Protein AF-A0A850B427-F1 (afdb_monomer_lite)

Structure (mmCIF, N/CA/C/O backbone):
data_AF-A0A850B427-F1
#
_entry.id   AF-A0A850B427-F1
#
loop_
_atom_site.group_PDB
_atom_site.id
_atom_site.type_symbol
_atom_site.label_atom_id
_atom_site.label_alt_id
_atom_site.label_comp_id
_atom_site.label_asym_id
_atom_site.label_entity_id
_atom_site.label_seq_id
_atom_site.pdbx_PDB_ins_code
_atom_site.Cartn_x
_atom_site.Cartn_y
_atom_site.Cartn_z
_atom_site.occupancy
_atom_site.B_iso_or_equiv
_atom_site.auth_seq_id
_atom_site.auth_comp_id
_atom_site.auth_asym_id
_atom_site.auth_atom_id
_atom_site.pdbx_PDB_model_num
ATOM 1 N N . MET A 1 1 ? -33.322 -16.219 36.773 1.00 48.78 1 MET A N 1
ATOM 2 C CA . MET A 1 1 ? -34.512 -15.343 36.868 1.00 48.78 1 MET A CA 1
ATOM 3 C C . MET A 1 1 ? -34.340 -14.262 37.930 1.00 48.78 1 MET A C 1
ATOM 5 O O . MET A 1 1 ? -34.355 -13.103 37.550 1.00 48.78 1 MET A O 1
ATOM 9 N N . GLN A 1 2 ? -34.035 -14.601 39.191 1.00 61.53 2 GLN A N 1
ATOM 10 C CA . GLN A 1 2 ? -33.921 -13.633 40.305 1.00 61.53 2 GLN A CA 1
ATOM 11 C C . GLN A 1 2 ? -33.023 -12.399 40.055 1.00 61.53 2 GLN A C 1
ATOM 13 O O . GLN A 1 2 ? -33.398 -11.287 40.410 1.00 61.53 2 GLN A O 1
ATOM 18 N N . HIS A 1 3 ? -31.849 -12.556 39.429 1.00 71.81 3 HIS A N 1
ATOM 19 C CA . HIS A 1 3 ? -30.938 -11.424 39.188 1.00 71.81 3 HIS A CA 1
ATOM 20 C C . HIS A 1 3 ? -31.443 -10.429 38.125 1.00 71.81 3 HIS A C 1
ATOM 22 O O . HIS A 1 3 ? -31.259 -9.224 38.279 1.00 71.81 3 HIS A O 1
ATOM 28 N N . ALA A 1 4 ? -32.137 -10.912 37.090 1.00 71.25 4 ALA A N 1
ATOM 29 C CA . ALA A 1 4 ? -32.676 -10.058 36.033 1.00 71.25 4 ALA A CA 1
ATOM 30 C C . ALA A 1 4 ? -33.862 -9.215 36.530 1.00 71.25 4 ALA A C 1
ATOM 32 O O . ALA A 1 4 ? -33.919 -8.022 36.252 1.00 71.25 4 ALA A O 1
ATOM 33 N N . GLU A 1 5 ? -34.763 -9.803 37.320 1.00 75.38 5 GLU A N 1
ATOM 34 C CA . GLU A 1 5 ? -35.873 -9.075 37.958 1.00 75.38 5 GLU A CA 1
ATOM 35 C C . GLU A 1 5 ? -35.360 -8.020 38.948 1.00 75.38 5 GLU A C 1
ATOM 37 O O . GLU A 1 5 ? -35.844 -6.885 38.979 1.00 75.38 5 GLU A O 1
ATOM 42 N N . HIS A 1 6 ? -34.318 -8.359 39.714 1.00 80.12 6 HIS A N 1
ATOM 43 C CA . HIS A 1 6 ? -33.688 -7.411 40.626 1.00 80.12 6 HIS A CA 1
ATOM 44 C C . HIS A 1 6 ? -33.024 -6.241 39.882 1.00 80.12 6 HIS A C 1
ATOM 46 O O . HIS A 1 6 ? -33.135 -5.103 40.317 1.00 80.12 6 HIS A O 1
ATOM 52 N N . PHE A 1 7 ? -32.373 -6.477 38.743 1.00 86.75 7 PHE A N 1
ATOM 53 C CA . PHE A 1 7 ? -31.840 -5.395 37.914 1.00 86.75 7 PHE A CA 1
ATOM 54 C C . PHE A 1 7 ? -32.947 -4.490 37.346 1.00 86.75 7 PHE A C 1
ATOM 56 O O . PHE A 1 7 ? -32.884 -3.275 37.524 1.00 86.75 7 PHE A O 1
ATOM 63 N N . LEU A 1 8 ? -33.974 -5.070 36.715 1.00 85.25 8 LEU A N 1
ATOM 64 C CA . LEU A 1 8 ? -35.048 -4.306 36.067 1.00 85.25 8 LEU A CA 1
ATOM 65 C C . LEU A 1 8 ? -35.828 -3.430 37.059 1.00 85.25 8 LEU A C 1
ATOM 67 O O . LEU A 1 8 ? -36.189 -2.303 36.735 1.00 85.25 8 LEU A O 1
ATOM 71 N N . SER A 1 9 ? -36.029 -3.911 38.287 1.00 84.88 9 SER A N 1
ATOM 72 C CA . SER A 1 9 ? -36.696 -3.148 39.354 1.00 84.88 9 SER A CA 1
ATOM 73 C C . SER A 1 9 ? -35.866 -1.997 39.936 1.00 84.88 9 SER A C 1
ATOM 75 O O . SER A 1 9 ? -36.392 -1.226 40.732 1.00 84.88 9 SER A O 1
ATOM 77 N N . ARG A 1 10 ? -34.582 -1.875 39.573 1.00 86.94 10 ARG A N 1
ATOM 78 C CA . ARG A 1 10 ? -33.661 -0.839 40.076 1.00 86.94 10 ARG A CA 1
ATOM 79 C C . ARG A 1 10 ? -33.304 0.227 39.035 1.00 86.94 10 ARG A C 1
ATOM 81 O O . ARG A 1 10 ? -32.483 1.103 39.314 1.00 86.94 10 ARG A O 1
ATOM 88 N N . LEU A 1 11 ? -33.891 0.153 37.838 1.00 87.56 11 LEU A N 1
ATOM 89 C CA . LEU A 1 11 ? -33.651 1.109 36.750 1.00 87.56 11 LEU A CA 1
ATOM 90 C C . LEU A 1 11 ? -34.060 2.547 37.108 1.00 87.56 11 LEU A C 1
ATOM 92 O O . LEU A 1 11 ? -33.525 3.483 36.529 1.00 87.56 11 LEU A O 1
ATOM 96 N N . ASP A 1 12 ? -34.923 2.727 38.109 1.00 87.88 12 ASP A N 1
ATOM 97 C CA . ASP A 1 12 ? -35.305 4.019 38.697 1.00 87.88 12 ASP A CA 1
ATOM 98 C C . ASP A 1 12 ? -34.117 4.832 39.248 1.00 87.88 12 ASP A C 1
ATOM 100 O O . ASP A 1 12 ? -34.220 6.041 39.442 1.00 87.88 12 ASP A O 1
ATOM 104 N N . ARG A 1 13 ? -32.969 4.184 39.479 1.00 89.00 13 ARG A N 1
ATOM 105 C CA . ARG A 1 13 ? -31.717 4.816 39.930 1.00 89.00 13 ARG A CA 1
ATOM 106 C C . ARG A 1 13 ? -30.931 5.523 38.826 1.00 89.00 13 ARG A C 1
ATOM 108 O O . ARG A 1 13 ? -29.894 6.118 39.124 1.00 89.00 13 ARG A O 1
ATOM 115 N N . LEU A 1 14 ? -31.357 5.379 37.577 1.00 89.94 14 LEU A N 1
ATOM 116 C CA . LEU A 1 14 ? -30.676 5.885 36.391 1.00 89.94 14 LEU A CA 1
ATOM 117 C C . LEU A 1 14 ? -31.499 7.008 35.752 1.00 89.94 14 LEU A C 1
ATOM 119 O O . LEU A 1 14 ? -32.728 7.023 35.826 1.00 89.94 14 LEU A O 1
ATOM 123 N N . LEU A 1 15 ? -30.821 7.945 35.096 1.00 89.06 15 LEU A N 1
ATOM 124 C CA . LEU A 1 15 ? -31.469 8.941 34.246 1.00 89.06 15 LEU A CA 1
ATOM 125 C C . LEU A 1 15 ? -32.042 8.278 32.982 1.00 89.06 15 LEU A C 1
ATOM 127 O O . LEU A 1 15 ? -31.529 7.244 32.558 1.00 89.06 15 LEU A O 1
ATOM 131 N N . PRO A 1 16 ? -33.043 8.878 32.310 1.00 84.69 16 PRO A N 1
ATOM 132 C CA . PRO A 1 16 ? -33.670 8.276 31.129 1.00 84.69 16 PRO A CA 1
ATOM 133 C C . PRO A 1 16 ? -32.680 7.839 30.034 1.00 84.69 16 PRO A C 1
ATOM 135 O O . PRO A 1 16 ? -32.745 6.708 29.565 1.00 84.69 16 PRO A O 1
ATOM 138 N N . SER A 1 17 ? -31.693 8.676 29.701 1.00 80.81 17 SER A N 1
ATOM 139 C CA . SER A 1 17 ? -30.653 8.341 28.714 1.00 80.81 17 SER A CA 1
ATOM 140 C C . SER A 1 17 ? -29.702 7.223 29.167 1.00 80.81 17 SER A C 1
ATOM 142 O O . SER A 1 17 ? -29.118 6.528 28.339 1.00 80.81 17 SER A O 1
ATOM 144 N N . GLU A 1 18 ? -29.527 7.042 30.477 1.00 89.50 18 GLU A N 1
ATOM 145 C CA . GLU A 1 18 ? -28.715 5.972 31.068 1.00 89.50 18 GLU A CA 1
ATOM 146 C C . GLU A 1 18 ? -29.506 4.650 31.113 1.00 89.50 18 GLU A C 1
ATOM 148 O O . GLU A 1 18 ? -28.927 3.577 30.932 1.00 89.50 18 GLU A O 1
ATOM 153 N N . VAL A 1 19 ? -30.832 4.727 31.302 1.00 89.25 19 VAL A N 1
ATOM 154 C CA . VAL A 1 19 ? -31.757 3.585 31.217 1.00 89.25 19 VAL A CA 1
ATOM 155 C C . VAL A 1 19 ? -31.771 3.004 29.808 1.00 89.25 19 VAL A C 1
ATOM 157 O O . VAL A 1 19 ? -31.693 1.784 29.671 1.00 89.25 19 VAL A O 1
ATOM 160 N N . ASP A 1 20 ? -31.824 3.846 28.774 1.00 86.25 20 ASP A N 1
ATOM 161 C CA . ASP A 1 20 ? -31.838 3.385 27.382 1.00 86.25 20 ASP A CA 1
ATOM 162 C C . ASP A 1 20 ? -30.607 2.525 27.067 1.00 86.25 20 ASP A C 1
ATOM 164 O O . ASP A 1 20 ? -30.750 1.386 26.620 1.00 86.25 20 ASP A O 1
ATOM 168 N N . LEU A 1 21 ? -29.405 2.998 27.419 1.00 86.12 21 LEU A N 1
ATOM 169 C CA . LEU A 1 21 ? -28.172 2.228 27.231 1.00 86.12 21 LEU A CA 1
ATOM 170 C C . LEU A 1 21 ? -28.163 0.929 28.055 1.00 86.12 21 LEU A C 1
ATOM 172 O O . LEU A 1 21 ? -27.724 -0.120 27.580 1.00 86.12 21 LEU A O 1
ATOM 176 N N . ALA A 1 22 ? -28.646 0.978 29.300 1.00 88.69 22 ALA A N 1
ATOM 177 C CA . ALA A 1 22 ? -28.732 -0.206 30.150 1.00 88.69 22 ALA A CA 1
ATOM 178 C C . ALA A 1 22 ? -29.670 -1.268 29.552 1.00 88.69 22 ALA A C 1
ATOM 180 O O . ALA A 1 22 ? -29.372 -2.464 29.607 1.00 88.69 22 ALA A O 1
ATOM 181 N N . LEU A 1 23 ? -30.783 -0.836 28.956 1.00 89.94 23 LEU A N 1
ATOM 182 C CA . LEU A 1 23 ? -31.739 -1.705 28.279 1.00 89.94 23 LEU A CA 1
ATOM 183 C C . LEU A 1 23 ? -31.219 -2.218 26.934 1.00 89.94 23 LEU A C 1
ATOM 185 O O . LEU A 1 23 ? -31.498 -3.367 26.600 1.00 89.94 23 LEU A O 1
ATOM 189 N N . GLU A 1 24 ? -30.458 -1.426 26.179 1.00 87.69 24 GLU A N 1
ATOM 190 C CA . GLU A 1 24 ? -29.773 -1.889 24.965 1.00 87.69 24 GLU A CA 1
ATOM 191 C C . GLU A 1 24 ? -28.823 -3.048 25.280 1.00 87.69 24 GLU A C 1
ATOM 193 O O . GLU A 1 24 ? -28.943 -4.121 24.688 1.00 87.69 24 GLU A O 1
ATOM 198 N N . LEU A 1 25 ? -27.953 -2.886 26.283 1.00 87.44 25 LEU A N 1
ATOM 199 C CA . LEU A 1 25 ? -27.040 -3.948 26.720 1.00 87.44 25 LEU A CA 1
ATOM 200 C C . LEU A 1 25 ? -27.782 -5.165 27.284 1.00 87.44 25 LEU A C 1
ATOM 202 O O . LEU A 1 25 ? -27.345 -6.298 27.098 1.00 87.44 25 LEU A O 1
ATOM 206 N N . TYR A 1 26 ? -28.908 -4.949 27.967 1.00 89.44 26 TYR A N 1
ATOM 207 C CA . TYR A 1 26 ? -29.753 -6.034 28.465 1.00 89.44 26 TYR A CA 1
ATOM 208 C C . TYR A 1 26 ? -30.400 -6.843 27.334 1.00 89.44 26 TYR A C 1
ATOM 210 O O . TYR A 1 26 ? -30.511 -8.066 27.433 1.00 89.44 26 TYR A O 1
ATOM 218 N N . ARG A 1 27 ? -30.814 -6.174 26.253 1.00 89.31 27 ARG A N 1
ATOM 219 C CA . ARG A 1 27 ? -31.426 -6.805 25.074 1.00 89.31 27 ARG A CA 1
ATOM 220 C C . ARG A 1 27 ? -30.405 -7.483 24.162 1.00 89.31 27 ARG A C 1
ATOM 222 O O . ARG A 1 27 ? -30.800 -8.326 23.361 1.00 89.31 27 ARG A O 1
ATOM 229 N N . ASP A 1 28 ? -29.123 -7.155 24.302 1.00 88.31 28 ASP A N 1
ATOM 230 C CA . ASP A 1 28 ? -28.033 -7.682 23.483 1.00 88.31 28 ASP A CA 1
ATOM 231 C C . ASP A 1 28 ? -26.987 -8.455 24.316 1.00 88.31 28 ASP A C 1
ATOM 233 O O . ASP A 1 28 ? -25.874 -7.977 24.571 1.00 88.31 28 ASP A O 1
ATOM 237 N N . PRO A 1 29 ? -27.318 -9.684 24.754 1.00 87.62 29 PRO A N 1
ATOM 238 C CA . PRO A 1 29 ? -26.434 -10.482 25.600 1.00 87.62 29 PRO A CA 1
ATOM 239 C C . PRO A 1 29 ? -25.135 -10.903 24.897 1.00 87.62 29 PRO A C 1
ATOM 241 O O . PRO A 1 29 ? -24.137 -11.175 25.566 1.00 87.62 29 PRO A O 1
ATOM 244 N N . GLU A 1 30 ? -25.121 -10.963 23.562 1.00 85.38 30 GLU A N 1
ATOM 245 C CA . GLU A 1 30 ? -23.909 -11.253 22.790 1.00 85.38 30 GLU A CA 1
ATOM 246 C C . GLU A 1 30 ? -22.928 -10.083 22.827 1.00 85.38 30 GLU A C 1
ATOM 248 O O . GLU A 1 30 ? -21.739 -10.300 23.065 1.00 85.38 30 GLU A O 1
ATOM 253 N N . LEU A 1 31 ? -23.417 -8.850 22.645 1.00 86.00 31 LEU A N 1
ATOM 254 C CA . LEU A 1 31 ? -22.593 -7.652 22.776 1.00 86.00 31 LEU A CA 1
ATOM 255 C C . LEU A 1 31 ? -22.004 -7.553 24.185 1.00 86.00 31 LEU A C 1
ATOM 257 O O . LEU A 1 31 ? -20.805 -7.326 24.331 1.00 86.00 31 LEU A O 1
ATOM 261 N N . LEU A 1 32 ? -22.819 -7.784 25.218 1.00 89.50 32 LEU A N 1
ATOM 262 C CA . LEU A 1 32 ? -22.346 -7.757 26.600 1.00 89.50 32 LEU A CA 1
ATOM 263 C C . LEU A 1 32 ? -21.241 -8.794 26.853 1.00 89.50 32 LEU A C 1
ATOM 265 O O . LEU A 1 32 ? -20.232 -8.469 27.476 1.00 89.50 32 LEU A O 1
ATOM 269 N N . ARG A 1 33 ? -21.390 -10.025 26.349 1.00 88.62 33 ARG A N 1
ATOM 270 C CA . ARG A 1 33 ? -20.333 -11.045 26.448 1.00 88.62 33 ARG A CA 1
ATOM 271 C C . ARG A 1 33 ? -19.067 -10.626 25.712 1.00 88.62 33 ARG A C 1
ATOM 273 O O . ARG A 1 33 ? -17.996 -10.688 26.300 1.00 88.62 33 ARG A O 1
ATOM 280 N N . ALA A 1 34 ? -19.191 -10.121 24.486 1.00 84.50 34 ALA A N 1
ATOM 281 C CA . ALA A 1 34 ? -18.048 -9.635 23.716 1.00 84.50 34 ALA A CA 1
ATOM 282 C C . ALA A 1 34 ? -17.297 -8.499 24.436 1.00 84.50 34 ALA A C 1
ATOM 284 O O . ALA A 1 34 ? -16.069 -8.469 24.419 1.00 84.50 34 ALA A O 1
ATOM 285 N N . VAL A 1 35 ? -18.019 -7.594 25.109 1.00 88.06 35 VAL A N 1
ATOM 286 C CA . VAL A 1 35 ? -17.429 -6.540 25.950 1.00 88.06 35 VAL A CA 1
ATOM 287 C C . VAL A 1 35 ? -16.652 -7.134 27.121 1.00 88.06 35 VAL A C 1
ATOM 289 O O . VAL A 1 35 ? -15.509 -6.749 27.349 1.00 88.06 35 VAL A O 1
ATOM 292 N N . LEU A 1 36 ? -17.242 -8.083 27.849 1.00 89.94 36 LEU A N 1
ATOM 293 C CA . LEU A 1 36 ? -16.591 -8.711 29.000 1.00 89.94 36 LEU A CA 1
ATOM 294 C C . LEU A 1 36 ? -15.377 -9.558 28.590 1.00 89.94 36 LEU A C 1
ATOM 296 O O . LEU A 1 36 ? -14.386 -9.597 29.313 1.00 89.94 36 LEU A O 1
ATOM 300 N N . ASP A 1 37 ? -15.425 -10.226 27.441 1.00 87.12 37 ASP A N 1
ATOM 301 C CA . ASP A 1 37 ? -14.329 -11.063 26.945 1.00 87.12 37 ASP A CA 1
ATOM 302 C C . ASP A 1 37 ? -13.157 -10.241 26.403 1.00 87.12 37 ASP A C 1
ATOM 304 O O . ASP A 1 37 ? -12.007 -10.638 26.574 1.00 87.12 37 ASP A O 1
ATOM 308 N N . ALA A 1 38 ? -13.431 -9.082 25.800 1.00 82.94 38 ALA A N 1
ATOM 309 C CA . ALA A 1 38 ? -12.398 -8.188 25.282 1.00 82.94 38 ALA A CA 1
ATOM 310 C C . ALA A 1 38 ? -11.810 -7.237 26.341 1.00 82.94 38 ALA A C 1
ATOM 312 O O . ALA A 1 38 ? -10.727 -6.690 26.129 1.00 82.94 38 ALA A O 1
ATOM 313 N N . ALA A 1 39 ? -12.507 -7.003 27.455 1.00 85.06 39 ALA A N 1
ATOM 314 C CA . ALA A 1 39 ? -12.009 -6.158 28.535 1.00 85.06 39 ALA A CA 1
ATOM 315 C C . ALA A 1 39 ? -10.880 -6.846 29.323 1.00 85.06 39 ALA A C 1
ATOM 317 O O . ALA A 1 39 ? -10.952 -8.034 29.645 1.00 85.06 39 ALA A O 1
ATOM 318 N N . THR A 1 40 ? -9.858 -6.075 29.706 1.00 82.81 40 THR A N 1
ATOM 319 C CA . THR A 1 40 ? -8.748 -6.554 30.543 1.00 82.81 40 THR A CA 1
ATOM 320 C C . THR A 1 40 ? -9.224 -6.751 31.984 1.00 82.81 40 THR A C 1
ATOM 322 O O . THR A 1 40 ? -9.112 -5.861 32.827 1.00 82.81 40 THR A O 1
ATOM 325 N N . LEU A 1 41 ? -9.789 -7.923 32.266 1.00 86.19 41 LEU A N 1
ATOM 326 C CA . LEU A 1 41 ? -10.340 -8.285 33.571 1.00 86.19 41 LEU A CA 1
ATOM 327 C C . LEU A 1 41 ? -9.466 -9.345 34.264 1.00 86.19 41 LEU A C 1
ATOM 329 O O . LEU A 1 41 ? -8.930 -10.222 33.586 1.00 86.19 41 LEU A O 1
ATOM 333 N N . PRO A 1 42 ? -9.339 -9.329 35.606 1.00 85.81 42 PRO A N 1
ATOM 334 C CA . PRO A 1 42 ? -8.611 -10.376 36.324 1.00 85.81 42 PRO A CA 1
ATOM 335 C C . PRO A 1 42 ? -9.273 -11.756 36.152 1.00 85.81 42 PRO A C 1
ATOM 337 O O . PRO A 1 42 ? -10.497 -11.859 36.112 1.00 85.81 42 PRO A O 1
ATOM 340 N N . GLU A 1 43 ? -8.486 -12.836 36.113 1.00 74.81 43 GLU A N 1
ATOM 341 C CA . GLU A 1 43 ? -8.969 -14.189 35.760 1.00 74.81 43 GLU A CA 1
ATOM 342 C C . GLU A 1 43 ? -10.040 -14.774 36.703 1.00 74.81 43 GLU A C 1
ATOM 344 O O . GLU A 1 43 ? -10.800 -15.651 36.301 1.00 74.81 43 GLU A O 1
ATOM 349 N N . ARG A 1 44 ? -10.116 -14.317 37.962 1.00 81.31 44 ARG A N 1
ATOM 350 C CA . ARG A 1 44 ? -10.957 -14.923 39.018 1.00 81.31 44 ARG A CA 1
ATOM 351 C C . ARG A 1 44 ? -12.068 -14.011 39.548 1.00 81.31 44 ARG A C 1
ATOM 353 O O . ARG A 1 44 ? -12.426 -14.102 40.719 1.00 81.31 44 ARG A O 1
ATOM 360 N N . VAL A 1 45 ? -12.604 -13.113 38.723 1.00 86.81 45 VAL A N 1
ATOM 361 C CA . VAL A 1 45 ? -13.692 -12.207 39.141 1.00 86.81 45 VAL A CA 1
ATOM 362 C C . VAL A 1 45 ? -15.060 -12.745 38.736 1.00 86.81 45 VAL A C 1
ATOM 364 O O . VAL A 1 45 ? -15.311 -13.031 37.569 1.00 86.81 45 VAL A O 1
ATOM 367 N N . GLU A 1 46 ? -15.971 -12.861 39.703 1.00 89.69 46 GLU A N 1
ATOM 368 C CA . GLU A 1 46 ? -17.348 -13.308 39.443 1.00 89.69 46 GLU A CA 1
ATOM 369 C C . GLU A 1 46 ? -18.244 -12.188 38.908 1.00 89.69 46 GLU A C 1
ATOM 371 O O . GLU A 1 46 ? -19.179 -12.447 38.146 1.00 89.69 46 GLU A O 1
ATOM 376 N N . ARG A 1 47 ? -17.982 -10.942 39.323 1.00 93.62 47 ARG A N 1
ATOM 377 C CA . ARG A 1 47 ? -18.781 -9.759 38.994 1.00 93.62 47 ARG A CA 1
ATOM 378 C C . ARG A 1 47 ? -17.902 -8.619 38.513 1.00 93.62 47 ARG A C 1
ATOM 380 O O . ARG A 1 47 ? -16.761 -8.472 38.941 1.00 93.62 47 ARG A O 1
ATOM 387 N N . VAL A 1 48 ? -18.477 -7.812 37.638 1.00 94.56 48 VAL A N 1
ATOM 388 C CA . VAL A 1 48 ? -17.830 -6.694 36.962 1.00 94.56 48 VAL A CA 1
ATOM 389 C C . VAL A 1 48 ? -18.796 -5.516 36.984 1.00 94.56 48 VAL A C 1
ATOM 391 O O . VAL A 1 48 ? -20.007 -5.700 36.834 1.00 94.56 48 VAL A O 1
ATOM 394 N N . ALA A 1 49 ? -18.269 -4.314 37.192 1.00 95.56 49 ALA A N 1
ATOM 395 C CA . ALA A 1 49 ? -19.025 -3.079 37.056 1.00 95.56 49 ALA A CA 1
ATOM 396 C C . ALA A 1 49 ? -18.751 -2.463 35.678 1.00 95.56 49 ALA A C 1
ATOM 398 O O . ALA A 1 49 ? -17.603 -2.309 35.278 1.00 95.56 49 ALA A O 1
ATOM 399 N N . ILE A 1 50 ? -19.796 -2.093 34.948 1.00 94.94 50 ILE A N 1
ATOM 400 C CA . ILE A 1 50 ? -19.695 -1.378 33.674 1.00 94.94 50 ILE A CA 1
ATOM 401 C C . ILE A 1 50 ? -20.119 0.062 33.927 1.00 94.94 50 ILE A C 1
ATOM 403 O O . ILE A 1 50 ? -21.253 0.304 34.339 1.00 94.94 50 ILE A O 1
ATOM 407 N N . SER A 1 51 ? -19.211 1.009 33.704 1.00 94.50 51 SER A N 1
ATOM 408 C CA . SER A 1 51 ? -19.521 2.434 33.801 1.00 94.50 51 SER A CA 1
ATOM 409 C C . SER A 1 51 ? -20.355 2.882 32.605 1.00 94.50 51 SER A C 1
ATOM 411 O O . SER A 1 51 ? -19.946 2.700 31.456 1.00 94.50 51 SER A O 1
ATOM 413 N N . ILE A 1 52 ? -21.500 3.507 32.877 1.00 91.62 52 ILE A N 1
ATOM 414 C CA . ILE A 1 52 ? -22.350 4.125 31.851 1.00 91.62 52 ILE A CA 1
ATOM 415 C C . ILE A 1 52 ? -21.874 5.547 31.525 1.00 91.62 52 ILE A C 1
ATOM 417 O O . ILE A 1 52 ? -22.077 6.014 30.408 1.00 91.62 52 ILE A O 1
ATOM 421 N N . ASP A 1 53 ? -21.214 6.227 32.460 1.00 90.12 53 ASP A N 1
ATOM 422 C CA . ASP A 1 53 ? -20.740 7.600 32.272 1.00 90.12 53 ASP A CA 1
ATOM 423 C C . ASP A 1 53 ? -19.371 7.805 32.942 1.00 90.12 53 ASP A C 1
ATOM 425 O O . ASP A 1 53 ? -18.339 7.438 32.371 1.00 90.12 53 ASP A O 1
ATOM 429 N N . ASP A 1 54 ? -19.336 8.317 34.175 1.00 89.12 54 ASP A N 1
ATOM 430 C CA . ASP A 1 54 ? -18.087 8.628 34.867 1.00 89.12 54 ASP A CA 1
ATOM 431 C C . ASP A 1 54 ? -17.447 7.357 35.463 1.00 89.12 54 ASP A C 1
ATOM 433 O O . ASP A 1 54 ? -18.087 6.651 36.246 1.00 89.12 54 ASP A O 1
ATOM 437 N N . PRO A 1 55 ? -16.170 7.051 35.167 1.00 86.50 55 PRO A N 1
ATOM 438 C CA . PRO A 1 55 ? -15.525 5.812 35.610 1.00 86.50 55 PRO A CA 1
ATOM 439 C C . PRO A 1 55 ? -15.314 5.712 37.131 1.00 86.50 55 PRO A C 1
ATOM 441 O O . PRO A 1 55 ? -14.969 4.638 37.617 1.00 86.50 55 PRO A O 1
ATOM 444 N N . LYS A 1 56 ? -15.489 6.803 37.888 1.00 86.75 56 LYS A N 1
ATOM 445 C CA . LYS A 1 56 ? -15.364 6.839 39.353 1.00 86.75 56 LYS A CA 1
ATOM 446 C C . LYS A 1 56 ? -16.706 7.045 40.047 1.00 86.75 56 LYS A C 1
ATOM 448 O O . LYS A 1 56 ? -16.955 6.430 41.078 1.00 86.75 56 LYS A O 1
ATOM 453 N N . GLN A 1 57 ? -17.548 7.927 39.515 1.00 90.62 57 GLN A N 1
ATOM 454 C CA . GLN A 1 57 ? -18.829 8.297 40.123 1.00 90.62 57 GLN A CA 1
ATOM 455 C C . GLN A 1 57 ? -20.007 7.478 39.587 1.00 90.62 57 GLN A C 1
ATOM 457 O O . GLN A 1 57 ? -21.070 7.481 40.206 1.00 90.62 57 GLN A O 1
ATOM 462 N N . GLY A 1 58 ? -19.833 6.773 38.471 1.00 88.06 58 GLY A N 1
ATOM 463 C CA . GLY A 1 58 ? -20.889 6.017 37.816 1.00 88.06 58 GLY A CA 1
ATOM 464 C C . GLY A 1 58 ? -21.877 6.913 37.063 1.00 88.06 58 GLY A C 1
ATOM 465 O O . GLY A 1 58 ? -21.560 8.062 36.741 1.00 88.06 58 GLY A O 1
ATOM 466 N N . PRO A 1 59 ? -23.092 6.412 36.792 1.00 93.69 59 PRO A N 1
ATOM 467 C CA . PRO A 1 59 ? -23.659 5.164 37.313 1.00 93.69 59 PRO A CA 1
ATOM 468 C C . PRO A 1 59 ? -23.033 3.891 36.728 1.00 93.69 59 PRO A C 1
ATOM 470 O O . PRO A 1 59 ? -22.388 3.914 35.678 1.00 93.69 59 PRO A O 1
ATOM 473 N N . PHE A 1 60 ? -23.242 2.769 37.424 1.00 95.19 60 PHE A N 1
ATOM 474 C CA . PHE A 1 60 ? -22.661 1.473 37.069 1.00 95.19 60 PHE A CA 1
ATOM 475 C C . PHE A 1 60 ? -23.715 0.380 36.903 1.00 95.19 60 PHE A C 1
ATOM 477 O O . PHE A 1 60 ? -24.628 0.242 37.721 1.00 95.19 60 PHE A O 1
ATOM 484 N N . LEU A 1 61 ? -23.529 -0.467 35.895 1.00 94.69 61 LEU A N 1
ATOM 485 C CA . LEU A 1 61 ? -24.238 -1.735 35.741 1.00 94.69 61 LEU A CA 1
ATOM 486 C C . LEU A 1 61 ? -23.370 -2.844 36.322 1.00 94.69 61 LEU A C 1
ATOM 488 O O . LEU A 1 61 ? -22.244 -3.047 35.881 1.00 94.69 61 LEU A O 1
ATOM 492 N N . VAL A 1 62 ? -23.879 -3.570 37.310 1.00 94.50 62 VAL A N 1
ATOM 493 C CA . VAL A 1 62 ? -23.182 -4.723 37.878 1.00 94.50 62 VAL A CA 1
ATOM 494 C C . VAL A 1 62 ? -23.683 -5.972 37.180 1.00 94.50 62 VAL A C 1
ATOM 496 O O . VAL A 1 62 ? -24.864 -6.323 37.268 1.00 94.50 62 VAL A O 1
ATOM 499 N N . VAL A 1 63 ? -22.764 -6.657 36.514 1.00 94.38 63 VAL A N 1
ATOM 500 C CA . VAL A 1 63 ? -23.015 -7.894 35.779 1.00 94.38 63 VAL A CA 1
ATOM 501 C C . VAL A 1 63 ? -22.094 -8.996 36.289 1.00 94.38 63 VAL A C 1
ATOM 503 O O . VAL A 1 63 ? -21.055 -8.741 36.895 1.00 94.38 63 VAL A O 1
ATOM 506 N N . THR A 1 64 ? -22.478 -10.245 36.073 1.00 92.56 64 THR A N 1
ATOM 507 C CA . THR A 1 64 ? -21.593 -11.400 36.272 1.00 92.56 64 THR A CA 1
ATOM 508 C C . THR A 1 64 ? -20.624 -11.541 35.099 1.00 92.56 64 THR A C 1
ATOM 510 O O . THR A 1 64 ? -20.905 -11.051 34.004 1.00 92.56 64 THR A O 1
ATOM 513 N N . ARG A 1 65 ? -19.515 -12.267 35.287 1.00 87.81 65 ARG A N 1
ATOM 514 C CA . ARG A 1 65 ? -18.530 -12.531 34.219 1.00 87.81 65 ARG A CA 1
ATOM 515 C C . ARG A 1 65 ? -19.130 -13.226 32.990 1.00 87.81 65 ARG A C 1
ATOM 517 O O . ARG A 1 65 ? -18.621 -13.038 31.892 1.00 87.81 65 ARG A O 1
ATOM 524 N N . SER A 1 66 ? -20.214 -13.984 33.164 1.00 86.00 66 SER A N 1
ATOM 525 C CA . SER A 1 66 ? -20.946 -14.671 32.090 1.00 86.00 66 SER A CA 1
ATOM 526 C C . SER A 1 66 ? -22.015 -13.810 31.393 1.00 86.00 66 SER A C 1
ATOM 528 O O . SER A 1 66 ? -22.675 -14.289 30.462 1.00 86.00 66 SER A O 1
ATOM 530 N N . GLY A 1 67 ? -22.184 -12.551 31.818 1.00 87.56 67 GLY A N 1
ATOM 531 C CA . GLY A 1 67 ? -23.081 -11.577 31.189 1.00 87.56 67 GLY A CA 1
ATOM 532 C C . GLY A 1 67 ? -24.485 -11.489 31.794 1.00 87.56 67 GLY A C 1
ATOM 533 O O . GLY A 1 67 ? -25.388 -10.947 31.166 1.00 87.56 67 GLY A O 1
ATOM 534 N N . HIS A 1 68 ? -24.722 -12.008 33.002 1.00 90.19 68 HIS A N 1
ATOM 535 C CA . HIS A 1 68 ? -26.012 -11.815 33.682 1.00 90.19 68 HIS A CA 1
ATOM 536 C C . HIS A 1 68 ? -26.039 -10.526 34.503 1.00 90.19 68 HIS A C 1
ATOM 538 O O . HIS A 1 68 ? -25.166 -10.322 35.346 1.00 90.19 68 HIS A O 1
ATOM 544 N N . PHE A 1 69 ? -27.072 -9.707 34.314 1.00 91.88 69 PHE A N 1
ATOM 545 C CA . PHE A 1 69 ? -27.312 -8.494 35.096 1.00 91.88 69 PHE A CA 1
ATOM 546 C C . PHE A 1 69 ? -27.678 -8.821 36.540 1.00 91.88 69 PHE A C 1
ATOM 548 O O . PHE A 1 69 ? -28.548 -9.654 36.774 1.00 91.88 69 PHE A O 1
ATOM 555 N N . VAL A 1 70 ? -27.017 -8.154 37.491 1.00 91.44 70 VAL A N 1
ATOM 556 C CA . VAL A 1 70 ? -27.212 -8.326 38.939 1.00 91.44 70 VAL A CA 1
ATOM 557 C C . VAL A 1 70 ? -27.948 -7.127 39.539 1.00 91.44 70 VAL A C 1
ATOM 559 O O . VAL A 1 70 ? -28.919 -7.297 40.276 1.00 91.44 70 VAL A O 1
ATOM 562 N N . THR A 1 71 ? -27.472 -5.908 39.269 1.00 92.75 71 THR A N 1
ATOM 563 C CA . THR A 1 71 ? -28.065 -4.653 39.764 1.00 92.75 71 THR A CA 1
ATOM 564 C C . THR A 1 71 ? -27.512 -3.455 38.993 1.00 92.75 71 THR A C 1
ATOM 566 O O . THR A 1 71 ? -26.487 -3.561 38.328 1.00 92.75 71 THR A O 1
ATOM 569 N N . CYS A 1 72 ? -28.137 -2.292 39.145 1.00 92.56 72 CYS A N 1
ATOM 570 C CA . CYS A 1 72 ? -27.559 -0.992 38.806 1.00 92.56 72 CYS A CA 1
ATOM 571 C C . CYS A 1 72 ? -27.292 -0.161 40.072 1.00 92.56 72 CYS A C 1
ATOM 573 O O . CYS A 1 72 ? -27.994 -0.266 41.090 1.00 92.56 72 CYS A O 1
ATOM 575 N N . LEU A 1 73 ? -26.235 0.640 39.999 1.00 93.00 73 LEU A N 1
ATOM 576 C CA . LEU A 1 73 ? -25.775 1.573 41.016 1.00 93.00 73 LEU A CA 1
ATOM 577 C C . LEU A 1 73 ? -25.926 2.983 40.448 1.00 93.00 73 LEU A C 1
ATOM 579 O O . LEU A 1 73 ? -25.367 3.278 39.393 1.00 93.00 73 LEU A O 1
ATOM 583 N N . GLY A 1 74 ? -26.692 3.830 41.135 1.00 91.50 74 GLY A N 1
ATOM 584 C CA . GLY A 1 74 ? -26.867 5.230 40.754 1.00 91.50 74 GLY A CA 1
ATOM 585 C C . GLY A 1 74 ? -25.581 6.037 40.937 1.00 91.50 74 GLY A C 1
ATOM 586 O O . GLY A 1 74 ? -24.612 5.576 41.550 1.00 91.50 74 GLY A O 1
ATOM 587 N N . ARG A 1 75 ? -25.570 7.266 40.421 1.00 92.75 75 ARG A N 1
ATOM 588 C CA . ARG A 1 75 ? -24.411 8.159 40.536 1.00 92.75 75 ARG A CA 1
ATOM 589 C C . ARG A 1 75 ? -24.032 8.398 42.004 1.00 92.75 75 ARG A C 1
ATOM 591 O O . ARG A 1 75 ? -24.890 8.621 42.853 1.00 92.75 75 ARG A O 1
ATOM 598 N N . GLY A 1 76 ? -22.736 8.333 42.300 1.00 90.12 76 GLY A N 1
ATOM 599 C CA . GLY A 1 76 ? -22.171 8.468 43.647 1.00 90.12 76 GLY A CA 1
ATOM 600 C C . GLY A 1 76 ? -22.197 7.185 44.489 1.00 90.12 76 GLY A C 1
ATOM 601 O O . GLY A 1 76 ? -21.602 7.155 45.568 1.00 90.12 76 GLY A O 1
ATOM 602 N N . MET A 1 77 ? -22.839 6.109 44.019 1.00 92.25 77 MET A N 1
ATOM 603 C CA . MET A 1 77 ? -22.802 4.808 44.692 1.00 92.25 77 MET A CA 1
ATOM 604 C C . MET A 1 77 ? -21.483 4.076 44.405 1.00 92.25 77 MET A C 1
ATOM 606 O O . MET A 1 77 ? -20.933 4.151 43.308 1.00 92.25 77 MET A O 1
ATOM 610 N N . ARG A 1 78 ? -20.970 3.344 45.400 1.00 89.56 78 ARG A N 1
ATOM 611 C CA . ARG A 1 78 ? -19.667 2.668 45.315 1.00 89.56 78 ARG A CA 1
ATOM 612 C C . ARG A 1 78 ? -19.791 1.273 44.704 1.00 89.56 78 ARG A C 1
ATOM 614 O O . ARG A 1 78 ? -20.656 0.500 45.106 1.00 89.56 78 ARG A O 1
ATOM 621 N N . THR A 1 79 ? -18.869 0.934 43.806 1.00 90.19 79 THR A N 1
ATOM 622 C CA . THR A 1 79 ? -18.710 -0.413 43.226 1.00 90.19 79 THR A CA 1
ATOM 623 C C . THR A 1 79 ? -17.961 -1.381 44.145 1.00 90.19 79 THR A C 1
ATOM 625 O O . THR A 1 79 ? -17.961 -2.581 43.886 1.00 90.19 79 THR A O 1
ATOM 628 N N . GLY A 1 80 ? -17.341 -0.884 45.222 1.00 88.69 80 GLY A N 1
ATOM 629 C CA . GLY A 1 80 ? -16.447 -1.678 46.069 1.00 88.69 80 GLY A CA 1
ATOM 630 C C . GLY A 1 80 ? -15.176 -2.058 45.309 1.00 88.69 80 GLY A C 1
ATOM 631 O O . GLY A 1 80 ? -14.655 -1.247 44.548 1.00 88.69 80 GLY A O 1
ATOM 632 N N . ASP A 1 81 ? -14.727 -3.300 45.476 1.00 88.62 81 ASP A N 1
ATOM 633 C CA . ASP A 1 81 ? -13.509 -3.828 44.842 1.00 88.62 81 ASP A CA 1
ATOM 634 C C . ASP A 1 81 ? -13.766 -4.441 43.452 1.00 88.62 81 ASP A C 1
ATOM 636 O O . ASP A 1 81 ? -12.924 -5.160 42.910 1.00 88.62 81 ASP A O 1
ATOM 640 N N . LEU A 1 82 ? -14.949 -4.208 42.870 1.00 92.31 82 LEU A N 1
ATOM 641 C CA . LEU A 1 82 ? -15.281 -4.747 41.555 1.00 92.31 82 LEU A CA 1
ATOM 642 C C . LEU A 1 82 ? -14.412 -4.098 40.467 1.00 92.31 82 LEU A C 1
ATOM 644 O O . LEU A 1 82 ? -14.302 -2.868 40.436 1.00 92.31 82 LEU A O 1
ATOM 648 N N . PRO A 1 83 ? -13.859 -4.887 39.527 1.00 93.56 83 PRO A N 1
ATOM 649 C CA . PRO A 1 83 ? -13.200 -4.333 38.354 1.00 93.56 83 PRO A CA 1
ATOM 650 C C . PRO A 1 83 ? -14.207 -3.539 37.516 1.00 93.56 83 PRO A C 1
ATOM 652 O O . PRO A 1 83 ? -15.364 -3.950 37.361 1.00 93.56 83 PRO A O 1
ATOM 655 N N . ILE A 1 84 ? -13.755 -2.401 36.985 1.00 94.12 84 ILE A N 1
ATOM 656 C CA . ILE A 1 84 ? -14.587 -1.467 36.225 1.00 94.12 84 ILE A CA 1
ATOM 657 C C . ILE A 1 84 ? -14.199 -1.526 34.750 1.00 94.12 84 ILE A C 1
ATOM 659 O O . ILE A 1 84 ? -13.061 -1.225 34.403 1.00 94.12 84 ILE A O 1
ATOM 663 N N . VAL A 1 85 ? -15.167 -1.848 33.892 1.00 93.19 85 VAL A N 1
ATOM 664 C CA . VAL A 1 85 ? -15.100 -1.565 32.454 1.00 93.19 85 VAL A CA 1
ATOM 665 C C . VAL A 1 85 ? -15.569 -0.131 32.255 1.00 93.19 85 VAL A C 1
ATOM 667 O O . VAL A 1 85 ? -16.693 0.226 32.619 1.00 93.19 85 VAL A O 1
ATOM 670 N N . THR A 1 86 ? -14.701 0.719 31.723 1.00 93.50 86 THR A N 1
ATOM 671 C CA . THR A 1 86 ? -14.996 2.143 31.538 1.00 93.50 86 THR A CA 1
ATOM 672 C C . THR A 1 86 ? -15.952 2.378 30.369 1.00 93.50 86 THR A C 1
ATOM 674 O O . THR A 1 86 ? -16.048 1.567 29.445 1.00 93.50 86 THR A O 1
ATOM 677 N N . ARG A 1 87 ? -16.618 3.542 30.353 1.00 90.81 87 ARG A N 1
ATOM 678 C CA . ARG A 1 87 ? -17.494 3.928 29.238 1.00 90.81 87 ARG A CA 1
ATOM 679 C C . ARG A 1 87 ? -16.740 3.997 27.904 1.00 90.81 87 ARG A C 1
ATOM 681 O O . ARG A 1 87 ? -17.264 3.602 26.869 1.00 90.81 87 ARG A O 1
ATOM 688 N N . VAL A 1 88 ? -15.480 4.435 27.939 1.00 86.56 88 VAL A N 1
ATOM 689 C CA . VAL A 1 88 ? -14.603 4.501 26.761 1.00 86.56 88 VAL A CA 1
ATOM 690 C C . VAL A 1 88 ? -14.319 3.108 26.192 1.00 86.56 88 VAL A C 1
ATOM 692 O O . VAL A 1 88 ? -14.392 2.926 24.976 1.00 86.56 88 VAL A O 1
ATOM 695 N N . GLU A 1 89 ? -14.019 2.128 27.048 1.00 87.00 89 GLU A N 1
ATOM 696 C CA . GLU A 1 89 ? -13.801 0.734 26.635 1.00 87.00 89 GLU A CA 1
ATOM 697 C C . GLU A 1 89 ? -15.085 0.111 26.085 1.00 87.00 89 GLU A C 1
ATOM 699 O O . GLU A 1 89 ? -15.054 -0.488 25.008 1.00 87.00 89 GLU A O 1
ATOM 704 N N . LEU A 1 90 ? -16.216 0.324 26.767 1.00 88.69 90 LEU A N 1
ATOM 705 C CA . LEU A 1 90 ? -17.535 -0.111 26.309 1.00 88.69 90 LEU A CA 1
ATOM 706 C C . LEU A 1 90 ? -17.832 0.424 24.902 1.00 88.69 90 LEU A C 1
ATOM 708 O O . LEU A 1 90 ? -18.090 -0.357 23.990 1.00 88.69 90 LEU A O 1
ATOM 712 N N . ASP A 1 91 ? -17.734 1.738 24.690 1.00 87.31 91 ASP A N 1
ATOM 713 C CA . ASP A 1 91 ? -18.019 2.352 23.389 1.00 87.31 91 ASP A CA 1
ATOM 714 C C . ASP A 1 91 ? -17.047 1.874 22.298 1.00 87.31 91 ASP A C 1
ATOM 716 O O . ASP A 1 91 ? -17.425 1.723 21.132 1.00 87.31 91 ASP A O 1
ATOM 720 N N . ALA A 1 92 ? -15.773 1.650 22.637 1.00 79.81 92 ALA A N 1
ATOM 721 C CA . ALA A 1 92 ? -14.783 1.132 21.698 1.00 79.81 92 ALA A CA 1
ATOM 722 C C . ALA A 1 92 ? -15.121 -0.293 21.237 1.00 79.81 92 ALA A C 1
ATOM 724 O O . ALA A 1 92 ? -15.101 -0.558 20.031 1.00 79.81 92 ALA A O 1
ATOM 725 N N . ILE A 1 93 ? -15.475 -1.181 22.169 1.00 83.19 93 ILE A N 1
ATOM 726 C CA . ILE A 1 93 ? -15.825 -2.569 21.856 1.00 83.19 93 ILE A CA 1
ATOM 727 C C . ILE A 1 93 ? -17.175 -2.635 21.135 1.00 83.19 93 ILE A C 1
ATOM 729 O O . ILE A 1 93 ? -17.263 -3.294 20.100 1.00 83.19 93 ILE A O 1
ATOM 733 N N . SER A 1 94 ? -18.188 -1.889 21.584 1.00 83.00 94 SER A N 1
ATOM 734 C CA . SER A 1 94 ? -19.497 -1.828 20.920 1.00 83.00 94 SER A CA 1
ATOM 735 C C . SER A 1 94 ? -19.383 -1.381 19.468 1.00 83.00 94 SER A C 1
ATOM 737 O O . SER A 1 94 ? -19.912 -2.043 18.578 1.00 83.00 94 SER A O 1
ATOM 739 N N . ARG A 1 95 ? -18.591 -0.337 19.178 1.00 80.69 95 ARG A N 1
ATOM 740 C CA . ARG A 1 95 ? -18.310 0.064 17.788 1.00 80.69 95 ARG A CA 1
ATOM 741 C C . ARG A 1 95 ? -17.633 -1.044 16.978 1.00 80.69 95 ARG A C 1
ATOM 743 O O . ARG A 1 95 ? -17.930 -1.184 15.794 1.00 80.69 95 ARG A O 1
ATOM 750 N N . LYS A 1 96 ? -16.727 -1.824 17.581 1.00 72.88 96 LYS A N 1
ATOM 751 C CA . LYS A 1 96 ? -16.068 -2.959 16.911 1.00 72.88 96 LYS A CA 1
ATOM 752 C C . LYS A 1 96 ? -17.073 -4.069 16.587 1.00 72.88 96 LYS A C 1
ATOM 754 O O . LYS A 1 96 ? -17.086 -4.549 15.459 1.00 72.88 96 LYS A O 1
ATOM 759 N N . VAL A 1 97 ? -17.938 -4.435 17.534 1.00 77.69 97 VAL A N 1
ATOM 760 C CA . VAL A 1 97 ? -18.971 -5.471 17.353 1.00 77.69 97 VAL A CA 1
ATOM 761 C C . VAL A 1 97 ? -20.008 -5.054 16.312 1.00 77.69 97 VAL A C 1
ATOM 763 O O . VAL A 1 97 ? -20.329 -5.853 15.434 1.00 77.69 97 VAL A O 1
ATOM 766 N N . THR A 1 98 ? -20.487 -3.807 16.340 1.00 79.12 98 THR A N 1
ATOM 767 C CA . THR A 1 98 ? -21.421 -3.296 15.325 1.00 79.12 98 THR A CA 1
ATOM 768 C C . THR A 1 98 ? -20.808 -3.356 13.930 1.00 79.12 98 THR A C 1
ATOM 770 O O . THR A 1 98 ? -21.423 -3.925 13.033 1.00 79.12 98 THR A O 1
ATOM 773 N N . ARG A 1 99 ? -19.555 -2.905 13.760 1.00 70.56 99 ARG A N 1
ATOM 774 C CA . ARG A 1 99 ? -18.838 -3.032 12.478 1.00 70.56 99 ARG A CA 1
ATOM 775 C C . ARG A 1 99 ? -18.715 -4.482 12.015 1.00 70.56 99 ARG A C 1
ATOM 777 O O . ARG A 1 99 ? -18.883 -4.753 10.833 1.00 70.56 99 ARG A O 1
ATOM 784 N N . LEU A 1 100 ? -18.436 -5.418 12.925 1.00 67.38 100 LEU A N 1
ATOM 785 C CA . LEU A 1 100 ? -18.363 -6.846 12.596 1.00 67.38 100 LEU A CA 1
ATOM 786 C C . LEU A 1 100 ? -19.725 -7.397 12.158 1.00 67.38 100 LEU A C 1
ATOM 788 O O . LEU A 1 100 ? -19.800 -8.142 11.185 1.00 67.38 100 LEU A O 1
ATOM 792 N N . ARG A 1 101 ? -20.812 -7.019 12.836 1.00 72.38 101 ARG A N 1
ATOM 793 C CA . ARG A 1 101 ? -22.173 -7.432 12.462 1.00 72.38 101 ARG A CA 1
ATOM 794 C C . ARG A 1 101 ? -22.592 -6.864 11.110 1.00 72.38 101 ARG A C 1
ATOM 796 O O . ARG A 1 101 ? -23.130 -7.610 10.296 1.00 72.38 101 ARG A O 1
ATOM 803 N N . GLU A 1 102 ? -22.303 -5.592 10.851 1.00 72.62 102 GLU A N 1
ATOM 804 C CA . GLU A 1 102 ? -22.528 -4.943 9.553 1.00 72.62 102 GLU A CA 1
ATOM 805 C C . GLU A 1 102 ? -21.718 -5.623 8.443 1.00 72.62 102 GLU A C 1
ATOM 807 O O . GLU A 1 102 ? -22.277 -5.972 7.405 1.00 72.62 102 GLU A O 1
ATOM 812 N N . ALA A 1 103 ? -20.436 -5.909 8.693 1.00 62.12 103 ALA A N 1
ATOM 813 C CA . ALA A 1 103 ? -19.569 -6.659 7.786 1.00 62.12 103 ALA A CA 1
ATOM 814 C C . ALA A 1 103 ? -20.135 -8.052 7.462 1.00 62.12 103 ALA A C 1
ATOM 816 O O . ALA A 1 103 ? -20.204 -8.439 6.297 1.00 62.12 103 ALA A O 1
ATOM 817 N N . ILE A 1 104 ? -20.605 -8.797 8.470 1.00 64.25 104 ILE A N 1
ATOM 818 C CA . ILE A 1 104 ? -21.239 -10.114 8.290 1.00 64.25 104 ILE A CA 1
ATOM 819 C C . ILE A 1 104 ? -22.563 -9.997 7.521 1.00 64.25 104 ILE A C 1
ATOM 821 O O . ILE A 1 104 ? -22.864 -10.843 6.677 1.00 64.25 104 ILE A O 1
ATOM 825 N N . ALA A 1 105 ? -23.378 -8.980 7.799 1.00 69.94 105 ALA A N 1
ATOM 826 C CA . ALA A 1 105 ? -24.643 -8.764 7.103 1.00 69.94 105 ALA A CA 1
ATOM 827 C C . ALA A 1 105 ? -24.413 -8.435 5.621 1.00 69.94 105 ALA A C 1
ATOM 829 O O . ALA A 1 105 ? -25.029 -9.053 4.750 1.00 69.94 105 ALA A O 1
ATOM 830 N N . LEU A 1 106 ? -23.466 -7.539 5.336 1.00 64.44 106 LEU A N 1
ATOM 831 C CA . LEU A 1 106 ? -23.053 -7.189 3.982 1.00 64.44 106 LEU A CA 1
ATOM 832 C C . LEU A 1 106 ? -22.458 -8.405 3.257 1.00 64.44 106 LEU A C 1
ATOM 834 O O . LEU A 1 106 ? -22.831 -8.693 2.120 1.00 64.44 106 LEU A O 1
ATOM 838 N N . ALA A 1 107 ? -21.628 -9.198 3.943 1.00 59.66 107 ALA A N 1
ATOM 839 C CA . ALA A 1 107 ? -21.112 -10.462 3.426 1.00 59.66 107 ALA A CA 1
ATOM 840 C C . ALA A 1 107 ? -22.232 -11.405 2.974 1.00 59.66 107 ALA A C 1
ATOM 842 O O . ALA A 1 107 ? -22.163 -11.963 1.879 1.00 59.66 107 ALA A O 1
ATOM 843 N N . LYS A 1 108 ? -23.278 -11.564 3.792 1.00 64.00 108 LYS A N 1
ATOM 844 C CA . LYS A 1 108 ? -24.438 -12.412 3.482 1.00 64.00 108 LYS A CA 1
ATOM 845 C C . LYS A 1 108 ? -25.265 -11.874 2.314 1.00 64.00 108 LYS A C 1
ATOM 847 O O . LYS A 1 108 ? -25.761 -12.664 1.521 1.00 64.00 108 LYS A O 1
ATOM 852 N N . GLN A 1 109 ? -25.397 -10.555 2.178 1.00 65.06 109 GLN A N 1
ATOM 853 C CA . GLN A 1 109 ? -26.124 -9.941 1.060 1.00 65.06 109 GLN A CA 1
ATOM 854 C C . GLN A 1 109 ? -25.388 -10.105 -0.276 1.00 65.06 109 GLN A C 1
ATOM 856 O O . GLN A 1 109 ? -26.011 -10.403 -1.293 1.00 65.06 109 GLN A O 1
ATOM 861 N N . ILE A 1 110 ? -24.060 -9.968 -0.264 1.00 57.56 110 ILE A N 1
ATOM 862 C CA . ILE A 1 110 ? -23.198 -10.164 -1.439 1.00 57.56 110 ILE A CA 1
ATOM 863 C C . ILE A 1 110 ? -23.090 -11.661 -1.799 1.00 57.56 110 ILE A C 1
ATOM 865 O O . ILE A 1 110 ? -22.921 -12.033 -2.963 1.00 57.56 110 ILE A O 1
ATOM 869 N N . GLY A 1 111 ? -23.226 -12.546 -0.809 1.00 46.88 111 GLY A N 1
ATOM 870 C CA . GLY A 1 111 ? -23.118 -13.993 -0.958 1.00 46.88 111 GLY A CA 1
ATOM 871 C C . GLY A 1 111 ? -24.436 -14.738 -1.048 1.00 46.88 111 GLY A C 1
ATOM 872 O O . GLY A 1 111 ? -24.893 -15.304 -0.062 1.00 46.88 111 GLY A O 1
ATOM 873 N N . ARG A 1 112 ? -24.951 -14.937 -2.262 1.00 55.12 112 ARG A N 1
ATOM 874 C CA . ARG A 1 112 ? -25.513 -16.270 -2.560 1.00 55.12 112 ARG A CA 1
ATOM 875 C C . ARG A 1 112 ? -24.328 -17.244 -2.571 1.00 55.12 112 ARG A C 1
ATOM 877 O O . ARG A 1 112 ? -23.300 -16.868 -3.115 1.00 55.12 112 ARG A O 1
ATOM 884 N N . GLU A 1 113 ? -24.431 -18.452 -2.011 1.00 50.75 113 GLU A N 1
ATOM 885 C CA . GLU A 1 113 ? -23.304 -19.377 -1.702 1.00 50.75 113 GLU A CA 1
ATOM 886 C C . GLU A 1 113 ? -22.204 -19.536 -2.783 1.00 50.75 113 GLU A C 1
ATOM 888 O O . GLU A 1 113 ? -21.048 -19.786 -2.461 1.00 50.75 113 GLU A O 1
ATOM 893 N N . ARG A 1 114 ? -22.513 -19.342 -4.073 1.00 54.88 114 ARG A N 1
ATOM 894 C CA . ARG A 1 114 ? -21.534 -19.390 -5.183 1.00 54.88 114 ARG A CA 1
ATOM 895 C C . ARG A 1 114 ? -20.757 -18.083 -5.426 1.00 54.88 114 ARG A C 1
ATOM 897 O O . ARG A 1 114 ? -19.774 -18.084 -6.164 1.00 54.88 114 ARG A O 1
ATOM 904 N N . GLY A 1 115 ? -21.199 -16.967 -4.852 1.00 62.44 115 GLY A N 1
ATOM 905 C CA . GLY A 1 115 ? -20.642 -15.625 -5.038 1.00 62.44 115 GLY A CA 1
ATOM 906 C C . GLY A 1 115 ? -19.323 -15.412 -4.298 1.00 62.44 115 GLY A C 1
ATOM 907 O O . GLY A 1 115 ? -18.387 -14.868 -4.877 1.00 62.44 115 GLY A O 1
ATOM 908 N N . HIS A 1 116 ? -19.198 -15.917 -3.066 1.00 68.00 116 HIS A N 1
ATOM 909 C CA . HIS A 1 116 ? -17.984 -15.747 -2.255 1.00 68.00 116 HIS A CA 1
ATOM 910 C C . HIS A 1 116 ? -16.772 -16.463 -2.846 1.00 68.00 116 HIS A C 1
ATOM 912 O O . HIS A 1 116 ? -15.723 -15.852 -3.040 1.00 68.00 116 HIS A O 1
ATOM 918 N N . THR A 1 117 ? -16.932 -17.736 -3.217 1.00 69.44 117 THR A N 1
ATOM 919 C CA . THR A 1 117 ? -15.875 -18.512 -3.882 1.00 69.44 117 THR A CA 1
ATOM 920 C C . THR A 1 117 ? -15.472 -17.878 -5.210 1.00 69.44 117 THR A C 1
ATOM 922 O O . THR A 1 117 ? -14.296 -17.881 -5.563 1.00 69.44 117 THR A O 1
ATOM 925 N N . ARG A 1 118 ? -16.429 -17.298 -5.948 1.00 75.12 118 ARG A N 1
ATOM 926 C CA . ARG A 1 118 ? -16.154 -16.607 -7.213 1.00 75.12 118 ARG A CA 1
ATOM 927 C C . ARG A 1 118 ? -15.343 -15.328 -7.002 1.00 75.12 118 ARG A C 1
ATOM 929 O O . ARG A 1 118 ? -14.402 -15.114 -7.759 1.00 75.12 118 ARG A O 1
ATOM 936 N N . LEU A 1 119 ? -15.677 -14.524 -5.991 1.00 79.81 119 LEU A N 1
ATOM 937 C CA . LEU A 1 119 ? -14.944 -13.301 -5.650 1.00 79.81 119 LEU A CA 1
ATOM 938 C C . LEU A 1 119 ? -13.513 -13.621 -5.206 1.00 79.81 119 LEU A C 1
ATOM 940 O O . LEU A 1 119 ? -12.569 -13.102 -5.792 1.00 79.81 119 LEU A O 1
ATOM 944 N N . LEU A 1 120 ? -13.329 -14.555 -4.267 1.00 77.69 120 LEU A N 1
ATOM 945 C CA . LEU A 1 120 ? -11.988 -14.970 -3.831 1.00 77.69 120 LEU A CA 1
ATOM 946 C C . LEU A 1 120 ? -11.165 -15.559 -4.982 1.00 77.69 120 LEU A C 1
ATOM 948 O O . LEU A 1 120 ? -9.998 -15.214 -5.148 1.00 77.69 120 LEU A O 1
ATOM 952 N N . ARG A 1 121 ? -11.779 -16.394 -5.833 1.00 80.50 121 ARG A N 1
ATOM 953 C CA . ARG A 1 121 ? -11.115 -16.907 -7.038 1.00 80.50 121 ARG A CA 1
ATOM 954 C C . ARG A 1 121 ? -10.722 -15.775 -7.983 1.00 80.50 121 ARG A C 1
ATOM 956 O O . ARG A 1 121 ? -9.653 -15.851 -8.573 1.00 80.50 121 ARG A O 1
ATOM 963 N N . ARG A 1 122 ? -11.540 -14.730 -8.128 1.00 84.81 122 ARG A N 1
ATOM 964 C CA . ARG A 1 122 ? -11.197 -13.571 -8.959 1.00 84.81 122 ARG A CA 1
ATOM 965 C C . ARG A 1 122 ? -9.982 -12.828 -8.406 1.00 84.81 122 ARG A C 1
ATOM 967 O O . ARG A 1 122 ? -9.055 -12.608 -9.168 1.00 84.81 122 ARG A O 1
ATOM 974 N N . LEU A 1 123 ? -9.918 -12.558 -7.100 1.00 86.62 123 LEU A N 1
ATOM 975 C CA . LEU A 1 123 ? -8.759 -11.886 -6.488 1.00 86.62 123 LEU A CA 1
ATOM 976 C C . LEU A 1 123 ? -7.445 -12.675 -6.586 1.00 86.62 123 LEU A C 1
ATOM 978 O O . LEU A 1 123 ? -6.384 -12.069 -6.464 1.00 86.62 123 LEU A O 1
ATOM 982 N N . LEU A 1 124 ? -7.502 -13.999 -6.762 1.00 83.12 124 LEU A N 1
ATOM 983 C CA . LEU A 1 124 ? -6.318 -14.866 -6.760 1.00 83.12 124 LEU A CA 1
ATOM 984 C C . LEU A 1 124 ? -5.940 -15.425 -8.141 1.00 83.12 124 LEU A C 1
ATOM 986 O O . LEU A 1 124 ? -4.772 -15.714 -8.373 1.00 83.12 124 LEU A O 1
ATOM 990 N N . VAL A 1 125 ? -6.909 -15.616 -9.042 1.00 81.12 125 VAL A N 1
ATOM 991 C CA . VAL A 1 125 ? -6.741 -16.367 -10.307 1.00 81.12 125 VAL A CA 1
ATOM 992 C C . VAL A 1 125 ? -7.096 -15.538 -11.546 1.00 81.12 125 VAL A C 1
ATOM 994 O O . VAL A 1 125 ? -6.672 -15.876 -12.643 1.00 81.12 125 VAL A O 1
ATOM 997 N N . ALA A 1 126 ? -7.888 -14.477 -11.392 1.00 82.75 126 ALA A N 1
ATOM 998 C CA . ALA A 1 126 ? -8.191 -13.506 -12.448 1.00 82.75 126 ALA A CA 1
ATOM 999 C C . ALA A 1 126 ? -7.959 -12.091 -11.900 1.00 82.75 126 ALA A C 1
ATOM 1001 O O . ALA A 1 126 ? -8.830 -11.218 -11.964 1.00 82.75 126 ALA A O 1
ATOM 1002 N N . SER A 1 127 ? -6.819 -11.921 -11.232 1.00 83.62 127 SER A N 1
ATOM 1003 C CA . SER A 1 127 ? -6.565 -10.822 -10.300 1.00 83.62 127 SER A CA 1
ATOM 1004 C C . SER A 1 127 ? -6.329 -9.486 -11.009 1.00 83.62 127 SER A C 1
ATOM 1006 O O . SER A 1 127 ? -6.550 -8.420 -10.448 1.00 83.62 127 SER A O 1
ATOM 1008 N N . ASP A 1 128 ? -6.007 -9.497 -12.295 1.00 87.38 128 ASP A N 1
ATOM 1009 C CA . ASP A 1 128 ? -5.975 -8.296 -13.129 1.00 87.38 128 ASP A CA 1
ATOM 1010 C C . ASP A 1 128 ? -7.361 -7.769 -13.541 1.00 87.38 128 ASP A C 1
ATOM 1012 O O . ASP A 1 128 ? -7.460 -6.644 -14.026 1.00 87.38 128 ASP A O 1
ATOM 1016 N N . THR A 1 129 ? -8.432 -8.537 -13.309 1.00 87.38 129 THR A N 1
ATOM 1017 C CA . THR A 1 129 ? -9.818 -8.173 -13.675 1.00 87.38 129 THR A CA 1
ATOM 1018 C C . THR A 1 129 ? -10.654 -7.611 -12.526 1.00 87.38 129 THR A C 1
ATOM 1020 O O . THR A 1 129 ? -11.848 -7.370 -12.694 1.00 87.38 129 THR A O 1
ATOM 1023 N N . VAL A 1 130 ? -10.055 -7.423 -11.348 1.00 92.69 130 VAL A N 1
ATOM 1024 C CA . VAL A 1 130 ? -10.763 -6.941 -10.153 1.00 92.69 130 VAL A CA 1
ATOM 1025 C C . VAL A 1 130 ? -11.251 -5.506 -10.372 1.00 92.69 130 VAL A C 1
ATOM 1027 O O . VAL A 1 130 ? -10.448 -4.594 -10.574 1.00 92.69 130 VAL A O 1
ATOM 1030 N N . SER A 1 131 ? -12.568 -5.305 -10.300 1.00 94.38 131 SER A N 1
ATOM 1031 C CA . SER A 1 131 ? -13.190 -3.978 -10.302 1.00 94.38 131 SER A CA 1
ATOM 1032 C C . SER A 1 131 ? -13.228 -3.350 -8.906 1.00 94.38 131 SER A C 1
ATOM 1034 O O . SER A 1 131 ? -12.937 -3.993 -7.893 1.00 94.38 131 SER A O 1
ATOM 1036 N N . ARG A 1 132 ? -13.636 -2.081 -8.839 1.00 95.00 132 ARG A N 1
ATOM 1037 C CA . ARG A 1 132 ? -13.881 -1.371 -7.583 1.00 95.00 132 ARG A CA 1
ATOM 1038 C C . ARG A 1 132 ? -14.911 -2.091 -6.719 1.00 95.00 132 ARG A C 1
ATOM 1040 O O . ARG A 1 132 ? -14.689 -2.270 -5.526 1.00 95.00 132 ARG A O 1
ATOM 1047 N N . GLU A 1 133 ? -16.019 -2.510 -7.313 1.00 91.75 133 GLU A N 1
ATOM 1048 C CA . GLU A 1 133 ? -17.102 -3.198 -6.616 1.00 91.75 133 GLU A CA 1
ATOM 1049 C C . GLU A 1 133 ? -16.661 -4.589 -6.149 1.00 91.75 133 GLU A C 1
ATOM 1051 O O . GLU A 1 133 ? -16.970 -4.962 -5.020 1.00 91.75 133 GLU A O 1
ATOM 1056 N N . ASP A 1 134 ? -15.879 -5.319 -6.956 1.00 90.75 134 ASP A N 1
ATOM 1057 C CA . ASP A 1 134 ? -15.284 -6.598 -6.546 1.00 90.75 134 ASP A CA 1
ATOM 1058 C C . ASP A 1 134 ? -14.353 -6.411 -5.334 1.00 90.75 134 ASP A C 1
ATOM 1060 O O . ASP A 1 134 ? -14.412 -7.181 -4.372 1.00 90.75 134 ASP A O 1
ATOM 1064 N N . PHE A 1 135 ? -13.510 -5.372 -5.353 1.00 92.88 135 PHE A N 1
ATOM 1065 C CA . PHE A 1 135 ? -12.619 -5.057 -4.238 1.00 92.88 135 PHE A CA 1
ATOM 1066 C C . PHE A 1 135 ? -13.399 -4.672 -2.977 1.00 92.88 135 PHE A C 1
ATOM 1068 O O . PHE A 1 135 ? -13.145 -5.234 -1.913 1.00 92.88 135 PHE A O 1
ATOM 1075 N N . LEU A 1 136 ? -14.370 -3.758 -3.086 1.00 89.44 136 LEU A N 1
ATOM 1076 C CA . LEU A 1 136 ? -15.202 -3.319 -1.961 1.00 89.44 136 LEU A CA 1
ATOM 1077 C C . LEU A 1 136 ? -16.016 -4.476 -1.365 1.00 89.44 136 LEU A C 1
ATOM 1079 O O . LEU A 1 136 ? -16.161 -4.566 -0.146 1.00 89.44 136 LEU A O 1
ATOM 1083 N N . ALA A 1 137 ? -16.488 -5.399 -2.205 1.00 84.44 137 ALA A N 1
ATOM 1084 C CA . ALA A 1 137 ? -17.206 -6.587 -1.766 1.00 84.44 137 ALA A CA 1
ATOM 1085 C C . ALA A 1 137 ? -16.357 -7.500 -0.867 1.00 84.44 137 ALA A C 1
ATOM 1087 O O . ALA A 1 137 ? -16.874 -8.051 0.103 1.00 84.44 137 ALA A O 1
ATOM 1088 N N . VAL A 1 138 ? -15.060 -7.643 -1.157 1.00 86.25 138 VAL A N 1
ATOM 1089 C CA . VAL A 1 138 ? -14.135 -8.415 -0.310 1.00 86.25 138 VAL A CA 1
ATOM 1090 C C . VAL A 1 138 ? -13.626 -7.592 0.870 1.00 86.25 138 VAL A C 1
ATOM 1092 O O . VAL A 1 138 ? -13.479 -8.130 1.968 1.00 86.25 138 VAL A O 1
ATOM 1095 N N . ALA A 1 139 ? -13.421 -6.286 0.687 1.00 86.56 139 ALA A N 1
ATOM 1096 C CA . ALA A 1 139 ? -13.067 -5.369 1.767 1.00 86.56 139 ALA A CA 1
ATOM 1097 C C . ALA A 1 139 ? -14.145 -5.327 2.863 1.00 86.56 139 ALA A C 1
ATOM 1099 O O . ALA A 1 139 ? -13.828 -5.079 4.018 1.00 86.56 139 ALA A O 1
ATOM 1100 N N . ALA A 1 140 ? -15.400 -5.665 2.558 1.00 81.38 140 ALA A N 1
ATOM 1101 C CA . ALA A 1 140 ? -16.428 -5.862 3.577 1.00 81.38 140 ALA A CA 1
ATOM 1102 C C . ALA A 1 140 ? -16.074 -6.950 4.613 1.00 81.38 140 ALA A C 1
ATOM 1104 O O . ALA A 1 140 ? -16.564 -6.894 5.736 1.00 81.38 140 ALA A O 1
ATOM 1105 N N . TRP A 1 141 ? -15.237 -7.939 4.274 1.00 78.06 141 TRP A N 1
ATOM 1106 C CA . TRP A 1 141 ? -14.815 -9.015 5.192 1.00 78.06 141 TRP A CA 1
ATOM 1107 C C . TRP A 1 141 ? -13.542 -8.698 5.956 1.00 78.06 141 TRP A C 1
ATOM 1109 O O . TRP A 1 141 ? -13.100 -9.482 6.793 1.00 78.06 141 TRP A O 1
ATOM 1119 N N . GLU A 1 142 ? -12.944 -7.556 5.671 1.00 81.06 142 GLU A N 1
ATOM 1120 C CA . GLU A 1 142 ? -11.684 -7.126 6.243 1.00 81.06 142 GLU A CA 1
ATOM 1121 C C . GLU A 1 142 ? -11.677 -7.083 7.786 1.00 81.06 142 GLU A C 1
ATOM 1123 O O . GLU A 1 142 ? -10.712 -7.590 8.358 1.00 81.06 142 GLU A O 1
ATOM 1128 N N . PRO A 1 143 ? -12.759 -6.692 8.494 1.00 75.38 143 PRO A N 1
ATOM 1129 C CA . PRO A 1 143 ? -12.802 -6.781 9.957 1.00 75.38 143 PRO A CA 1
ATOM 1130 C C . PRO A 1 143 ? -12.651 -8.202 10.525 1.00 75.38 143 PRO A C 1
ATOM 1132 O O . PRO A 1 143 ? -12.290 -8.361 11.690 1.00 75.38 143 PRO A O 1
ATOM 1135 N N . LEU A 1 144 ? -12.953 -9.231 9.726 1.00 74.12 144 LEU A N 1
ATOM 1136 C CA . LEU A 1 144 ? -12.852 -10.644 10.106 1.00 74.12 144 LEU A CA 1
ATOM 1137 C C . LEU A 1 144 ? -11.571 -11.294 9.580 1.00 74.12 144 LEU A C 1
ATOM 1139 O O . LEU A 1 144 ? -11.001 -12.161 10.236 1.00 74.12 144 LEU A O 1
ATOM 1143 N N . LEU A 1 145 ? -11.151 -10.909 8.374 1.00 79.69 145 LEU A N 1
ATOM 1144 C CA . LEU A 1 145 ? -10.117 -11.595 7.601 1.00 79.69 145 LEU A CA 1
ATOM 1145 C C . LEU A 1 145 ? -8.827 -10.780 7.447 1.00 79.69 145 LEU A C 1
ATOM 1147 O O . LEU A 1 145 ? -7.884 -11.272 6.834 1.00 79.69 145 LEU A O 1
ATOM 1151 N N . GLY A 1 146 ? -8.744 -9.573 8.015 1.00 83.38 146 GLY A N 1
ATOM 1152 C CA . GLY A 1 146 ? -7.583 -8.679 7.926 1.00 83.38 146 GLY A CA 1
ATOM 1153 C C . GLY A 1 146 ? -6.240 -9.368 8.209 1.00 83.38 146 GLY A C 1
ATOM 1154 O O . GLY A 1 146 ? -5.365 -9.332 7.341 1.00 83.38 146 GLY A O 1
ATOM 1155 N N . PRO A 1 147 ? -6.071 -10.074 9.348 1.00 84.00 147 PRO A N 1
ATOM 1156 C CA . PRO A 1 147 ? -4.842 -10.818 9.634 1.00 84.00 147 PRO A CA 1
ATOM 1157 C C . PRO A 1 147 ? -4.519 -11.897 8.591 1.00 84.00 147 PRO A C 1
ATOM 1159 O O . PRO A 1 147 ? -3.359 -12.073 8.233 1.00 84.00 147 PRO A O 1
ATOM 1162 N N . MET A 1 148 ? -5.534 -12.580 8.053 1.00 84.50 148 MET A N 1
ATOM 1163 C CA . MET A 1 148 ? -5.348 -13.591 7.008 1.00 84.50 148 MET A CA 1
ATOM 1164 C C . MET A 1 148 ? -4.924 -12.958 5.678 1.00 84.50 148 MET A C 1
ATOM 1166 O O . MET A 1 148 ? -4.041 -13.484 5.009 1.00 84.50 148 MET A O 1
ATOM 1170 N N . PHE A 1 149 ? -5.503 -11.815 5.295 1.00 90.62 149 PHE A N 1
ATOM 1171 C CA . PHE A 1 149 ? -5.065 -11.073 4.108 1.00 90.62 149 PHE A CA 1
ATOM 1172 C C . PHE A 1 149 ? -3.624 -10.582 4.249 1.00 90.62 149 PHE A C 1
ATOM 1174 O O . PHE A 1 149 ? -2.854 -10.653 3.293 1.00 90.62 149 PHE A O 1
ATOM 1181 N N . LEU A 1 150 ? -3.242 -10.125 5.444 1.00 89.88 150 LEU A N 1
ATOM 1182 C CA . LEU A 1 150 ? -1.874 -9.708 5.727 1.00 89.88 150 LEU A CA 1
ATOM 1183 C C . LEU A 1 150 ? -0.889 -10.885 5.658 1.00 89.88 150 LEU A C 1
ATOM 1185 O O . LEU A 1 150 ? 0.169 -10.742 5.052 1.00 89.88 150 LEU A O 1
ATOM 1189 N N . ASP A 1 151 ? -1.230 -12.047 6.216 1.00 88.00 151 ASP A N 1
ATOM 1190 C CA . ASP A 1 151 ? -0.388 -13.246 6.120 1.00 88.00 151 ASP A CA 1
ATOM 1191 C C . ASP A 1 151 ? -0.236 -13.728 4.668 1.00 88.00 151 ASP A C 1
ATOM 1193 O O . ASP A 1 151 ? 0.878 -13.966 4.198 1.00 88.00 151 ASP A O 1
ATOM 1197 N N . LEU A 1 152 ? -1.340 -13.761 3.910 1.00 89.88 152 LEU A N 1
ATOM 1198 C CA . LEU A 1 152 ? -1.318 -14.067 2.477 1.00 89.88 152 LEU A CA 1
ATOM 1199 C C . LEU A 1 152 ? -0.425 -13.093 1.706 1.00 89.88 152 LEU A C 1
ATOM 1201 O O . LEU A 1 152 ? 0.359 -13.531 0.868 1.00 89.88 152 LEU A O 1
ATOM 1205 N N . TYR A 1 153 ? -0.499 -11.791 2.000 1.00 93.69 153 TYR A N 1
ATOM 1206 C CA . TYR A 1 153 ? 0.396 -10.802 1.403 1.00 93.69 153 TYR A CA 1
ATOM 1207 C C . TYR A 1 153 ? 1.868 -11.117 1.688 1.00 93.69 153 TYR A C 1
ATOM 1209 O O . TYR A 1 153 ? 2.679 -11.126 0.763 1.00 93.69 153 TYR A O 1
ATOM 1217 N N . LEU A 1 154 ? 2.218 -11.398 2.946 1.00 89.94 154 LEU A N 1
ATOM 1218 C CA . LEU A 1 154 ? 3.598 -11.691 3.335 1.00 89.94 154 LEU A CA 1
ATOM 1219 C C . LEU A 1 154 ? 4.118 -12.962 2.649 1.00 89.94 154 LEU A C 1
ATOM 1221 O O . LEU A 1 154 ? 5.225 -12.950 2.107 1.00 89.94 154 LEU A O 1
ATOM 1225 N N . ALA A 1 155 ? 3.304 -14.019 2.591 1.00 89.69 155 ALA A N 1
ATOM 1226 C CA . ALA A 1 155 ? 3.634 -15.255 1.885 1.00 89.69 155 ALA A CA 1
ATOM 1227 C C . ALA A 1 155 ? 3.813 -15.027 0.371 1.00 89.69 155 ALA A C 1
ATOM 1229 O O . ALA A 1 155 ? 4.832 -15.415 -0.201 1.00 89.69 155 ALA A O 1
ATOM 1230 N N . MET A 1 156 ? 2.869 -14.333 -0.274 1.00 93.12 156 MET A N 1
ATOM 1231 C CA . MET A 1 156 ? 2.959 -13.983 -1.697 1.00 93.12 156 MET A CA 1
ATOM 1232 C C . MET A 1 156 ? 4.174 -13.103 -1.995 1.00 93.12 156 MET A C 1
ATOM 1234 O O . MET A 1 156 ? 4.815 -13.265 -3.029 1.00 93.12 156 MET A O 1
ATOM 1238 N N . GLY A 1 157 ? 4.519 -12.188 -1.088 1.00 91.12 157 GLY A N 1
ATOM 1239 C CA . GLY A 1 157 ? 5.682 -11.323 -1.222 1.00 91.12 157 GLY A CA 1
ATOM 1240 C C . GLY A 1 157 ? 6.997 -12.104 -1.273 1.00 91.12 157 GLY A C 1
ATOM 1241 O O . GLY A 1 157 ? 7.854 -11.800 -2.104 1.00 91.12 157 GLY A O 1
ATOM 1242 N N . GLN A 1 158 ? 7.145 -13.148 -0.451 1.00 86.75 158 GLN A N 1
ATOM 1243 C CA . GLN A 1 158 ? 8.310 -14.041 -0.521 1.00 86.75 158 GLN A CA 1
ATOM 1244 C C . GLN A 1 158 ? 8.385 -14.765 -1.869 1.00 86.75 158 GLN A C 1
ATOM 1246 O O . GLN A 1 158 ? 9.457 -14.843 -2.473 1.00 86.75 158 GLN A O 1
ATOM 1251 N N . GLU A 1 159 ? 7.245 -15.234 -2.378 1.00 90.50 159 GLU A N 1
ATOM 1252 C CA . GLU A 1 159 ? 7.191 -15.882 -3.688 1.00 90.50 159 GLU A CA 1
ATOM 1253 C C . GLU A 1 159 ? 7.518 -14.914 -4.830 1.00 90.50 159 GLU A C 1
ATOM 1255 O O . GLU A 1 159 ? 8.293 -15.262 -5.719 1.00 90.50 159 GLU A O 1
ATOM 1260 N N . LEU A 1 160 ? 7.047 -13.664 -4.780 1.00 91.12 160 LEU A N 1
ATOM 1261 C CA . LEU A 1 160 ? 7.399 -12.638 -5.769 1.00 91.12 160 LEU A CA 1
ATOM 1262 C C . LEU A 1 160 ? 8.907 -12.379 -5.828 1.00 91.12 160 LEU A C 1
ATOM 1264 O O . LEU A 1 160 ? 9.495 -12.344 -6.916 1.00 91.12 160 LEU A O 1
ATOM 1268 N N . LEU A 1 161 ? 9.540 -12.229 -4.661 1.00 87.31 161 LEU A N 1
ATOM 1269 C CA . LEU A 1 161 ? 10.982 -12.007 -4.551 1.00 87.31 161 LEU A CA 1
ATOM 1270 C C . LEU A 1 161 ? 11.796 -13.207 -5.055 1.00 87.31 161 LEU A C 1
ATOM 1272 O O . LEU A 1 161 ? 12.903 -13.023 -5.566 1.00 87.31 161 LEU A O 1
ATOM 1276 N N . ARG A 1 162 ? 11.245 -14.422 -4.963 1.00 87.56 162 ARG A N 1
ATOM 1277 C CA . ARG A 1 162 ? 11.857 -15.648 -5.486 1.00 87.56 162 ARG A CA 1
ATOM 1278 C C . ARG A 1 162 ? 11.660 -15.798 -6.997 1.00 87.56 162 ARG A C 1
ATOM 1280 O O . ARG A 1 162 ? 12.625 -16.044 -7.723 1.00 87.56 162 ARG A O 1
ATOM 1287 N N . GLU A 1 163 ? 10.430 -15.673 -7.485 1.00 88.62 163 GLU A N 1
ATOM 1288 C CA . GLU A 1 163 ? 10.063 -16.014 -8.863 1.00 88.62 163 GLU A CA 1
ATOM 1289 C C . GLU A 1 163 ? 10.469 -14.956 -9.885 1.00 88.62 163 GLU A C 1
ATOM 1291 O O . GLU A 1 163 ? 10.938 -15.306 -10.971 1.00 88.62 163 GLU A O 1
ATOM 1296 N N . GLY A 1 164 ? 10.365 -13.669 -9.542 1.00 88.31 164 GLY A N 1
ATOM 1297 C CA . GLY A 1 164 ? 10.686 -12.574 -10.459 1.00 88.31 164 GLY A CA 1
ATOM 1298 C C . GLY A 1 164 ? 12.101 -12.681 -11.053 1.00 88.31 164 GLY A C 1
ATOM 1299 O O . GLY A 1 164 ? 12.244 -12.711 -12.282 1.00 88.31 164 GLY A O 1
ATOM 1300 N N . PRO A 1 165 ? 13.164 -12.791 -10.229 1.00 86.56 165 PRO A N 1
ATOM 1301 C CA . PRO A 1 165 ? 14.530 -12.993 -10.715 1.00 86.56 165 PRO A CA 1
ATOM 1302 C C . PRO A 1 165 ? 14.703 -14.287 -11.523 1.00 86.56 165 PRO A C 1
ATOM 1304 O O . PRO A 1 165 ? 15.411 -14.303 -12.535 1.00 86.56 165 PRO A O 1
ATOM 1307 N N . MET A 1 166 ? 14.045 -15.379 -11.116 1.00 86.88 166 MET A N 1
ATOM 1308 C CA . MET A 1 166 ? 14.101 -16.645 -11.852 1.00 86.88 166 MET A CA 1
ATOM 1309 C C . MET A 1 166 ? 13.534 -16.485 -13.263 1.00 86.88 166 MET A C 1
ATOM 1311 O O . MET A 1 166 ? 14.192 -16.880 -14.223 1.00 86.88 166 MET A O 1
ATOM 1315 N N . LEU A 1 167 ? 12.371 -15.850 -13.415 1.00 88.06 167 LEU A N 1
ATOM 1316 C CA . LEU A 1 167 ? 11.751 -15.612 -14.720 1.00 88.06 167 LEU A CA 1
ATOM 1317 C C . LEU A 1 167 ? 12.598 -14.687 -15.602 1.00 88.06 167 LEU A C 1
ATOM 1319 O O . LEU A 1 167 ? 12.803 -14.987 -16.777 1.00 88.06 167 LEU A O 1
ATOM 1323 N N . ARG A 1 168 ? 13.188 -13.624 -15.036 1.00 87.69 168 ARG A N 1
ATOM 1324 C CA . ARG A 1 168 ? 14.091 -12.710 -15.766 1.00 87.69 168 ARG A CA 1
ATOM 1325 C C . ARG A 1 168 ? 15.355 -13.390 -16.296 1.00 87.69 168 ARG A C 1
ATOM 1327 O O . ARG A 1 168 ? 15.915 -12.956 -17.301 1.00 87.69 168 ARG A O 1
ATOM 1334 N N . THR A 1 169 ? 15.820 -14.455 -15.646 1.00 80.62 169 THR A N 1
ATOM 1335 C CA . THR A 1 169 ? 17.021 -15.193 -16.077 1.00 80.62 169 THR A CA 1
ATOM 1336 C C . THR A 1 169 ? 16.743 -16.308 -17.086 1.00 80.62 169 THR A C 1
ATOM 1338 O O . THR A 1 169 ? 17.696 -16.843 -17.668 1.00 80.62 169 THR A O 1
ATOM 1341 N N . ARG A 1 170 ? 15.472 -16.638 -17.360 1.00 76.88 170 ARG A N 1
ATOM 1342 C CA . ARG A 1 170 ? 15.116 -17.636 -18.376 1.00 76.88 170 ARG A CA 1
ATOM 1343 C C . ARG A 1 170 ? 15.441 -17.116 -19.777 1.00 76.88 170 ARG A C 1
ATOM 1345 O O . ARG A 1 170 ? 15.036 -16.031 -20.179 1.00 76.88 170 ARG A O 1
ATOM 1352 N N . ARG A 1 171 ? 16.198 -17.915 -20.536 1.00 57.97 171 ARG A N 1
ATOM 1353 C CA . ARG A 1 171 ? 16.633 -17.592 -21.911 1.00 57.97 171 ARG A CA 1
ATOM 1354 C C . ARG A 1 171 ? 15.614 -17.979 -22.987 1.00 57.97 171 ARG A C 1
ATOM 1356 O O . ARG A 1 171 ? 15.764 -17.566 -24.131 1.00 57.97 171 ARG A O 1
ATOM 1363 N N . SER A 1 172 ? 14.632 -18.806 -22.640 1.00 56.59 172 SER A N 1
ATOM 1364 C CA . SER A 1 172 ? 13.659 -19.387 -23.563 1.00 56.59 172 SER A CA 1
ATOM 1365 C C . SER A 1 172 ? 12.272 -18.796 -23.307 1.00 56.59 172 SER A C 1
ATOM 1367 O O . SER A 1 172 ? 11.951 -18.493 -22.166 1.00 56.59 172 SER A O 1
ATOM 1369 N N . ARG A 1 173 ? 11.488 -18.615 -24.377 1.00 65.50 173 ARG A N 1
ATOM 1370 C CA . ARG A 1 173 ? 10.082 -18.172 -24.372 1.00 65.50 173 ARG A CA 1
ATOM 1371 C C . ARG A 1 173 ? 9.191 -19.302 -24.913 1.00 65.50 173 ARG A C 1
ATOM 1373 O O . ARG A 1 173 ? 8.572 -19.153 -25.960 1.00 65.50 173 ARG A O 1
ATOM 1380 N N . ARG A 1 174 ? 9.267 -20.494 -24.315 1.00 63.62 174 ARG A N 1
ATOM 1381 C CA . ARG A 1 174 ? 8.507 -21.686 -24.752 1.00 63.62 174 ARG A CA 1
ATOM 1382 C C . ARG A 1 174 ? 7.103 -21.673 -24.140 1.00 63.62 174 ARG A C 1
ATOM 1384 O O . ARG A 1 174 ? 6.881 -20.991 -23.153 1.00 63.62 174 ARG A O 1
ATOM 1391 N N . ALA A 1 175 ? 6.199 -22.517 -24.641 1.00 59.28 175 ALA A N 1
ATOM 1392 C CA . ALA A 1 175 ? 4.848 -22.687 -24.084 1.00 59.28 175 ALA A CA 1
ATOM 1393 C C . ALA A 1 175 ? 4.831 -23.024 -22.572 1.00 59.28 175 ALA A C 1
ATOM 1395 O O . ALA A 1 175 ? 3.965 -22.563 -21.843 1.00 59.28 175 ALA A O 1
ATOM 1396 N N . GLN A 1 176 ? 5.829 -23.761 -22.060 1.00 61.81 176 GLN A N 1
ATOM 1397 C CA . GLN A 1 176 ? 5.993 -24.019 -20.614 1.00 61.81 176 GLN A CA 1
ATOM 1398 C C . GLN A 1 176 ? 6.349 -22.763 -19.795 1.00 61.81 176 GLN A C 1
ATOM 1400 O O . GLN A 1 176 ? 6.205 -22.758 -18.575 1.00 61.81 176 GLN A O 1
ATOM 1405 N N . ASP A 1 177 ? 6.834 -21.702 -20.442 1.00 74.06 177 ASP A N 1
ATOM 1406 C CA . ASP A 1 177 ? 7.038 -20.407 -19.801 1.00 74.06 177 ASP A CA 1
ATOM 1407 C C . ASP A 1 177 ? 5.717 -19.628 -19.703 1.00 74.06 177 ASP A C 1
ATOM 1409 O O . ASP A 1 177 ? 5.599 -18.789 -18.821 1.00 74.06 177 ASP A O 1
ATOM 1413 N N . GLU A 1 178 ? 4.696 -19.922 -20.518 1.00 86.50 178 GLU A N 1
ATOM 1414 C CA . GLU A 1 178 ? 3.415 -19.198 -20.484 1.00 86.50 178 GLU A CA 1
ATOM 1415 C C . GLU A 1 178 ? 2.645 -19.434 -19.183 1.00 86.50 178 GLU A C 1
ATOM 1417 O O . GLU A 1 178 ? 2.201 -18.471 -18.563 1.00 86.50 178 GLU A O 1
ATOM 1422 N N . GLU A 1 179 ? 2.545 -20.682 -18.715 1.00 88.50 179 GLU A N 1
ATOM 1423 C CA . GLU A 1 179 ? 1.874 -20.993 -17.445 1.00 88.50 179 GLU A CA 1
ATOM 1424 C C . GLU A 1 179 ? 2.581 -20.316 -16.263 1.00 88.50 179 GLU A C 1
ATOM 1426 O O . GLU A 1 179 ? 1.934 -19.691 -15.425 1.00 88.50 179 GLU A O 1
ATOM 1431 N N . ALA A 1 180 ? 3.917 -20.355 -16.236 1.00 89.62 180 ALA A N 1
ATOM 1432 C CA . ALA A 1 180 ? 4.705 -19.688 -15.203 1.00 89.62 180 ALA A CA 1
ATOM 1433 C C . ALA A 1 180 ? 4.575 -18.153 -15.270 1.00 89.62 180 ALA A C 1
ATOM 1435 O O . ALA A 1 180 ? 4.484 -17.492 -14.238 1.00 89.62 180 ALA A O 1
ATOM 1436 N N . LEU A 1 181 ? 4.532 -17.574 -16.475 1.00 91.44 181 LEU A N 1
ATOM 1437 C CA . LEU A 1 181 ? 4.322 -16.138 -16.671 1.00 91.44 181 LEU A CA 1
ATOM 1438 C C . LEU A 1 181 ? 2.916 -15.708 -16.240 1.00 91.44 181 LEU A C 1
ATOM 1440 O O . LEU A 1 181 ? 2.770 -14.617 -15.686 1.00 91.44 181 LEU A O 1
ATOM 1444 N N . HIS A 1 182 ? 1.897 -16.536 -16.473 1.00 92.19 182 HIS A N 1
ATOM 1445 C CA . HIS A 1 182 ? 0.532 -16.255 -16.039 1.00 92.19 182 HIS A CA 1
ATOM 1446 C C . HIS A 1 182 ? 0.371 -16.431 -14.525 1.00 92.19 182 HIS A C 1
ATOM 1448 O O . HIS A 1 182 ? -0.268 -15.610 -13.872 1.00 92.19 182 HIS A O 1
ATOM 1454 N N . ALA A 1 183 ? 0.989 -17.459 -13.938 1.00 92.06 183 ALA A N 1
ATOM 1455 C CA . ALA A 1 183 ? 1.007 -17.653 -12.490 1.00 92.06 183 ALA A CA 1
ATOM 1456 C C . ALA A 1 183 ? 1.661 -16.458 -11.782 1.00 92.06 183 ALA A C 1
ATOM 1458 O O . ALA A 1 183 ? 1.080 -15.901 -10.853 1.00 92.06 183 ALA A O 1
ATOM 1459 N N . TYR A 1 184 ? 2.809 -15.993 -12.284 1.00 93.75 184 TYR A N 1
ATOM 1460 C CA . TYR A 1 184 ? 3.483 -14.810 -11.754 1.00 93.75 184 TYR A CA 1
ATOM 1461 C C . TYR A 1 184 ? 2.669 -13.522 -11.951 1.00 93.75 184 TYR A C 1
ATOM 1463 O O . TYR A 1 184 ? 2.622 -12.679 -11.057 1.00 93.75 184 TYR A O 1
ATOM 1471 N N . TRP A 1 185 ? 1.983 -13.374 -13.091 1.00 94.69 185 TRP A N 1
ATOM 1472 C CA . TRP A 1 185 ? 1.039 -12.274 -13.318 1.00 94.69 185 TRP A CA 1
ATOM 1473 C C . TRP A 1 185 ? -0.064 -12.256 -12.259 1.00 94.69 185 TRP A C 1
ATOM 1475 O O . TRP A 1 185 ? -0.277 -11.239 -11.599 1.00 94.69 185 TRP A O 1
ATOM 1485 N N . ASN A 1 186 ? -0.703 -13.403 -12.028 1.00 95.06 186 ASN A N 1
ATOM 1486 C CA . ASN A 1 186 ? -1.757 -13.514 -11.030 1.00 95.06 186 ASN A CA 1
ATOM 1487 C C . ASN A 1 186 ? -1.238 -13.251 -9.611 1.00 95.06 186 ASN A C 1
ATOM 1489 O O . ASN A 1 186 ? -1.903 -12.548 -8.848 1.00 95.06 186 ASN A O 1
ATOM 1493 N N . LEU A 1 187 ? -0.040 -13.748 -9.285 1.00 95.50 187 LEU A N 1
ATOM 1494 C CA . LEU A 1 187 ? 0.629 -13.530 -8.003 1.00 95.50 187 LEU A CA 1
ATOM 1495 C C . LEU A 1 187 ? 0.910 -12.042 -7.742 1.00 95.50 187 LEU A C 1
ATOM 1497 O O . LEU A 1 187 ? 0.631 -11.560 -6.647 1.00 95.50 187 LEU A O 1
ATOM 1501 N N . LEU A 1 188 ? 1.408 -11.301 -8.739 1.00 95.56 188 LEU A N 1
ATOM 1502 C CA . LEU A 1 188 ? 1.669 -9.858 -8.631 1.00 95.56 188 LEU A CA 1
ATOM 1503 C C . LEU A 1 188 ? 0.408 -9.074 -8.260 1.00 95.56 188 LEU A C 1
ATOM 1505 O O . LEU A 1 188 ? 0.399 -8.284 -7.312 1.00 95.56 188 LEU A O 1
ATOM 1509 N N . HIS A 1 189 ? -0.668 -9.309 -9.006 1.00 96.69 189 HIS A N 1
ATOM 1510 C CA . HIS A 1 189 ? -1.944 -8.641 -8.787 1.00 96.69 189 HIS A CA 1
ATOM 1511 C C . HIS A 1 189 ? -2.573 -9.048 -7.450 1.00 96.69 189 HIS A C 1
ATOM 1513 O O . HIS A 1 189 ? -2.943 -8.170 -6.665 1.00 96.69 189 HIS A O 1
ATOM 1519 N N . ALA A 1 190 ? -2.591 -10.349 -7.142 1.00 96.88 190 ALA A N 1
ATOM 1520 C CA . ALA A 1 190 ? -3.087 -10.882 -5.877 1.00 96.88 190 ALA A CA 1
ATOM 1521 C C . ALA A 1 190 ? -2.355 -10.270 -4.675 1.00 96.88 190 ALA A C 1
ATOM 1523 O O . ALA A 1 190 ? -3.010 -9.762 -3.764 1.00 96.88 190 ALA A O 1
ATOM 1524 N N . ALA A 1 191 ? -1.020 -10.220 -4.705 1.00 97.25 191 ALA A N 1
ATOM 1525 C CA . ALA A 1 191 ? -0.219 -9.596 -3.654 1.00 97.25 191 ALA A CA 1
ATOM 1526 C C . ALA A 1 191 ? -0.583 -8.115 -3.469 1.00 97.25 191 ALA A C 1
ATOM 1528 O O . ALA A 1 191 ? -0.747 -7.655 -2.341 1.00 97.25 191 ALA A O 1
ATOM 1529 N N . GLY A 1 192 ? -0.789 -7.378 -4.565 1.00 97.38 192 GLY A N 1
ATOM 1530 C CA . GLY A 1 192 ? -1.260 -5.994 -4.516 1.00 97.38 192 GLY A CA 1
ATOM 1531 C C . GLY A 1 192 ? -2.624 -5.843 -3.831 1.00 97.38 192 GLY A C 1
ATOM 1532 O O . GLY A 1 192 ? -2.804 -4.924 -3.034 1.00 97.38 192 GLY A O 1
ATOM 1533 N N . HIS A 1 193 ? -3.584 -6.733 -4.102 1.00 96.94 193 HIS A N 1
ATOM 1534 C CA . HIS A 1 193 ? -4.890 -6.712 -3.430 1.00 96.94 193 HIS A CA 1
ATOM 1535 C C . HIS A 1 193 ? -4.772 -7.055 -1.944 1.00 96.94 193 HIS A C 1
ATOM 1537 O O . HIS A 1 193 ? -5.355 -6.363 -1.109 1.00 96.94 193 HIS A O 1
ATOM 1543 N N . MET A 1 194 ? -3.996 -8.092 -1.614 1.00 95.50 194 MET A N 1
ATOM 1544 C CA . MET A 1 194 ? -3.787 -8.537 -0.236 1.00 95.50 194 MET A CA 1
ATOM 1545 C C . MET A 1 194 ? -3.066 -7.475 0.599 1.00 95.50 194 MET A C 1
ATOM 1547 O O . MET A 1 194 ? -3.420 -7.284 1.758 1.00 95.50 194 MET A O 1
ATOM 1551 N N . ALA A 1 195 ? -2.130 -6.719 0.013 1.00 95.75 195 ALA A N 1
ATOM 1552 C CA . ALA A 1 195 ? -1.478 -5.595 0.687 1.00 95.75 195 ALA A CA 1
ATOM 1553 C C . ALA A 1 195 ? -2.491 -4.523 1.120 1.00 95.75 195 ALA A C 1
ATOM 1555 O O . ALA A 1 195 ? -2.472 -4.072 2.266 1.00 95.75 195 ALA A O 1
ATOM 1556 N N . LEU A 1 196 ? -3.402 -4.133 0.219 1.00 96.31 196 LEU A N 1
ATOM 1557 C CA . LEU A 1 196 ? -4.431 -3.129 0.508 1.00 96.31 196 LEU A CA 1
ATOM 1558 C C . LEU A 1 196 ? -5.449 -3.626 1.546 1.00 96.31 196 LEU A C 1
ATOM 1560 O O . LEU A 1 196 ? -5.789 -2.895 2.479 1.00 96.31 196 LEU A O 1
ATOM 1564 N N . LEU A 1 197 ? -5.928 -4.865 1.394 1.00 93.38 197 LEU A N 1
ATOM 1565 C CA . LEU A 1 197 ? -6.888 -5.480 2.315 1.00 93.38 197 LEU A CA 1
ATOM 1566 C C . LEU A 1 197 ? -6.271 -5.705 3.702 1.00 93.38 197 LEU A C 1
ATOM 1568 O O . LEU A 1 197 ? -6.836 -5.278 4.703 1.00 93.38 197 LEU A O 1
ATOM 1572 N N . GLY A 1 198 ? -5.090 -6.320 3.768 1.00 91.00 198 GLY A N 1
ATOM 1573 C CA . GLY A 1 198 ? -4.421 -6.667 5.022 1.00 91.00 198 GLY A CA 1
ATOM 1574 C C . GLY A 1 198 ? -3.965 -5.452 5.828 1.00 91.00 198 GLY A C 1
ATOM 1575 O O . GLY A 1 198 ? -4.017 -5.472 7.055 1.00 91.00 198 GLY A O 1
ATOM 1576 N N . ALA A 1 199 ? -3.564 -4.362 5.169 1.00 91.25 199 ALA A N 1
ATOM 1577 C CA . ALA A 1 199 ? -3.122 -3.158 5.869 1.00 91.25 199 ALA A CA 1
ATOM 1578 C C . ALA A 1 199 ? -4.275 -2.309 6.437 1.00 91.25 199 ALA A C 1
ATOM 1580 O O . ALA A 1 199 ? -4.021 -1.416 7.243 1.00 91.25 199 ALA A O 1
ATOM 1581 N N . SER A 1 200 ? -5.531 -2.547 6.039 1.00 85.00 200 SER A N 1
ATOM 1582 C CA . SER A 1 200 ? -6.652 -1.641 6.342 1.00 85.00 200 SER A CA 1
ATOM 1583 C C . SER A 1 200 ? -7.076 -1.611 7.828 1.00 85.00 200 SER A C 1
ATOM 1585 O O . SER A 1 200 ? -7.473 -0.534 8.304 1.00 85.00 200 SER A O 1
ATOM 1587 N N . THR A 1 201 ? -6.880 -2.710 8.573 1.00 70.75 201 THR A N 1
ATOM 1588 C CA . THR A 1 201 ? -7.246 -2.883 10.001 1.00 70.75 201 THR A CA 1
ATOM 1589 C C . THR A 1 201 ? -6.145 -3.481 10.848 1.00 70.75 201 THR A C 1
ATOM 1591 O O . THR A 1 201 ? -6.364 -3.612 12.051 1.00 70.75 201 THR A O 1
ATOM 1594 N N . ALA A 1 202 ? -4.988 -3.820 10.270 1.00 69.38 202 ALA A N 1
ATOM 1595 C CA . ALA A 1 202 ? -3.891 -4.438 11.003 1.00 69.38 202 ALA A CA 1
ATOM 1596 C C . ALA A 1 202 ? -3.614 -3.683 12.313 1.00 69.38 202 ALA A C 1
ATOM 1598 O O . ALA A 1 202 ? -3.082 -2.568 12.327 1.00 69.38 202 ALA A O 1
ATOM 1599 N N . ASP A 1 203 ? -4.027 -4.294 13.421 1.00 72.50 203 ASP A N 1
ATOM 1600 C CA . ASP A 1 203 ? -3.717 -3.802 14.746 1.00 72.50 203 ASP A CA 1
ATOM 1601 C C . ASP A 1 203 ? -2.274 -4.183 15.096 1.00 72.50 203 ASP A C 1
ATOM 1603 O O . ASP A 1 203 ? -1.637 -5.021 14.449 1.00 72.50 203 ASP A O 1
ATOM 1607 N N . ARG A 1 204 ? -1.731 -3.530 16.123 1.00 74.56 204 ARG A N 1
ATOM 1608 C CA . ARG A 1 204 ? -0.334 -3.713 16.517 1.00 74.56 204 ARG A CA 1
ATOM 1609 C C . ARG A 1 204 ? -0.013 -5.162 16.880 1.00 74.56 204 ARG A C 1
ATOM 1611 O O . ARG A 1 204 ? 1.083 -5.612 16.566 1.00 74.56 204 ARG A O 1
ATOM 1618 N N . GLU A 1 205 ? -0.914 -5.852 17.568 1.00 76.62 205 GLU A N 1
ATOM 1619 C CA . GLU A 1 205 ? -0.686 -7.206 18.068 1.00 76.62 205 GLU A CA 1
ATOM 1620 C C . GLU A 1 205 ? -0.676 -8.205 16.910 1.00 76.62 205 GLU A C 1
ATOM 1622 O O . GLU A 1 205 ? 0.310 -8.924 16.728 1.00 76.62 205 GLU A O 1
ATOM 1627 N N . SER A 1 206 ? -1.706 -8.153 16.062 1.00 75.25 206 SER A N 1
ATOM 1628 C CA . SER A 1 206 ? -1.805 -8.956 14.841 1.00 75.25 206 SER A CA 1
ATOM 1629 C C . SER A 1 206 ? -0.594 -8.737 13.930 1.00 75.25 206 SER A C 1
ATOM 1631 O O . SER A 1 206 ? 0.027 -9.691 13.460 1.00 75.25 206 SER A O 1
ATOM 1633 N N . PHE A 1 207 ? -0.202 -7.476 13.725 1.00 79.62 207 PHE A N 1
ATOM 1634 C CA . PHE A 1 207 ? 0.942 -7.124 12.891 1.00 79.62 207 PHE A CA 1
ATOM 1635 C C . PHE A 1 207 ? 2.272 -7.649 13.457 1.00 79.62 207 PHE A C 1
ATOM 1637 O O . PHE A 1 207 ? 3.080 -8.225 12.723 1.00 79.62 207 PHE A O 1
ATOM 1644 N N . VAL A 1 208 ? 2.524 -7.458 14.758 1.00 79.00 208 VAL A N 1
ATOM 1645 C CA . VAL A 1 208 ? 3.754 -7.926 15.417 1.00 79.00 208 VAL A CA 1
ATOM 1646 C C . VAL A 1 208 ? 3.850 -9.447 15.342 1.00 79.00 208 VAL A C 1
ATOM 1648 O O . VAL A 1 208 ? 4.890 -9.948 14.915 1.00 79.00 208 VAL A O 1
ATOM 1651 N N . SER A 1 209 ? 2.763 -10.154 15.661 1.00 78.62 209 SER A N 1
ATOM 1652 C CA . SER A 1 209 ? 2.707 -11.619 15.636 1.00 78.62 209 SER A CA 1
ATOM 1653 C C . SER A 1 209 ? 3.033 -12.188 14.253 1.00 78.62 209 SER A C 1
ATOM 1655 O O . SER A 1 209 ? 3.920 -13.033 14.121 1.00 78.62 209 SER A O 1
ATOM 1657 N N . LEU A 1 210 ? 2.397 -11.663 13.200 1.00 75.69 210 LEU A N 1
ATOM 1658 C CA . LEU A 1 210 ? 2.640 -12.108 11.825 1.00 75.69 210 LEU A CA 1
ATOM 1659 C C . LEU A 1 210 ? 4.064 -11.780 11.362 1.00 75.69 210 LEU A C 1
ATOM 1661 O O . LEU A 1 210 ? 4.759 -12.618 10.795 1.00 75.69 210 LEU A O 1
ATOM 1665 N N . THR A 1 211 ? 4.560 -10.578 11.645 1.00 72.62 211 THR A N 1
ATOM 1666 C CA . THR A 1 211 ? 5.913 -10.195 11.212 1.00 72.62 211 THR A CA 1
ATOM 1667 C C . THR A 1 211 ? 7.044 -10.878 11.980 1.00 72.62 211 THR A C 1
ATOM 1669 O O . THR A 1 211 ? 8.144 -10.985 11.440 1.00 72.62 211 THR A O 1
ATOM 1672 N N . ASP A 1 212 ? 6.809 -11.372 13.199 1.00 73.81 212 ASP A N 1
ATOM 1673 C CA . ASP A 1 212 ? 7.785 -12.210 13.913 1.00 73.81 212 ASP A CA 1
ATOM 1674 C C . ASP A 1 212 ? 7.944 -13.591 13.259 1.00 73.81 212 ASP A C 1
ATOM 1676 O O . ASP A 1 212 ? 9.047 -14.149 13.261 1.00 73.81 212 ASP A O 1
ATOM 1680 N N . GLN A 1 213 ? 6.872 -14.125 12.662 1.00 70.00 213 GLN A N 1
ATOM 1681 C CA . GLN A 1 213 ? 6.924 -15.355 11.863 1.00 70.00 213 GLN A CA 1
ATOM 1682 C C . GLN A 1 213 ? 7.700 -15.125 10.557 1.00 70.00 213 GLN A C 1
ATOM 1684 O O . GLN A 1 213 ? 8.489 -15.971 10.139 1.00 70.00 213 GLN A O 1
ATOM 1689 N N . HIS A 1 214 ? 7.564 -13.931 9.974 1.00 66.12 214 HIS A N 1
ATOM 1690 C CA . HIS A 1 214 ? 8.244 -13.502 8.749 1.00 66.12 214 HIS A CA 1
ATOM 1691 C C . HIS A 1 214 ? 9.467 -12.611 9.050 1.00 66.12 214 HIS A C 1
ATOM 1693 O O . HIS A 1 214 ? 9.506 -11.437 8.666 1.00 66.12 214 HIS A O 1
ATOM 1699 N N . ARG A 1 215 ? 10.480 -13.149 9.758 1.00 54.59 215 ARG A N 1
ATOM 1700 C CA . ARG A 1 215 ? 11.696 -12.405 10.174 1.00 54.59 215 ARG A CA 1
ATOM 1701 C C . ARG A 1 215 ? 12.399 -11.741 8.977 1.00 54.59 215 ARG A C 1
ATOM 1703 O O . ARG A 1 215 ? 13.146 -12.387 8.253 1.00 54.59 215 ARG A O 1
ATOM 1710 N N . GLY A 1 216 ? 12.177 -10.439 8.801 1.00 58.16 216 GLY A N 1
ATOM 1711 C CA . GLY A 1 216 ? 12.708 -9.633 7.691 1.00 58.16 216 GLY A CA 1
ATOM 1712 C C . GLY A 1 216 ? 11.665 -8.715 7.047 1.00 58.16 216 GLY A C 1
ATOM 1713 O O . GLY A 1 216 ? 12.025 -7.688 6.482 1.00 58.16 216 GLY A O 1
ATOM 1714 N N . ALA A 1 217 ? 10.373 -9.014 7.215 1.00 58.97 217 ALA A N 1
ATOM 1715 C CA . ALA A 1 217 ? 9.284 -8.248 6.609 1.00 58.97 217 ALA A CA 1
ATOM 1716 C C . ALA A 1 217 ? 9.117 -6.825 7.174 1.00 58.97 217 ALA A C 1
ATOM 1718 O O . ALA A 1 217 ? 8.571 -5.967 6.494 1.00 58.97 217 ALA A O 1
ATOM 1719 N N . ARG A 1 218 ? 9.578 -6.542 8.403 1.00 63.84 218 ARG A N 1
ATOM 1720 C CA . ARG A 1 218 ? 9.328 -5.243 9.062 1.00 63.84 218 ARG A CA 1
ATOM 1721 C C . ARG A 1 218 ? 10.031 -4.055 8.402 1.00 63.84 218 ARG A C 1
ATOM 1723 O O . ARG A 1 218 ? 9.450 -2.982 8.324 1.00 63.84 218 ARG A O 1
ATOM 1730 N N . ALA A 1 219 ? 11.265 -4.241 7.936 1.00 63.34 219 ALA A N 1
ATOM 1731 C CA . ALA A 1 219 ? 12.073 -3.162 7.357 1.00 63.34 219 ALA A CA 1
ATOM 1732 C C . ALA A 1 219 ? 11.903 -3.012 5.835 1.00 63.34 219 ALA A C 1
ATOM 1734 O O . ALA A 1 219 ? 12.401 -2.051 5.267 1.00 63.34 219 ALA A O 1
ATOM 1735 N N . ALA A 1 220 ? 11.210 -3.954 5.193 1.00 79.12 220 ALA A N 1
ATOM 1736 C CA . ALA A 1 220 ? 11.044 -4.037 3.744 1.00 79.12 220 ALA A CA 1
ATOM 1737 C C . ALA A 1 220 ? 9.617 -4.499 3.398 1.00 79.12 220 ALA A C 1
ATOM 1739 O O . ALA A 1 220 ? 9.408 -5.323 2.508 1.00 79.12 220 ALA A O 1
ATOM 1740 N N . PHE A 1 221 ? 8.625 -4.031 4.166 1.00 89.81 221 PHE A N 1
ATOM 1741 C CA . PHE A 1 221 ? 7.246 -4.510 4.067 1.00 89.81 221 PHE A CA 1
ATOM 1742 C C . PHE A 1 221 ? 6.665 -4.276 2.672 1.00 89.81 221 PHE A C 1
ATOM 1744 O O . PHE A 1 221 ? 5.979 -5.152 2.152 1.00 89.81 221 PHE A O 1
ATOM 1751 N N . SER A 1 222 ? 6.935 -3.124 2.055 1.00 94.38 222 SER A N 1
ATOM 1752 C CA . SER A 1 222 ? 6.473 -2.799 0.700 1.00 94.38 222 SER A CA 1
ATOM 1753 C C . SER A 1 222 ? 7.399 -3.317 -0.401 1.00 94.38 222 SER A C 1
ATOM 1755 O O . SER A 1 222 ? 6.972 -3.390 -1.557 1.00 94.38 222 SER A O 1
ATOM 1757 N N . TYR A 1 223 ? 8.620 -3.750 -0.063 1.00 93.25 223 TYR A N 1
ATOM 1758 C CA . TYR A 1 223 ? 9.640 -4.140 -1.033 1.00 93.25 223 TYR A CA 1
ATOM 1759 C C . TYR A 1 223 ? 9.209 -5.232 -2.020 1.00 93.25 223 TYR A C 1
ATOM 1761 O O . TYR A 1 223 ? 9.551 -5.099 -3.192 1.00 93.25 223 TYR A O 1
ATOM 1769 N N . PRO A 1 224 ? 8.430 -6.272 -1.655 1.00 92.94 224 PRO A N 1
ATOM 1770 C CA . PRO A 1 224 ? 7.962 -7.245 -2.642 1.00 92.94 224 PRO A CA 1
ATOM 1771 C C . PRO A 1 224 ? 7.176 -6.624 -3.804 1.00 92.94 224 PRO A C 1
ATOM 1773 O O . PRO A 1 224 ? 7.255 -7.117 -4.927 1.00 92.94 224 PRO A O 1
ATOM 1776 N N . LEU A 1 225 ? 6.453 -5.527 -3.555 1.00 96.31 225 LEU A N 1
ATOM 1777 C CA . LEU A 1 225 ? 5.722 -4.786 -4.581 1.00 96.31 225 LEU A CA 1
ATOM 1778 C C . LEU A 1 225 ? 6.577 -3.677 -5.205 1.00 96.31 225 LEU A C 1
ATOM 1780 O O . LEU A 1 225 ? 6.560 -3.513 -6.426 1.00 96.31 225 LEU A O 1
ATOM 1784 N N . THR A 1 226 ? 7.377 -2.958 -4.413 1.00 93.56 226 THR A N 1
ATOM 1785 C CA . THR A 1 226 ? 8.294 -1.926 -4.927 1.00 93.56 226 THR A CA 1
ATOM 1786 C C . THR A 1 226 ? 9.355 -2.515 -5.856 1.00 93.56 226 THR A C 1
ATOM 1788 O O . THR A 1 226 ? 9.614 -1.986 -6.936 1.00 93.56 226 THR A O 1
ATOM 1791 N N . GLY A 1 227 ? 9.923 -3.657 -5.475 1.00 90.12 227 GLY A N 1
ATOM 1792 C CA . GLY A 1 227 ? 10.948 -4.399 -6.203 1.00 90.12 227 GLY A CA 1
ATOM 1793 C C . GLY A 1 227 ? 10.473 -4.983 -7.533 1.00 90.12 227 GLY A C 1
ATOM 1794 O O . GLY A 1 227 ? 11.290 -5.508 -8.285 1.00 90.12 227 GLY A O 1
ATOM 1795 N N . THR A 1 228 ? 9.182 -4.868 -7.863 1.00 92.06 228 THR A N 1
ATOM 1796 C CA . THR A 1 228 ? 8.666 -5.126 -9.219 1.00 92.06 228 THR A CA 1
ATOM 1797 C C . THR A 1 228 ? 9.042 -4.010 -10.193 1.00 92.06 228 THR A C 1
ATOM 1799 O O . THR A 1 228 ? 9.142 -4.246 -11.394 1.00 92.06 228 THR A O 1
ATOM 1802 N N . GLY A 1 229 ? 9.256 -2.795 -9.679 1.00 93.69 229 GLY A N 1
ATOM 1803 C CA . GLY A 1 229 ? 9.506 -1.591 -10.458 1.00 93.69 229 GLY A CA 1
ATOM 1804 C C . GLY A 1 229 ? 8.308 -1.058 -11.234 1.00 93.69 229 GLY A C 1
ATOM 1805 O O . GLY A 1 229 ? 8.488 -0.180 -12.069 1.00 93.69 229 GLY A O 1
ATOM 1806 N N . VAL A 1 230 ? 7.101 -1.558 -10.976 1.00 96.12 230 VAL A N 1
ATOM 1807 C CA . VAL A 1 230 ? 5.888 -1.191 -11.715 1.00 96.12 230 VAL A CA 1
ATOM 1808 C C . VAL A 1 230 ? 5.020 -0.255 -10.885 1.00 96.12 230 VAL A C 1
ATOM 1810 O O . VAL A 1 230 ? 4.720 -0.553 -9.728 1.00 96.12 230 VAL A O 1
ATOM 1813 N N . ILE A 1 231 ? 4.573 0.848 -11.496 1.00 97.44 231 ILE A N 1
ATOM 1814 C CA . ILE A 1 231 ? 3.860 1.941 -10.814 1.00 97.44 231 ILE A CA 1
ATOM 1815 C C . ILE A 1 231 ? 2.696 1.428 -9.959 1.00 97.44 231 ILE A C 1
ATOM 1817 O O . ILE A 1 231 ? 2.668 1.695 -8.761 1.00 97.44 231 ILE A O 1
ATOM 1821 N N . THR A 1 232 ? 1.760 0.652 -10.518 1.00 97.38 232 THR A N 1
ATOM 1822 C CA . THR A 1 232 ? 0.576 0.218 -9.752 1.00 97.38 232 THR A CA 1
ATOM 1823 C C . THR A 1 232 ? 0.920 -0.593 -8.494 1.00 97.38 232 THR A C 1
ATOM 1825 O O . THR A 1 232 ? 0.279 -0.427 -7.457 1.00 97.38 232 THR A O 1
ATOM 1828 N N . PHE A 1 233 ? 1.962 -1.432 -8.534 1.00 98.00 233 PHE A N 1
ATOM 1829 C CA . PHE A 1 233 ? 2.362 -2.245 -7.382 1.00 98.00 233 PHE A CA 1
ATOM 1830 C C . PHE A 1 233 ? 3.140 -1.420 -6.358 1.00 98.00 233 PHE A C 1
ATOM 1832 O O . PHE A 1 233 ? 2.843 -1.516 -5.167 1.00 98.00 233 PHE A O 1
ATOM 1839 N N . ILE A 1 234 ? 4.043 -0.544 -6.812 1.00 98.25 234 ILE A N 1
ATOM 1840 C CA . ILE A 1 234 ? 4.730 0.437 -5.958 1.00 98.25 234 ILE A CA 1
ATOM 1841 C C . ILE A 1 234 ? 3.708 1.240 -5.144 1.00 98.25 234 ILE A C 1
ATOM 1843 O O . ILE A 1 234 ? 3.827 1.344 -3.924 1.00 98.25 234 ILE A O 1
ATOM 1847 N N . LEU A 1 235 ? 2.670 1.763 -5.805 1.00 98.62 235 LEU A N 1
ATOM 1848 C CA . LEU A 1 235 ? 1.642 2.573 -5.153 1.00 98.62 235 LEU A CA 1
ATOM 1849 C C . LEU A 1 235 ? 0.875 1.790 -4.086 1.00 98.62 235 LEU A C 1
ATOM 1851 O O . LEU A 1 235 ? 0.676 2.298 -2.984 1.00 98.62 235 LEU A O 1
ATOM 1855 N N . LYS A 1 236 ? 0.487 0.545 -4.380 1.00 98.44 236 LYS A N 1
ATOM 1856 C CA . LYS A 1 236 ? -0.219 -0.321 -3.422 1.00 98.44 236 LYS A CA 1
ATOM 1857 C C . LYS A 1 236 ? 0.653 -0.669 -2.214 1.00 98.44 236 LYS A C 1
ATOM 1859 O O . LYS A 1 236 ? 0.169 -0.600 -1.085 1.00 98.44 236 LYS A O 1
ATOM 1864 N N . GLY A 1 237 ? 1.933 -0.977 -2.432 1.00 97.62 237 GLY A N 1
ATOM 1865 C CA . GLY A 1 237 ? 2.898 -1.234 -1.359 1.00 97.62 237 GLY A CA 1
ATOM 1866 C C . GLY A 1 237 ? 3.112 -0.011 -0.467 1.00 97.62 237 GLY A C 1
ATOM 1867 O O . GLY A 1 237 ? 2.979 -0.103 0.755 1.00 97.62 237 GLY A O 1
ATOM 1868 N N . ALA A 1 238 ? 3.360 1.154 -1.070 1.00 98.00 238 ALA A N 1
ATOM 1869 C CA . ALA A 1 238 ? 3.541 2.409 -0.346 1.00 98.00 238 ALA A CA 1
ATOM 1870 C C . ALA A 1 238 ? 2.272 2.820 0.424 1.00 98.00 238 ALA A C 1
ATOM 1872 O O . ALA A 1 238 ? 2.351 3.222 1.587 1.00 98.00 238 ALA A O 1
ATOM 1873 N N . TRP A 1 239 ? 1.087 2.661 -0.179 1.00 98.12 239 TRP A N 1
ATOM 1874 C CA . TRP A 1 239 ? -0.194 2.905 0.489 1.00 98.12 239 TRP A CA 1
ATOM 1875 C C . TRP A 1 239 ? -0.378 1.991 1.706 1.00 98.12 239 TRP A C 1
ATOM 1877 O O . TRP A 1 239 ? -0.749 2.462 2.784 1.00 98.12 239 TRP A O 1
ATOM 1887 N N . ALA A 1 240 ? -0.068 0.699 1.569 1.00 96.12 240 ALA A N 1
ATOM 1888 C CA . ALA A 1 240 ? -0.165 -0.266 2.660 1.00 96.12 240 ALA A CA 1
ATOM 1889 C C . ALA A 1 240 ? 0.805 0.079 3.808 1.00 96.12 240 ALA A C 1
ATOM 1891 O O . ALA A 1 240 ? 0.400 0.110 4.973 1.00 96.12 240 ALA A O 1
ATOM 1892 N N . ALA A 1 241 ? 2.050 0.456 3.493 1.00 94.88 241 ALA A N 1
ATOM 1893 C CA . ALA A 1 241 ? 3.012 0.949 4.482 1.00 94.88 241 ALA A CA 1
ATOM 1894 C C . ALA A 1 241 ? 2.509 2.217 5.199 1.00 94.88 241 ALA A C 1
ATOM 1896 O O . ALA A 1 241 ? 2.584 2.313 6.428 1.00 94.88 241 ALA A O 1
ATOM 1897 N N . ALA A 1 242 ? 1.922 3.168 4.463 1.00 95.50 242 ALA A N 1
ATOM 1898 C CA . ALA A 1 242 ? 1.319 4.367 5.044 1.00 95.50 242 ALA A CA 1
ATOM 1899 C C . ALA A 1 242 ? 0.180 4.037 6.007 1.00 95.50 242 ALA A C 1
ATOM 1901 O O . ALA A 1 242 ? 0.039 4.685 7.047 1.00 95.50 242 ALA A O 1
ATOM 1902 N N . ARG A 1 243 ? -0.637 3.034 5.670 1.00 93.69 243 ARG A N 1
ATOM 1903 C CA . ARG A 1 243 ? -1.782 2.625 6.480 1.00 93.69 243 ARG A CA 1
ATOM 1904 C C . ARG A 1 243 ? -1.359 2.038 7.828 1.00 93.69 243 ARG A C 1
ATOM 1906 O O . ARG A 1 243 ? -1.973 2.397 8.834 1.00 93.69 243 ARG A O 1
ATOM 1913 N N . LEU A 1 244 ? -0.282 1.249 7.849 1.00 91.31 244 LEU A N 1
ATOM 1914 C CA . LEU A 1 244 ? 0.376 0.760 9.070 1.00 91.31 244 LEU A CA 1
ATOM 1915 C C . LEU A 1 244 ? 1.073 1.892 9.850 1.00 91.31 244 LEU A C 1
ATOM 1917 O O . LEU A 1 244 ? 1.114 1.892 11.084 1.00 91.31 244 LEU A O 1
ATOM 1921 N N . GLY A 1 245 ? 1.595 2.894 9.139 1.00 91.50 245 GLY A N 1
ATOM 1922 C CA . GLY A 1 245 ? 2.026 4.168 9.703 1.00 91.50 245 GLY A CA 1
ATOM 1923 C C . GLY A 1 245 ? 3.110 4.023 10.772 1.00 91.50 245 GLY A C 1
ATOM 1924 O O . GLY A 1 245 ? 4.209 3.532 10.517 1.00 91.50 245 GLY A O 1
ATOM 1925 N N . LYS A 1 246 ? 2.804 4.459 12.003 1.00 90.19 246 LYS A N 1
ATOM 1926 C CA . LYS A 1 246 ? 3.753 4.448 13.134 1.00 90.19 246 LYS A CA 1
ATOM 1927 C C . LYS A 1 246 ? 4.261 3.050 13.496 1.00 90.19 246 LYS A C 1
ATOM 1929 O O . LYS A 1 246 ? 5.332 2.965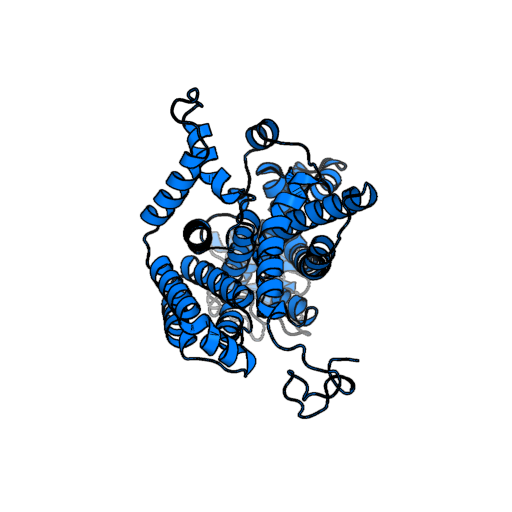 14.089 1.00 90.19 246 LYS A O 1
ATOM 1934 N N . LEU A 1 247 ? 3.530 1.987 13.147 1.00 88.19 247 LEU A N 1
ATOM 1935 C CA . LEU A 1 247 ? 3.991 0.611 13.353 1.00 88.19 247 LEU A CA 1
ATOM 1936 C C . LEU A 1 247 ? 5.275 0.318 12.569 1.00 88.19 247 LEU A C 1
ATOM 1938 O O . LEU A 1 247 ? 6.098 -0.450 13.049 1.00 88.19 247 LEU A O 1
ATOM 1942 N N . MET A 1 248 ? 5.455 0.964 11.412 1.00 88.25 248 MET A N 1
ATOM 1943 C CA . MET A 1 248 ? 6.578 0.735 10.496 1.00 88.25 248 MET A CA 1
ATOM 1944 C C . MET A 1 248 ? 7.616 1.852 10.479 1.00 88.25 248 MET A C 1
ATOM 1946 O O . MET A 1 248 ? 8.723 1.667 9.980 1.00 88.25 248 MET A O 1
ATOM 1950 N N . LEU A 1 249 ? 7.289 3.016 11.042 1.00 92.19 249 LEU A N 1
ATOM 1951 C CA . LEU A 1 249 ? 8.154 4.192 10.984 1.00 92.19 249 LEU A CA 1
ATOM 1952 C C . LEU A 1 249 ? 9.557 3.933 11.552 1.00 92.19 249 LEU A C 1
ATOM 1954 O O . LEU A 1 249 ? 10.545 4.372 10.967 1.00 92.19 249 LEU A O 1
ATOM 1958 N N . LEU A 1 250 ? 9.656 3.239 12.689 1.00 91.25 250 LEU A N 1
ATOM 1959 C CA . LEU A 1 250 ? 10.951 2.957 13.310 1.00 91.25 250 LEU A CA 1
ATOM 1960 C C . LEU A 1 250 ? 11.823 2.069 12.414 1.00 91.25 250 LEU A C 1
ATOM 1962 O O . LEU A 1 250 ? 13.012 2.351 12.255 1.00 91.25 250 LEU A O 1
ATOM 1966 N N . ASP A 1 251 ? 11.226 1.036 11.823 1.00 90.38 251 ASP A N 1
ATOM 1967 C CA . ASP A 1 251 ? 11.928 0.071 10.982 1.00 90.38 251 ASP A CA 1
ATOM 1968 C C . ASP A 1 251 ? 12.395 0.714 9.670 1.00 90.38 251 ASP A C 1
ATOM 1970 O O . ASP A 1 251 ? 13.572 0.604 9.337 1.00 90.38 251 ASP A O 1
ATOM 1974 N N . TYR A 1 252 ? 11.555 1.509 8.998 1.00 93.75 252 TYR A N 1
ATOM 1975 C CA . TYR A 1 252 ? 11.973 2.239 7.791 1.00 93.75 252 TYR A CA 1
ATOM 1976 C C . TYR A 1 252 ? 13.014 3.331 8.071 1.00 93.75 252 TYR A C 1
ATOM 1978 O O . TYR A 1 252 ? 13.952 3.524 7.300 1.00 93.75 252 TYR A O 1
ATOM 1986 N N . LYS A 1 253 ? 12.935 4.029 9.211 1.00 93.62 253 LYS A N 1
ATOM 1987 C CA . LYS A 1 253 ? 13.996 4.976 9.603 1.00 93.62 253 LYS A CA 1
ATOM 1988 C C . LYS A 1 253 ? 15.329 4.281 9.859 1.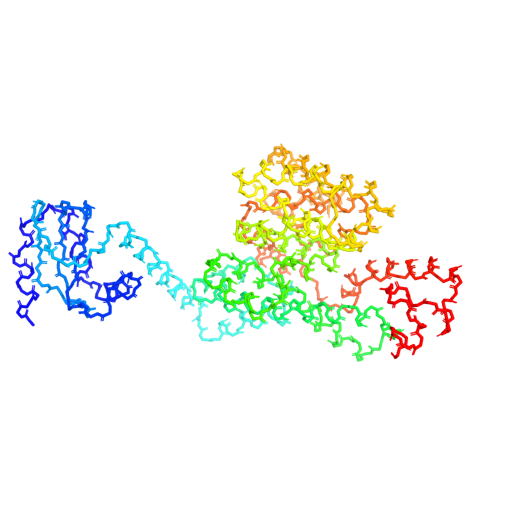00 93.62 253 LYS A C 1
ATOM 1990 O O . LYS A 1 253 ? 16.383 4.883 9.661 1.00 93.62 253 LYS A O 1
ATOM 1995 N N . ARG A 1 254 ? 15.293 3.047 10.360 1.00 91.62 254 ARG A N 1
ATOM 1996 C CA . ARG A 1 254 ? 16.489 2.232 10.542 1.00 91.62 254 ARG A CA 1
ATOM 1997 C C . ARG A 1 254 ? 17.038 1.784 9.184 1.00 91.62 254 ARG A C 1
ATOM 1999 O O . ARG A 1 254 ? 18.232 1.990 8.948 1.00 91.62 254 ARG A O 1
ATOM 2006 N N . ALA A 1 255 ? 16.160 1.278 8.314 1.00 91.38 255 ALA A N 1
ATOM 2007 C CA . ALA A 1 255 ? 16.464 0.853 6.948 1.00 91.38 255 ALA A CA 1
ATOM 2008 C C . ALA A 1 255 ? 17.194 1.947 6.161 1.00 91.38 255 ALA A C 1
ATOM 2010 O O . ALA A 1 255 ? 18.261 1.673 5.627 1.00 91.38 255 ALA A O 1
ATOM 2011 N N . LEU A 1 256 ? 16.773 3.219 6.275 1.00 91.31 256 LEU A N 1
ATOM 2012 C CA . LEU A 1 256 ? 17.444 4.357 5.621 1.00 91.31 256 LEU A CA 1
ATOM 2013 C C . LEU A 1 256 ? 18.967 4.363 5.777 1.00 91.31 256 LEU A C 1
ATOM 2015 O O . LEU A 1 256 ? 19.659 4.821 4.879 1.00 91.31 256 LEU A O 1
ATOM 2019 N N . THR A 1 257 ? 19.502 3.899 6.910 1.00 89.88 257 THR A N 1
ATOM 2020 C CA . THR A 1 257 ? 20.951 3.879 7.194 1.00 89.88 257 THR A CA 1
ATOM 2021 C C . THR A 1 257 ? 21.597 2.496 7.059 1.00 89.88 257 THR A C 1
ATOM 2023 O O . THR A 1 257 ? 22.811 2.366 7.235 1.00 89.88 257 THR A O 1
ATOM 2026 N N . GLU A 1 258 ? 20.806 1.465 6.782 1.00 89.44 258 GLU A N 1
ATOM 2027 C CA . GLU A 1 258 ? 21.218 0.062 6.675 1.00 89.44 258 GLU A CA 1
ATOM 2028 C C . GLU A 1 258 ? 21.080 -0.487 5.243 1.00 89.44 258 GLU A C 1
ATOM 2030 O O . GLU A 1 258 ? 21.805 -1.430 4.924 1.00 89.44 258 GLU A O 1
ATOM 2035 N N . ASP A 1 259 ? 20.259 0.145 4.392 1.00 85.56 259 ASP A N 1
ATOM 2036 C CA . ASP A 1 259 ? 19.987 -0.234 2.999 1.00 85.56 259 ASP A CA 1
ATOM 2037 C C . ASP A 1 259 ? 21.269 -0.357 2.178 1.00 85.56 259 ASP A C 1
ATOM 2039 O O . ASP A 1 259 ? 22.149 0.518 2.195 1.00 85.56 259 ASP A O 1
ATOM 2043 N N . VAL A 1 260 ? 21.364 -1.466 1.443 1.00 82.31 260 VAL A N 1
ATOM 2044 C CA . VAL A 1 260 ? 22.594 -1.874 0.753 1.00 82.31 260 VAL A CA 1
ATOM 2045 C C . VAL A 1 260 ? 22.510 -1.740 -0.762 1.00 82.31 260 VAL A C 1
ATOM 2047 O O . VAL A 1 260 ? 23.523 -1.882 -1.449 1.00 82.31 260 VAL A O 1
ATOM 2050 N N . SER A 1 261 ? 21.324 -1.443 -1.292 1.00 86.44 261 SER A N 1
ATOM 2051 C CA . SER A 1 261 ? 21.093 -1.191 -2.712 1.00 86.44 261 SER A CA 1
ATOM 2052 C C . SER A 1 261 ? 20.192 0.024 -2.928 1.00 86.44 261 SER A C 1
ATOM 2054 O O . SER A 1 261 ? 19.418 0.402 -2.051 1.00 86.44 261 SER A O 1
ATOM 2056 N N . LEU A 1 262 ? 20.260 0.622 -4.124 1.00 86.56 262 LEU A N 1
ATOM 2057 C CA . LEU A 1 262 ? 19.352 1.714 -4.483 1.00 86.56 262 LEU A CA 1
ATOM 2058 C C . LEU A 1 262 ? 17.884 1.257 -4.446 1.00 86.56 262 LEU A C 1
ATOM 2060 O O . LEU A 1 262 ? 17.035 2.023 -4.025 1.00 86.56 262 LEU A O 1
ATOM 2064 N N . PHE A 1 263 ? 17.574 0.018 -4.839 1.00 88.38 263 PHE A N 1
ATOM 2065 C CA . PHE A 1 263 ? 16.195 -0.487 -4.846 1.00 88.38 263 PHE A CA 1
ATOM 2066 C C . PHE A 1 263 ? 15.597 -0.616 -3.439 1.00 88.38 263 PHE A C 1
ATOM 2068 O O . PHE A 1 263 ? 14.436 -0.264 -3.250 1.00 88.38 263 PHE A O 1
ATOM 2075 N N . GLU A 1 264 ? 16.382 -1.079 -2.463 1.00 89.88 264 GLU A N 1
ATOM 2076 C CA . GLU A 1 264 ? 15.975 -1.092 -1.049 1.00 89.88 264 GLU A CA 1
ATOM 2077 C C . GLU A 1 264 ? 15.765 0.334 -0.531 1.00 89.88 264 GLU A C 1
ATOM 2079 O O . GLU A 1 264 ? 14.726 0.634 0.048 1.00 89.88 264 GLU A O 1
ATOM 2084 N N . LEU A 1 265 ? 16.694 1.246 -0.845 1.00 92.69 265 LEU A N 1
ATOM 2085 C CA . LEU A 1 265 ? 16.556 2.652 -0.470 1.00 92.69 265 LEU A CA 1
ATOM 2086 C C . LEU A 1 265 ? 15.292 3.284 -1.066 1.00 92.69 265 LEU A C 1
ATOM 2088 O O . LEU A 1 265 ? 14.601 4.029 -0.377 1.00 92.69 265 LEU A O 1
ATOM 2092 N N . LEU A 1 266 ? 14.974 3.001 -2.331 1.00 95.44 266 LEU A N 1
ATOM 2093 C CA . LEU A 1 266 ? 13.761 3.509 -2.970 1.00 95.44 266 LEU A CA 1
ATOM 2094 C C . LEU A 1 266 ? 12.497 3.009 -2.263 1.00 95.44 266 LEU A C 1
ATOM 2096 O O . LEU A 1 266 ? 11.595 3.810 -2.039 1.00 95.44 266 LEU A O 1
ATOM 2100 N N . ASP A 1 267 ? 12.441 1.739 -1.853 1.00 95.94 267 ASP A N 1
ATOM 2101 C CA . ASP A 1 267 ? 11.331 1.222 -1.042 1.00 95.94 267 ASP A CA 1
ATOM 2102 C C . ASP A 1 267 ? 11.194 1.968 0.284 1.00 95.94 267 ASP A C 1
ATOM 2104 O O . ASP A 1 267 ? 10.111 2.461 0.610 1.00 95.94 267 ASP A O 1
ATOM 2108 N N . THR A 1 268 ? 12.308 2.150 0.992 1.00 96.62 268 THR A N 1
ATOM 2109 C CA . THR A 1 268 ? 12.341 2.919 2.233 1.00 96.62 268 THR A CA 1
ATOM 2110 C C . THR A 1 268 ? 11.837 4.351 2.025 1.00 96.62 268 THR A C 1
ATOM 2112 O O . THR A 1 268 ? 11.006 4.841 2.795 1.00 96.62 268 THR A O 1
ATOM 2115 N N . LEU A 1 269 ? 12.292 5.037 0.973 1.00 98.06 269 LEU A N 1
ATOM 2116 C CA . LEU A 1 269 ? 11.867 6.402 0.654 1.00 98.06 269 LEU A CA 1
ATOM 2117 C C . LEU A 1 269 ? 10.381 6.469 0.283 1.00 98.06 269 LEU A C 1
ATOM 2119 O O . LEU A 1 269 ? 9.680 7.367 0.749 1.00 98.06 269 LEU A O 1
ATOM 2123 N N . PHE A 1 270 ? 9.876 5.512 -0.496 1.00 98.56 270 PHE A N 1
ATOM 2124 C CA . PHE A 1 270 ? 8.463 5.424 -0.870 1.00 98.56 270 PHE A CA 1
ATOM 2125 C C . PHE A 1 270 ? 7.562 5.203 0.341 1.00 98.56 270 PHE A C 1
ATOM 2127 O O . PHE A 1 270 ? 6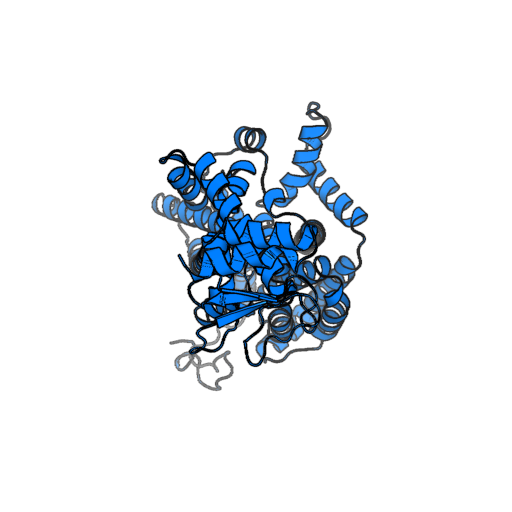.556 5.901 0.497 1.00 98.56 270 PHE A O 1
ATOM 2134 N N . ALA A 1 271 ? 7.940 4.288 1.233 1.00 97.88 271 ALA A N 1
ATOM 2135 C CA . ALA A 1 271 ? 7.210 4.042 2.465 1.00 97.88 271 ALA A CA 1
ATOM 2136 C C . ALA A 1 271 ? 7.209 5.279 3.375 1.00 97.88 271 ALA A C 1
ATOM 2138 O O . ALA A 1 271 ? 6.155 5.679 3.871 1.00 97.88 271 ALA A O 1
ATOM 2139 N N . LEU A 1 272 ? 8.360 5.933 3.565 1.00 98.12 272 LEU A N 1
ATOM 2140 C CA . LEU A 1 272 ? 8.461 7.141 4.388 1.00 98.12 272 LEU A CA 1
ATOM 2141 C C . LEU A 1 272 ? 7.698 8.329 3.795 1.00 98.12 272 LEU A C 1
ATOM 2143 O O . LEU A 1 272 ? 7.040 9.051 4.548 1.00 98.12 272 LEU A O 1
ATOM 2147 N N . LEU A 1 273 ? 7.727 8.505 2.471 1.00 98.62 273 LEU A N 1
ATOM 2148 C CA . LEU A 1 273 ? 6.909 9.495 1.772 1.00 98.62 273 LEU A CA 1
ATOM 2149 C C . LEU A 1 273 ? 5.428 9.257 2.067 1.00 98.62 273 LEU A C 1
ATOM 2151 O O . LEU A 1 273 ? 4.724 10.153 2.526 1.00 98.62 273 LEU A O 1
ATOM 2155 N N . ALA A 1 274 ? 4.962 8.025 1.876 1.00 98.25 274 ALA A N 1
ATOM 2156 C CA . ALA A 1 274 ? 3.565 7.674 2.065 1.00 98.25 274 ALA A CA 1
ATOM 2157 C C . ALA A 1 274 ? 3.123 7.820 3.538 1.00 98.25 274 ALA A C 1
ATOM 2159 O O . ALA A 1 274 ? 2.076 8.413 3.819 1.00 98.25 274 ALA A O 1
ATOM 2160 N N . ILE A 1 275 ? 3.940 7.355 4.494 1.00 97.69 275 ILE A N 1
ATOM 2161 C CA . ILE A 1 275 ? 3.694 7.503 5.939 1.00 97.69 275 ILE A CA 1
ATOM 2162 C C . ILE A 1 275 ? 3.632 8.987 6.324 1.00 97.69 275 ILE A C 1
ATOM 2164 O O . ILE A 1 275 ? 2.684 9.404 6.993 1.00 97.69 275 ILE A O 1
ATOM 2168 N N . GLY A 1 276 ? 4.608 9.795 5.900 1.00 97.81 276 GLY A N 1
ATOM 2169 C CA . GLY A 1 276 ? 4.677 11.221 6.227 1.00 97.81 276 GLY A CA 1
ATOM 2170 C C . GLY A 1 276 ? 3.560 12.050 5.589 1.00 97.81 276 GLY A C 1
ATOM 2171 O O . GLY A 1 276 ? 3.067 12.995 6.212 1.00 97.81 276 GLY A O 1
ATOM 2172 N N . THR A 1 277 ? 3.103 11.670 4.394 1.00 96.94 277 THR A N 1
ATOM 2173 C CA . THR A 1 277 ? 1.945 12.294 3.744 1.00 96.94 277 THR A CA 1
ATOM 2174 C C . THR A 1 277 ? 0.642 11.937 4.455 1.00 96.94 277 THR A C 1
ATOM 2176 O O . THR A 1 277 ? -0.213 12.804 4.657 1.00 96.94 277 THR A O 1
ATOM 2179 N N . ARG A 1 278 ? 0.482 10.684 4.900 1.00 95.31 278 ARG A N 1
ATOM 2180 C CA . ARG A 1 278 ? -0.725 10.246 5.612 1.00 95.31 278 ARG A CA 1
ATOM 2181 C C . ARG A 1 278 ? -0.808 10.785 7.040 1.00 95.31 278 ARG A C 1
ATOM 2183 O O . ARG A 1 278 ? -1.885 11.193 7.475 1.00 95.31 278 ARG A O 1
ATOM 2190 N N . ALA A 1 279 ? 0.307 10.802 7.765 1.00 94.19 279 ALA A N 1
ATOM 2191 C CA . ALA A 1 279 ? 0.371 11.174 9.172 1.00 94.19 279 ALA A CA 1
ATOM 2192 C C . ALA A 1 279 ? 1.244 12.420 9.384 1.00 94.19 279 ALA A C 1
ATOM 2194 O O . ALA A 1 279 ? 2.425 12.320 9.700 1.00 94.19 279 ALA A O 1
ATOM 2195 N N . LYS A 1 280 ? 0.645 13.618 9.324 1.00 92.06 280 LYS A N 1
ATOM 2196 C CA . LYS A 1 280 ? 1.369 14.894 9.523 1.00 92.06 280 LYS A CA 1
ATOM 2197 C C . LYS A 1 280 ? 2.240 14.924 10.791 1.00 92.06 280 LYS A C 1
ATOM 2199 O O . LYS A 1 280 ? 3.316 15.510 10.775 1.00 92.06 280 LYS A O 1
ATOM 2204 N N . SER A 1 281 ? 1.824 14.242 11.865 1.00 95.12 281 SER A N 1
ATOM 2205 C CA . SER A 1 281 ? 2.593 14.152 13.117 1.00 95.12 281 SER A CA 1
ATOM 2206 C C . SER A 1 281 ? 3.967 13.485 12.977 1.00 95.12 281 SER A C 1
ATOM 2208 O O . SER A 1 281 ? 4.809 13.674 13.845 1.00 95.12 281 SER A O 1
ATOM 2210 N N . THR A 1 282 ? 4.196 12.671 11.941 1.00 96.50 282 THR A N 1
ATOM 2211 C CA . THR A 1 282 ? 5.480 11.986 11.714 1.00 96.50 282 THR A CA 1
ATOM 2212 C C . THR A 1 282 ? 6.384 12.747 10.745 1.00 96.50 282 THR A C 1
ATOM 2214 O O . THR A 1 282 ? 7.561 12.413 10.636 1.00 96.50 282 THR A O 1
ATOM 2217 N N . ARG A 1 283 ? 5.876 13.780 10.055 1.00 96.00 283 ARG A N 1
ATOM 2218 C CA . ARG A 1 283 ? 6.591 14.473 8.970 1.00 96.00 283 ARG A CA 1
ATOM 2219 C C . ARG A 1 283 ? 7.928 15.054 9.422 1.00 96.00 283 ARG A C 1
ATOM 2221 O O . ARG A 1 283 ? 8.944 14.757 8.809 1.00 96.00 283 ARG A O 1
ATOM 2228 N N . ALA A 1 284 ? 7.948 15.814 10.517 1.00 96.94 284 ALA A N 1
ATOM 2229 C CA . ALA A 1 284 ? 9.174 16.453 11.004 1.00 96.94 284 ALA A CA 1
ATOM 2230 C C . ALA A 1 284 ? 10.275 15.432 11.350 1.00 96.94 284 ALA A C 1
ATOM 2232 O O . ALA A 1 284 ? 11.451 15.637 11.051 1.00 96.94 284 ALA A O 1
ATOM 2233 N N . GLU A 1 285 ? 9.892 14.301 11.948 1.00 97.44 285 GLU A N 1
ATOM 2234 C CA . GLU A 1 285 ? 10.818 13.214 12.268 1.00 97.44 285 GLU A CA 1
ATOM 2235 C C . GLU A 1 285 ? 11.351 12.521 11.005 1.00 97.44 285 GLU A C 1
ATOM 2237 O O . GLU A 1 285 ? 12.539 12.196 10.943 1.00 97.44 285 GLU A O 1
ATOM 2242 N N . ILE A 1 286 ? 10.493 12.318 10.001 1.00 98.19 286 ILE A N 1
ATOM 2243 C CA . ILE A 1 286 ? 10.864 11.731 8.709 1.00 98.19 286 ILE A CA 1
ATOM 2244 C C . ILE A 1 286 ? 11.814 12.661 7.955 1.00 98.19 286 ILE A C 1
ATOM 2246 O O . ILE A 1 286 ? 12.891 12.225 7.569 1.00 98.19 286 ILE A O 1
ATOM 2250 N N . VAL A 1 287 ? 11.479 13.946 7.818 1.00 98.25 287 VAL A N 1
ATOM 2251 C CA . VAL A 1 287 ? 12.324 14.953 7.152 1.00 98.25 287 VAL A CA 1
ATOM 2252 C C . VAL A 1 287 ? 13.703 15.034 7.808 1.00 98.25 287 VAL A C 1
ATOM 2254 O O . VAL A 1 287 ? 14.723 15.029 7.123 1.00 98.25 287 VAL A O 1
ATOM 2257 N N . LYS A 1 288 ? 13.766 15.008 9.145 1.00 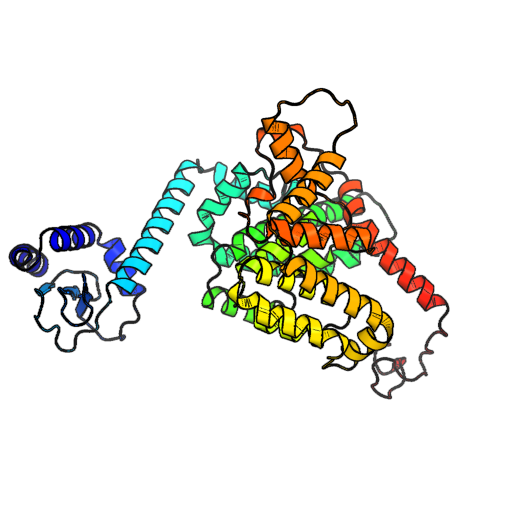97.69 288 LYS A N 1
ATOM 2258 C CA . LYS A 1 288 ? 15.043 14.945 9.867 1.00 97.69 288 LYS A CA 1
ATOM 2259 C C . LYS A 1 288 ? 15.851 13.689 9.518 1.00 97.69 288 LYS A C 1
ATOM 2261 O O . LYS A 1 288 ? 17.069 13.775 9.384 1.00 97.69 288 LYS A O 1
ATOM 2266 N N . ALA A 1 289 ? 15.200 12.532 9.401 1.00 97.06 289 ALA A N 1
ATOM 2267 C CA . ALA A 1 289 ? 15.869 11.290 9.019 1.00 97.06 289 ALA A CA 1
ATOM 2268 C C . ALA A 1 289 ? 16.367 11.328 7.564 1.00 97.06 289 ALA A C 1
ATOM 2270 O O . ALA A 1 289 ? 17.496 10.914 7.314 1.00 97.06 289 ALA A O 1
ATOM 2271 N N . LEU A 1 290 ? 15.573 11.880 6.641 1.00 97.88 290 LEU A N 1
ATOM 2272 C CA . LEU A 1 290 ? 15.928 12.045 5.228 1.00 97.88 290 LEU A CA 1
ATOM 2273 C C . LEU A 1 290 ? 17.168 12.928 5.056 1.00 97.88 290 LEU A C 1
ATOM 2275 O O . LEU A 1 290 ? 18.095 12.528 4.365 1.00 97.88 290 LEU A O 1
ATOM 2279 N N . HIS A 1 291 ? 17.248 14.069 5.747 1.00 97.00 291 HIS A N 1
ATOM 2280 C CA . HIS A 1 291 ? 18.432 14.936 5.684 1.00 97.00 291 HIS A CA 1
ATOM 2281 C C . HIS A 1 291 ? 19.695 14.294 6.282 1.00 97.00 291 HIS A C 1
ATOM 2283 O O . HIS A 1 291 ? 20.808 14.630 5.888 1.00 97.00 291 HIS A O 1
ATOM 2289 N N . ALA A 1 292 ? 19.551 13.367 7.234 1.00 95.75 292 ALA A N 1
ATOM 2290 C CA . ALA A 1 292 ? 20.686 12.674 7.842 1.00 95.75 292 ALA A CA 1
ATOM 2291 C C . ALA A 1 292 ? 21.162 11.452 7.031 1.00 95.75 292 ALA A C 1
ATOM 2293 O O . ALA A 1 292 ? 22.314 11.036 7.166 1.00 95.75 292 ALA A O 1
ATOM 2294 N N . ALA A 1 293 ? 20.292 10.851 6.214 1.00 94.00 293 ALA A N 1
ATOM 2295 C CA . ALA A 1 293 ? 20.545 9.580 5.536 1.00 94.00 293 ALA A CA 1
ATOM 2296 C C . ALA A 1 293 ? 21.720 9.581 4.529 1.00 94.00 293 ALA A C 1
ATOM 2298 O O . ALA A 1 293 ? 22.439 8.573 4.503 1.00 94.00 293 ALA A O 1
ATOM 2299 N N . PRO A 1 294 ? 21.988 10.658 3.754 1.00 93.12 294 PRO A N 1
ATOM 2300 C CA . PRO A 1 294 ? 23.119 10.695 2.822 1.00 93.12 294 PRO A CA 1
ATOM 2301 C C . PRO A 1 294 ? 24.475 10.527 3.519 1.00 93.12 294 PRO A C 1
ATOM 2303 O O . PRO A 1 294 ? 25.326 9.772 3.051 1.00 93.12 294 PRO A O 1
ATOM 2306 N N . GLY A 1 295 ? 24.649 11.155 4.688 1.00 90.38 295 GLY A N 1
ATOM 2307 C CA . GLY A 1 295 ? 25.854 11.019 5.518 1.00 90.38 295 GLY A CA 1
ATOM 2308 C C . GLY A 1 295 ? 25.822 9.846 6.508 1.00 90.38 295 GLY A C 1
ATOM 2309 O O . GLY A 1 295 ? 26.840 9.523 7.119 1.00 90.38 295 GLY A O 1
ATOM 2310 N N . GLY A 1 296 ? 24.665 9.207 6.702 1.00 88.69 296 GLY A N 1
ATOM 2311 C CA . GLY A 1 296 ? 24.457 8.162 7.703 1.00 88.69 296 GLY A CA 1
ATOM 2312 C C . GLY A 1 296 ? 24.508 6.751 7.120 1.00 88.69 296 GLY A C 1
ATOM 2313 O O . GLY A 1 296 ? 23.634 6.372 6.348 1.00 88.69 296 GLY A O 1
ATOM 2314 N N . ALA A 1 297 ? 25.473 5.934 7.552 1.00 90.88 297 ALA A N 1
ATOM 2315 C CA . ALA A 1 297 ? 25.564 4.520 7.178 1.00 90.88 297 ALA A CA 1
ATOM 2316 C C . ALA A 1 297 ? 26.026 3.640 8.347 1.00 90.88 297 ALA A C 1
ATOM 2318 O O . ALA A 1 297 ? 27.105 3.843 8.911 1.00 90.88 297 ALA A O 1
ATOM 2319 N N . ARG A 1 298 ? 25.220 2.632 8.691 1.00 90.00 298 ARG A N 1
ATOM 2320 C CA . ARG A 1 298 ? 25.464 1.717 9.819 1.00 90.00 298 ARG A CA 1
ATOM 2321 C C . ARG A 1 298 ? 26.201 0.443 9.427 1.00 90.00 298 ARG A C 1
ATOM 2323 O O . ARG A 1 298 ? 26.875 -0.143 10.269 1.00 90.00 298 ARG A O 1
ATOM 2330 N N . THR A 1 299 ? 26.107 0.026 8.166 1.00 87.62 299 THR A N 1
ATOM 2331 C CA . THR A 1 299 ? 26.738 -1.203 7.661 1.00 87.62 299 THR A CA 1
ATOM 2332 C C . THR A 1 299 ? 27.823 -0.884 6.623 1.00 87.62 299 THR A C 1
ATOM 2334 O O . THR A 1 299 ? 27.746 0.148 5.949 1.00 87.62 299 THR A O 1
ATOM 2337 N N . PRO A 1 300 ? 28.854 -1.737 6.455 1.00 88.12 300 PRO A N 1
ATOM 2338 C CA . PRO A 1 300 ? 29.856 -1.561 5.400 1.00 88.12 300 PRO A CA 1
ATOM 2339 C C . PRO A 1 300 ? 29.253 -1.493 3.990 1.00 88.12 300 PRO A C 1
ATOM 2341 O O . PRO A 1 300 ? 29.731 -0.748 3.140 1.00 88.12 300 PRO A O 1
ATOM 2344 N N . GLN A 1 301 ? 28.187 -2.250 3.740 1.00 84.19 301 GLN A N 1
ATOM 2345 C CA . GLN A 1 301 ? 27.489 -2.259 2.461 1.00 84.19 301 GLN A CA 1
ATOM 2346 C C . GLN A 1 301 ? 26.699 -0.961 2.238 1.00 84.19 301 GLN A C 1
ATOM 2348 O O . GLN A 1 301 ? 26.786 -0.385 1.156 1.00 84.19 301 GLN A O 1
ATOM 2353 N N . ALA A 1 302 ? 26.025 -0.440 3.268 1.00 88.00 302 ALA A N 1
ATOM 2354 C CA . ALA A 1 302 ? 25.360 0.861 3.200 1.00 88.00 302 ALA A CA 1
ATOM 2355 C C . ALA A 1 302 ? 26.356 2.005 2.948 1.00 88.00 302 ALA A C 1
ATOM 2357 O O . ALA A 1 302 ? 26.041 2.937 2.205 1.00 88.00 302 ALA A O 1
ATOM 2358 N N . LYS A 1 303 ? 27.570 1.923 3.520 1.00 91.12 303 LYS A N 1
ATOM 2359 C CA . LYS A 1 303 ? 28.666 2.867 3.230 1.00 91.12 303 LYS A CA 1
ATOM 2360 C C . LYS A 1 303 ? 29.053 2.816 1.757 1.00 91.12 303 LYS A C 1
ATOM 2362 O O . LYS A 1 303 ? 29.071 3.855 1.108 1.00 91.12 303 LYS A O 1
ATOM 2367 N N . ARG A 1 304 ? 29.251 1.612 1.212 1.00 89.88 304 ARG A N 1
ATOM 2368 C CA . ARG A 1 304 ? 29.573 1.425 -0.208 1.00 89.88 304 ARG A CA 1
ATOM 2369 C C . ARG A 1 304 ? 28.504 2.015 -1.129 1.00 89.88 304 ARG A C 1
ATOM 2371 O O . ARG A 1 304 ? 28.854 2.635 -2.125 1.00 89.88 304 ARG A O 1
ATOM 2378 N N . LEU A 1 305 ? 27.220 1.853 -0.803 1.00 87.88 305 LEU A N 1
ATOM 2379 C CA . LEU A 1 305 ? 26.140 2.468 -1.580 1.00 87.88 305 LEU A CA 1
ATOM 2380 C C . LEU A 1 305 ? 26.314 3.991 -1.670 1.00 87.88 305 LEU A C 1
ATOM 2382 O O . LEU A 1 305 ? 26.195 4.545 -2.755 1.00 87.88 305 LEU A O 1
ATOM 2386 N N . ARG A 1 306 ? 26.651 4.665 -0.566 1.00 92.38 306 ARG A N 1
ATOM 2387 C CA . ARG A 1 306 ? 26.856 6.127 -0.539 1.00 92.38 306 ARG A CA 1
ATOM 2388 C C . ARG A 1 306 ? 28.163 6.565 -1.185 1.00 92.38 306 ARG A C 1
ATOM 2390 O O . ARG A 1 306 ? 28.200 7.612 -1.813 1.00 92.38 306 ARG A O 1
ATOM 2397 N N . GLU A 1 307 ? 29.215 5.762 -1.080 1.00 92.38 307 GLU A N 1
ATOM 2398 C CA . GLU A 1 307 ? 30.472 6.013 -1.795 1.00 92.38 307 GLU A CA 1
ATOM 2399 C C . GLU A 1 307 ? 30.268 5.980 -3.316 1.00 92.38 307 GLU A C 1
ATOM 2401 O O . GLU A 1 307 ? 30.855 6.784 -4.034 1.00 92.38 307 GLU A O 1
ATOM 2406 N N . VAL A 1 308 ? 29.427 5.063 -3.809 1.00 90.12 308 VAL A N 1
ATOM 2407 C CA . VAL A 1 308 ? 29.194 4.869 -5.249 1.00 90.12 308 VAL A CA 1
ATOM 2408 C C . VAL A 1 308 ? 28.062 5.748 -5.786 1.00 90.12 308 VAL A C 1
ATOM 2410 O O . VAL A 1 308 ? 28.145 6.208 -6.920 1.00 90.12 308 VAL A O 1
ATOM 2413 N N . MET A 1 309 ? 27.007 5.965 -4.998 1.00 90.94 309 MET A N 1
ATOM 2414 C CA . MET A 1 309 ? 25.745 6.588 -5.426 1.00 90.94 309 MET A CA 1
ATOM 2415 C C . MET A 1 309 ? 25.318 7.759 -4.530 1.00 90.94 309 MET A C 1
ATOM 2417 O O . MET A 1 309 ? 24.133 8.067 -4.422 1.00 90.94 309 MET A O 1
ATOM 2421 N N . GLY A 1 310 ? 26.253 8.393 -3.815 1.00 92.69 310 GLY A N 1
ATOM 2422 C CA . GLY A 1 310 ? 25.939 9.406 -2.799 1.00 92.69 310 GLY A CA 1
ATOM 2423 C C . GLY A 1 310 ? 25.093 10.565 -3.323 1.00 92.69 310 GLY A C 1
ATOM 2424 O O . GLY A 1 310 ? 24.161 10.990 -2.646 1.00 92.69 310 GLY A O 1
ATOM 2425 N N . ARG A 1 311 ? 25.349 11.005 -4.561 1.00 94.38 311 ARG A N 1
ATOM 2426 C CA . ARG A 1 311 ? 24.565 12.053 -5.224 1.00 94.38 311 ARG A CA 1
ATOM 2427 C C . ARG A 1 311 ? 23.122 11.614 -5.471 1.00 94.38 311 ARG A C 1
ATOM 2429 O O . ARG A 1 311 ? 22.198 12.380 -5.230 1.00 94.38 311 ARG A O 1
ATOM 2436 N N . GLU A 1 312 ? 22.913 10.400 -5.970 1.00 93.56 312 GLU A N 1
ATOM 2437 C CA . GLU A 1 312 ? 21.579 9.851 -6.210 1.00 93.56 312 GLU A CA 1
ATOM 2438 C C . GLU A 1 312 ? 20.817 9.673 -4.893 1.00 93.56 312 GLU A C 1
ATOM 2440 O O . GLU A 1 312 ? 19.635 10.008 -4.827 1.00 93.56 312 GLU A O 1
ATOM 2445 N N . VAL A 1 313 ? 21.494 9.203 -3.839 1.00 95.00 313 VAL A N 1
ATOM 2446 C CA . VAL A 1 313 ? 20.926 9.086 -2.487 1.00 95.00 313 VAL A CA 1
ATOM 2447 C C . VAL A 1 313 ? 20.466 10.451 -1.971 1.00 95.00 313 VAL A C 1
ATOM 2449 O O . VAL A 1 313 ? 19.333 10.569 -1.506 1.00 95.00 313 VAL A O 1
ATOM 2452 N N . GLU A 1 314 ? 21.316 11.474 -2.075 1.00 96.69 314 GLU A N 1
ATOM 2453 C CA . GLU A 1 314 ? 21.012 12.849 -1.664 1.00 96.69 314 GLU A CA 1
ATOM 2454 C C . GLU A 1 314 ? 19.803 13.406 -2.422 1.00 96.69 314 GLU A C 1
ATOM 2456 O O . GLU A 1 314 ? 18.807 13.765 -1.794 1.00 96.69 314 GLU A O 1
ATOM 2461 N N . LEU A 1 315 ? 19.820 13.344 -3.758 1.00 96.44 315 LEU A N 1
ATOM 2462 C CA . LEU A 1 315 ? 18.719 13.817 -4.601 1.00 96.44 315 LEU A CA 1
ATOM 2463 C C . LEU A 1 315 ? 17.389 13.121 -4.283 1.00 96.44 315 LEU A C 1
ATOM 2465 O O . LEU A 1 315 ? 16.346 13.772 -4.228 1.00 96.44 315 LEU A O 1
ATOM 2469 N N . CYS A 1 316 ? 17.400 11.803 -4.061 1.00 97.06 316 CYS A N 1
ATOM 2470 C CA . CYS A 1 316 ? 16.179 11.071 -3.725 1.00 97.06 316 CYS A CA 1
ATOM 2471 C C . CYS A 1 316 ? 15.653 11.451 -2.330 1.00 97.06 316 CYS A C 1
ATOM 2473 O O . CYS A 1 316 ? 14.439 11.581 -2.148 1.00 97.06 316 CYS A O 1
ATOM 2475 N N . CYS A 1 317 ? 16.538 11.666 -1.350 1.00 98.12 317 CYS A N 1
ATOM 2476 C CA . CYS A 1 317 ? 16.151 12.121 -0.012 1.00 98.12 317 CYS A CA 1
ATOM 2477 C C . CYS A 1 317 ? 15.564 13.541 -0.044 1.00 98.12 317 CYS A C 1
ATOM 2479 O O . CYS A 1 317 ? 14.513 13.777 0.554 1.00 98.12 317 CYS A O 1
ATOM 2481 N N . GLU A 1 318 ? 16.198 14.462 -0.774 1.00 98.00 318 GLU A N 1
ATOM 2482 C CA . GLU A 1 318 ? 15.721 15.836 -0.959 1.00 98.00 318 GLU A CA 1
ATOM 2483 C C . GLU A 1 318 ? 14.364 15.873 -1.656 1.00 98.00 318 GLU A C 1
ATOM 2485 O O . GLU A 1 318 ? 13.438 16.517 -1.165 1.00 98.00 318 GLU A O 1
ATOM 2490 N N . LEU A 1 319 ? 14.209 15.132 -2.757 1.00 98.06 319 LEU A N 1
ATOM 2491 C CA . LEU A 1 319 ? 12.938 15.038 -3.471 1.00 98.06 319 LEU A CA 1
ATOM 2492 C C . LEU A 1 319 ? 11.831 14.473 -2.572 1.00 98.06 319 LEU A C 1
ATOM 2494 O O . LEU A 1 319 ? 10.703 14.964 -2.591 1.00 98.06 319 LEU A O 1
ATOM 2498 N N . THR A 1 320 ? 12.150 13.473 -1.745 1.00 98.56 320 THR A N 1
ATOM 2499 C CA . THR A 1 320 ? 11.201 12.920 -0.769 1.00 98.56 320 THR A CA 1
ATOM 2500 C C . THR A 1 320 ? 10.763 13.986 0.236 1.00 98.56 320 THR A C 1
ATOM 2502 O O . THR A 1 320 ? 9.571 14.132 0.499 1.00 98.56 320 THR A O 1
ATOM 2505 N N . ALA A 1 321 ? 11.708 14.758 0.781 1.00 98.38 321 ALA A N 1
ATOM 2506 C CA . ALA A 1 321 ? 11.413 15.829 1.728 1.00 98.38 321 ALA A CA 1
ATOM 2507 C C . ALA A 1 321 ? 10.593 16.963 1.086 1.00 98.38 321 ALA A C 1
ATOM 2509 O O . ALA A 1 321 ? 9.649 17.451 1.701 1.00 98.38 321 ALA A O 1
ATOM 2510 N N . GLN A 1 322 ? 10.895 17.334 -0.162 1.00 98.00 322 GLN A N 1
ATOM 2511 C CA . GLN A 1 322 ? 10.136 18.334 -0.919 1.00 98.00 322 GLN A CA 1
ATOM 2512 C C . GLN A 1 322 ? 8.690 17.885 -1.153 1.00 98.00 322 GLN A C 1
ATOM 2514 O O . GLN A 1 322 ? 7.767 18.639 -0.855 1.00 98.00 322 GLN A O 1
ATOM 2519 N N . LEU A 1 323 ? 8.486 16.646 -1.614 1.00 98.25 323 LEU A N 1
ATOM 2520 C CA . LEU A 1 323 ? 7.151 16.094 -1.868 1.00 98.25 323 LEU A CA 1
ATOM 2521 C C . LEU A 1 323 ? 6.307 15.957 -0.601 1.00 98.25 323 LEU A C 1
ATOM 2523 O O . LEU A 1 323 ? 5.083 16.061 -0.666 1.00 98.25 323 LEU A O 1
ATOM 2527 N N . LEU A 1 324 ? 6.939 15.751 0.559 1.00 97.81 324 LEU A N 1
ATOM 2528 C CA . LEU A 1 324 ? 6.230 15.802 1.833 1.00 97.81 324 LEU A CA 1
ATOM 2529 C C . LEU A 1 324 ? 5.636 17.189 2.085 1.00 97.81 324 LEU A C 1
ATOM 2531 O O . LEU A 1 324 ? 4.548 17.261 2.641 1.00 97.81 324 LEU A O 1
ATOM 2535 N N . GLU A 1 325 ? 6.293 18.275 1.683 1.00 96.06 325 GLU A N 1
ATOM 2536 C CA . GLU A 1 325 ? 5.792 19.639 1.891 1.00 96.06 325 GLU A CA 1
ATOM 2537 C C . GLU A 1 325 ? 4.884 20.153 0.764 1.00 96.06 325 GLU A C 1
ATOM 2539 O O . GLU A 1 325 ? 4.222 21.177 0.940 1.00 96.06 325 GLU A O 1
ATOM 2544 N N . THR A 1 326 ? 4.782 19.436 -0.359 1.00 96.69 326 THR A N 1
ATOM 2545 C CA . THR A 1 326 ? 3.928 19.828 -1.488 1.00 96.69 326 THR A CA 1
ATOM 2546 C C . THR A 1 326 ? 2.436 19.862 -1.099 1.00 96.69 326 THR A C 1
ATOM 2548 O O . THR A 1 326 ? 1.929 18.905 -0.496 1.00 96.69 326 THR A O 1
ATOM 2551 N N . PRO A 1 327 ? 1.698 20.938 -1.442 1.00 95.56 327 PRO A N 1
ATOM 2552 C CA . PRO A 1 327 ? 0.251 21.023 -1.244 1.00 95.56 327 PRO A CA 1
ATOM 2553 C C . PRO A 1 327 ? -0.526 19.923 -1.977 1.00 95.56 327 PRO A C 1
ATOM 2555 O O . PRO A 1 327 ? -0.124 19.444 -3.038 1.00 95.56 327 PRO A O 1
ATOM 2558 N N . ALA A 1 328 ? -1.679 19.534 -1.428 1.00 92.50 328 ALA A N 1
ATOM 2559 C CA . ALA A 1 328 ? -2.483 18.450 -1.994 1.00 92.50 328 ALA A CA 1
ATOM 2560 C C . ALA A 1 328 ? -3.037 18.803 -3.385 1.00 92.50 328 ALA A C 1
ATOM 2562 O O . ALA A 1 328 ? -3.146 17.932 -4.240 1.00 92.50 328 ALA A O 1
ATOM 2563 N N . GLU A 1 329 ? -3.341 20.078 -3.619 1.00 95.19 329 GLU A N 1
ATOM 2564 C CA . GLU A 1 329 ? -3.852 20.606 -4.882 1.00 95.19 329 GLU A CA 1
ATOM 2565 C C . GLU A 1 329 ? -2.810 20.491 -6.003 1.00 95.19 329 GLU A C 1
ATOM 2567 O O . GLU A 1 329 ? -3.144 20.143 -7.136 1.00 95.19 329 GLU A O 1
ATOM 2572 N N . GLU A 1 330 ? -1.536 20.729 -5.683 1.00 96.19 330 GLU A N 1
ATOM 2573 C CA . GLU A 1 330 ? -0.431 20.561 -6.629 1.00 96.19 330 GLU A CA 1
ATOM 2574 C C . GLU A 1 330 ? -0.209 19.083 -6.962 1.00 96.19 330 GLU A C 1
ATOM 2576 O O . GLU A 1 330 ? -0.062 18.728 -8.132 1.00 96.19 330 GLU A O 1
ATOM 2581 N N . LEU A 1 331 ? -0.248 18.204 -5.955 1.00 94.44 331 LEU A N 1
ATOM 2582 C CA . LEU A 1 331 ? -0.144 16.756 -6.154 1.00 94.44 331 LEU A CA 1
ATOM 2583 C C . LEU A 1 331 ? -1.300 16.215 -7.010 1.00 94.44 331 LEU A C 1
ATOM 2585 O O . LEU A 1 331 ? -1.079 15.416 -7.920 1.00 94.44 331 LEU A O 1
ATOM 2589 N N . GLU A 1 332 ? -2.519 16.697 -6.776 1.00 93.62 332 GLU A N 1
ATOM 2590 C CA . GLU A 1 332 ? -3.697 16.355 -7.575 1.00 93.62 332 GLU A CA 1
ATOM 2591 C C . GLU A 1 332 ? -3.551 16.825 -9.030 1.00 93.62 332 GLU A C 1
ATOM 2593 O O . GLU A 1 332 ? -3.826 16.069 -9.963 1.00 93.62 332 GLU A O 1
ATOM 2598 N N . ALA A 1 333 ? -3.044 18.041 -9.257 1.00 94.81 333 ALA A N 1
ATOM 2599 C CA . ALA A 1 333 ? -2.765 18.531 -10.605 1.00 94.81 333 ALA A CA 1
ATOM 2600 C C . ALA A 1 333 ? -1.741 17.647 -11.343 1.00 94.81 333 ALA A C 1
ATOM 2602 O O . ALA A 1 333 ? -1.864 17.431 -12.553 1.00 94.81 333 ALA A O 1
ATOM 2603 N N . VAL A 1 334 ? -0.758 17.083 -10.629 1.00 93.25 334 VAL A N 1
ATOM 2604 C CA . VAL A 1 334 ? 0.186 16.113 -11.204 1.00 93.25 334 VAL A CA 1
ATOM 2605 C C . VAL A 1 334 ? -0.526 14.830 -11.631 1.00 93.25 334 VAL A C 1
ATOM 2607 O O . VAL A 1 334 ? -0.304 14.394 -12.763 1.00 93.25 334 VAL A O 1
ATOM 2610 N N . VAL A 1 335 ? -1.390 14.256 -10.784 1.00 94.94 335 VAL A N 1
ATOM 2611 C CA . VAL A 1 335 ? -2.195 13.066 -11.130 1.00 94.94 335 VAL A CA 1
ATOM 2612 C C . VAL A 1 335 ? -3.001 13.331 -12.395 1.00 94.94 335 VAL A C 1
ATOM 2614 O O . VAL A 1 335 ? -2.903 12.564 -13.352 1.00 94.94 335 VAL A O 1
ATOM 2617 N N . ARG A 1 336 ? -3.723 14.457 -12.442 1.00 95.12 336 ARG A N 1
ATOM 2618 C CA . ARG A 1 336 ? -4.546 14.829 -13.598 1.00 95.12 336 ARG A CA 1
ATOM 2619 C C . ARG A 1 336 ? -3.733 14.967 -14.874 1.00 95.12 336 ARG A C 1
ATOM 2621 O O . ARG A 1 336 ? -4.100 14.393 -15.889 1.00 95.12 336 ARG A O 1
ATOM 2628 N N . ARG A 1 337 ? -2.599 15.667 -14.824 1.00 94.88 337 ARG A N 1
ATOM 2629 C CA . ARG A 1 337 ? -1.711 15.830 -15.984 1.00 94.88 337 ARG A CA 1
ATOM 2630 C C . ARG A 1 337 ? -1.203 14.487 -16.514 1.00 94.88 337 ARG A C 1
ATOM 2632 O O . ARG A 1 337 ? -1.108 14.304 -17.724 1.00 94.88 337 ARG A O 1
ATOM 2639 N N . ILE A 1 338 ? -0.870 13.548 -15.625 1.00 94.62 338 ILE A N 1
ATOM 2640 C CA . ILE A 1 338 ? -0.469 12.193 -16.027 1.00 94.62 338 ILE A CA 1
ATOM 2641 C C . ILE A 1 338 ? -1.670 11.461 -16.634 1.00 94.62 338 ILE A C 1
ATOM 2643 O O . ILE A 1 338 ? -1.531 10.848 -17.687 1.00 94.62 338 ILE A O 1
ATOM 2647 N N . GLY A 1 339 ? -2.848 11.554 -16.020 1.00 94.25 339 GLY A N 1
ATOM 2648 C CA . GLY A 1 339 ? -4.079 10.947 -16.523 1.00 94.25 339 GLY A CA 1
ATOM 2649 C C . GLY A 1 339 ? -4.486 11.449 -17.900 1.00 94.25 339 GLY A C 1
ATOM 2650 O O . GLY A 1 339 ? -4.802 10.655 -18.778 1.00 94.25 339 GLY A O 1
ATOM 2651 N N . GLU A 1 340 ? -4.399 12.756 -18.133 1.00 93.06 340 GLU A N 1
ATOM 2652 C CA . GLU A 1 340 ? -4.686 13.369 -19.430 1.00 93.06 340 GLU A CA 1
ATOM 2653 C C . GLU A 1 340 ? -3.748 12.871 -20.535 1.00 93.06 340 GLU A C 1
ATOM 2655 O O . GLU A 1 340 ? -4.176 12.767 -21.682 1.00 93.06 340 GLU A O 1
ATOM 2660 N N . SER A 1 341 ? -2.514 12.473 -20.199 1.00 92.12 341 SER A N 1
ATOM 2661 C CA . SER A 1 341 ? -1.571 11.914 -21.179 1.00 92.12 341 SER A CA 1
ATOM 2662 C C . SER A 1 341 ? -1.975 10.545 -21.746 1.00 92.12 341 SER A C 1
ATOM 2664 O O . SER A 1 341 ? -1.415 10.128 -22.756 1.00 92.12 341 SER A O 1
ATOM 2666 N N . TYR A 1 342 ? -2.955 9.859 -21.140 1.00 89.56 342 TYR A N 1
ATOM 2667 C CA . TYR A 1 342 ? -3.519 8.610 -21.671 1.00 89.56 342 TYR A CA 1
ATOM 2668 C C . TYR A 1 342 ? -4.513 8.830 -22.819 1.00 89.56 342 TYR A C 1
ATOM 2670 O O . TYR A 1 342 ? -4.936 7.860 -23.446 1.00 89.56 342 TYR A O 1
ATOM 2678 N N . PHE A 1 343 ? -4.904 10.075 -23.101 1.00 89.12 343 PHE A N 1
ATOM 2679 C CA . PHE A 1 343 ? -5.888 10.396 -24.130 1.00 89.12 343 PHE A CA 1
ATOM 2680 C C . PHE A 1 343 ? -5.227 11.066 -25.330 1.00 89.12 343 PHE A C 1
ATOM 2682 O O . PHE A 1 343 ? -4.445 12.005 -25.180 1.00 89.12 343 PHE A O 1
ATOM 2689 N N . GLU A 1 344 ? -5.593 10.630 -26.536 1.00 82.88 344 GLU A N 1
ATOM 2690 C CA . GLU A 1 344 ? -5.151 11.299 -27.757 1.00 82.88 344 GLU A CA 1
ATOM 2691 C C . GLU A 1 344 ? -5.755 12.714 -27.859 1.00 82.88 344 GLU A C 1
ATOM 2693 O O . GLU A 1 344 ? -6.948 12.905 -27.575 1.00 82.88 344 GLU A O 1
ATOM 2698 N N . PRO A 1 345 ? -4.970 13.721 -28.287 1.00 77.38 345 PRO A N 1
ATOM 2699 C CA . PRO A 1 345 ? -5.500 15.048 -28.575 1.00 77.38 345 PRO A CA 1
ATOM 2700 C C . PRO A 1 345 ? -6.611 14.973 -29.632 1.00 77.38 345 PRO A C 1
ATOM 2702 O O . PRO A 1 345 ? -6.384 14.506 -30.744 1.00 77.38 345 PRO A O 1
ATOM 2705 N N . GLY A 1 346 ? -7.815 15.447 -29.296 1.00 67.81 346 GLY A N 1
ATOM 2706 C CA . GLY A 1 346 ? -8.960 15.448 -30.216 1.00 67.81 346 GLY A CA 1
ATOM 2707 C C . GLY A 1 346 ? -9.751 14.136 -30.294 1.00 67.81 346 GLY A C 1
ATOM 2708 O O . GLY A 1 346 ? -10.632 14.030 -31.146 1.00 67.81 346 GLY A O 1
ATOM 2709 N N . ALA A 1 347 ? -9.482 13.159 -29.417 1.00 71.19 347 ALA A N 1
ATOM 2710 C CA . ALA A 1 347 ? -10.315 11.963 -29.289 1.00 71.19 347 ALA A CA 1
ATOM 2711 C C . ALA A 1 347 ? -11.797 12.325 -29.022 1.00 71.19 347 ALA A C 1
ATOM 2713 O O . ALA A 1 347 ? -12.065 13.361 -28.399 1.00 71.19 347 ALA A O 1
ATOM 2714 N N . PRO A 1 348 ? -12.761 11.483 -29.457 1.00 68.31 348 PRO A N 1
ATOM 2715 C CA . PRO A 1 348 ? -14.184 11.711 -29.229 1.00 68.31 348 PRO A CA 1
ATOM 2716 C C . PRO A 1 348 ? -14.477 12.026 -27.764 1.00 68.31 348 PRO A C 1
ATOM 2718 O O . PRO A 1 348 ? -13.872 11.452 -26.855 1.00 68.31 348 PRO A O 1
ATOM 2721 N N . THR A 1 349 ? -15.411 12.945 -27.534 1.00 65.69 349 THR A N 1
ATOM 2722 C CA . THR A 1 349 ? -15.766 13.398 -26.191 1.00 65.69 349 THR A CA 1
ATOM 2723 C C . THR A 1 349 ? -16.440 12.254 -25.437 1.00 65.69 349 THR A C 1
ATOM 2725 O O . THR A 1 349 ? -17.622 11.978 -25.620 1.00 65.69 349 THR A O 1
ATOM 2728 N N . THR A 1 350 ? -15.679 11.563 -24.591 1.00 73.06 350 THR A N 1
ATOM 2729 C CA . THR A 1 350 ? -16.244 10.790 -23.482 1.00 73.06 350 THR A CA 1
ATOM 2730 C C . THR A 1 350 ? -17.021 11.747 -22.579 1.00 73.06 350 THR A C 1
ATOM 2732 O O . THR A 1 350 ? -16.655 12.924 -22.476 1.00 73.06 350 THR A O 1
ATOM 2735 N N . ASP A 1 351 ? -18.086 11.273 -21.933 1.00 85.56 351 ASP A N 1
ATOM 2736 C CA . ASP A 1 351 ? -18.803 12.098 -20.966 1.00 85.56 351 ASP A CA 1
ATOM 2737 C C . ASP A 1 351 ? -17.839 12.609 -19.877 1.00 85.56 351 ASP A C 1
ATOM 2739 O O . ASP A 1 351 ? -16.842 11.963 -19.533 1.00 85.56 351 ASP A O 1
ATOM 2743 N N . ALA A 1 352 ? -18.099 13.816 -19.373 1.00 84.44 352 ALA A N 1
ATOM 2744 C CA . ALA A 1 352 ? -17.155 14.513 -18.504 1.00 84.44 352 ALA A CA 1
ATOM 2745 C C . ALA A 1 352 ? -16.871 13.755 -17.194 1.00 84.44 352 ALA A C 1
ATOM 2747 O O . ALA A 1 352 ? -15.751 13.827 -16.692 1.00 84.44 352 ALA A O 1
ATOM 2748 N N . LEU A 1 353 ? -17.855 13.016 -16.667 1.00 85.12 353 LEU A N 1
ATOM 2749 C CA . LEU A 1 353 ? -17.726 12.251 -15.425 1.00 85.12 353 LEU A CA 1
ATOM 2750 C C . LEU A 1 353 ? -16.843 11.018 -15.625 1.00 85.12 353 LEU A C 1
ATOM 2752 O O . LEU A 1 353 ? -15.883 10.831 -14.882 1.00 85.12 353 LEU A O 1
ATOM 2756 N N . THR A 1 354 ? -17.093 10.228 -16.668 1.00 90.31 354 THR A N 1
ATOM 2757 C CA . THR A 1 354 ? -16.241 9.090 -17.034 1.00 90.31 354 THR A CA 1
ATOM 2758 C C . THR A 1 354 ? -14.825 9.541 -17.369 1.00 90.31 354 THR A C 1
ATOM 2760 O O . THR A 1 354 ? -13.858 8.878 -16.996 1.00 90.31 354 THR A O 1
ATOM 2763 N N . ARG A 1 355 ? -14.656 10.685 -18.047 1.00 91.25 355 ARG A N 1
ATOM 2764 C CA . ARG A 1 355 ? -13.315 11.218 -18.313 1.00 91.25 355 ARG A CA 1
ATOM 2765 C C . ARG A 1 355 ? -12.592 11.581 -17.017 1.00 91.25 355 ARG A C 1
ATOM 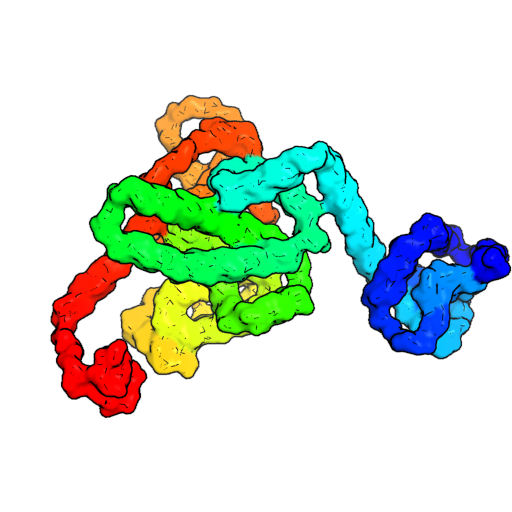2767 O O . ARG A 1 355 ? -11.416 11.249 -16.891 1.00 91.25 355 ARG A O 1
ATOM 2774 N N . ASP A 1 356 ? -13.267 12.239 -16.073 1.00 92.12 356 ASP A N 1
ATOM 2775 C CA . ASP A 1 356 ? -12.680 12.582 -14.772 1.00 92.12 356 ASP A CA 1
ATOM 2776 C C . ASP A 1 356 ? -12.238 11.331 -14.000 1.00 92.12 356 ASP A C 1
ATOM 2778 O O . ASP A 1 356 ? -11.108 11.269 -13.514 1.00 92.12 356 ASP A O 1
ATOM 2782 N N . GLU A 1 357 ? -13.093 10.307 -13.984 1.00 94.50 357 GLU A N 1
ATOM 2783 C CA . GLU A 1 357 ? -12.822 9.000 -13.386 1.00 94.50 357 GLU A CA 1
ATOM 2784 C C . GLU A 1 357 ? -11.558 8.355 -13.981 1.00 94.50 357 GLU A C 1
ATOM 2786 O O . GLU A 1 357 ? -10.621 7.995 -13.266 1.00 94.50 357 GLU A O 1
ATOM 2791 N N . LEU A 1 358 ? -11.477 8.270 -15.311 1.00 94.69 358 LEU A N 1
ATOM 2792 C CA . LEU A 1 358 ? -10.333 7.675 -16.001 1.00 94.69 358 LEU A CA 1
ATOM 2793 C C . LEU A 1 358 ? -9.038 8.473 -15.790 1.00 94.69 358 LEU A C 1
ATOM 2795 O O . LEU A 1 358 ? -7.984 7.879 -15.562 1.00 94.69 358 LEU A O 1
ATOM 2799 N N . VAL A 1 359 ? -9.102 9.808 -15.831 1.00 94.88 359 VAL A N 1
ATOM 2800 C CA . VAL A 1 359 ? -7.939 10.684 -15.602 1.00 94.88 359 VAL A CA 1
ATOM 2801 C C . VAL A 1 359 ? -7.352 10.471 -14.203 1.00 94.88 359 VAL A C 1
ATOM 2803 O O . VAL A 1 359 ? -6.133 10.482 -14.042 1.00 94.88 359 VAL A O 1
ATOM 2806 N N . ARG A 1 360 ? -8.186 10.235 -13.187 1.00 94.88 360 ARG A N 1
ATOM 2807 C CA . ARG A 1 360 ? -7.711 9.972 -11.821 1.00 94.88 360 ARG A CA 1
ATOM 2808 C C . ARG A 1 360 ? -7.182 8.550 -11.649 1.00 94.88 360 ARG A C 1
ATOM 2810 O O . ARG A 1 360 ? -6.169 8.357 -10.981 1.00 94.88 360 ARG A O 1
ATOM 2817 N N . THR A 1 361 ? -7.845 7.556 -12.240 1.00 96.38 361 THR A N 1
ATOM 2818 C CA . THR A 1 361 ? -7.582 6.141 -11.935 1.00 96.38 361 THR A CA 1
ATOM 2819 C C . THR A 1 361 ? -6.526 5.495 -12.838 1.00 96.38 361 THR A C 1
ATOM 2821 O O . THR A 1 361 ? -5.710 4.713 -12.344 1.00 96.38 361 THR A O 1
ATOM 2824 N N . LEU A 1 362 ? -6.468 5.823 -14.136 1.00 94.94 362 LEU A N 1
ATOM 2825 C CA . LEU A 1 362 ? -5.523 5.191 -15.075 1.00 94.94 362 LEU A CA 1
ATOM 2826 C C . LEU A 1 362 ? -4.043 5.337 -14.671 1.00 94.94 362 LEU A C 1
ATOM 2828 O O . LEU A 1 362 ? -3.323 4.335 -14.740 1.00 94.94 362 LEU A O 1
ATOM 2832 N N . PRO A 1 363 ? -3.563 6.500 -14.178 1.00 96.56 363 PRO A N 1
ATOM 2833 C CA . PRO A 1 363 ? -2.192 6.622 -13.679 1.00 96.56 363 PRO A CA 1
ATOM 2834 C C . PRO A 1 363 ? -1.859 5.617 -12.571 1.00 96.56 363 PRO A C 1
ATOM 2836 O O . PRO A 1 363 ? -0.734 5.123 -12.498 1.00 96.56 363 PRO A O 1
ATOM 2839 N N . LEU A 1 364 ? -2.842 5.285 -11.732 1.00 96.81 364 LEU A N 1
ATOM 2840 C CA . LEU A 1 364 ? -2.680 4.419 -10.563 1.00 96.81 364 LEU A CA 1
ATOM 2841 C C . LEU A 1 364 ? -2.727 2.928 -10.923 1.00 96.81 364 LEU A C 1
ATOM 2843 O O . LEU A 1 364 ? -2.233 2.079 -10.176 1.00 96.81 364 LEU A O 1
ATOM 2847 N N . MET A 1 365 ? -3.300 2.609 -12.083 1.00 94.31 365 MET A N 1
ATOM 2848 C CA . MET A 1 365 ? -3.376 1.261 -12.650 1.00 94.31 365 MET A CA 1
ATOM 2849 C C . MET A 1 365 ? -2.267 0.982 -13.674 1.00 94.31 365 MET A C 1
ATOM 2851 O O . MET A 1 365 ? -2.239 -0.086 -14.281 1.00 94.31 365 MET A O 1
ATOM 2855 N N . SER A 1 366 ? -1.335 1.920 -13.859 1.00 92.94 366 SER A N 1
ATOM 2856 C CA . SER A 1 366 ? -0.291 1.809 -14.872 1.00 92.94 366 SER A CA 1
ATOM 2857 C C . SER A 1 366 ? 0.669 0.646 -14.613 1.00 92.94 366 SER A C 1
ATOM 2859 O O . SER A 1 366 ? 1.257 0.519 -13.534 1.00 92.94 366 SER A O 1
ATOM 2861 N N . TRP A 1 367 ? 0.891 -0.163 -15.652 1.00 92.88 367 TRP A N 1
ATOM 2862 C CA . TRP A 1 367 ? 1.933 -1.196 -15.689 1.00 92.88 367 TRP A CA 1
ATOM 2863 C C . TRP A 1 367 ? 3.280 -0.669 -16.194 1.00 92.88 367 TRP A C 1
ATOM 2865 O O . TRP A 1 367 ? 4.173 -1.450 -16.531 1.00 92.88 367 TRP A O 1
ATOM 2875 N N . ALA A 1 368 ? 3.415 0.652 -16.308 1.00 92.88 368 ALA A N 1
ATOM 2876 C CA . ALA A 1 368 ? 4.667 1.270 -16.687 1.00 92.88 368 ALA A CA 1
ATOM 2877 C C . ALA A 1 368 ? 5.723 1.090 -15.590 1.00 92.88 368 ALA A C 1
ATOM 2879 O O . ALA A 1 368 ? 5.431 0.983 -14.396 1.00 92.88 368 ALA A O 1
ATOM 2880 N N . ASP A 1 369 ? 6.970 1.083 -16.038 1.00 95.00 369 ASP A N 1
ATOM 2881 C CA . ASP A 1 369 ? 8.140 1.176 -15.181 1.00 95.00 369 ASP A CA 1
ATOM 2882 C C . ASP A 1 369 ? 8.136 2.499 -14.408 1.00 95.00 369 ASP A C 1
ATOM 2884 O O . ASP A 1 369 ? 7.948 3.569 -14.990 1.00 95.00 369 ASP A O 1
ATOM 2888 N N . GLY A 1 370 ? 8.356 2.404 -13.102 1.00 95.75 370 GLY A N 1
ATOM 2889 C CA . GLY A 1 370 ? 8.322 3.509 -12.161 1.00 95.75 370 GLY A CA 1
ATOM 2890 C C . GLY A 1 370 ? 9.668 3.867 -11.537 1.00 95.75 370 GLY A C 1
ATOM 2891 O O . GLY A 1 370 ? 9.694 4.818 -10.762 1.00 95.75 370 GLY A O 1
ATOM 2892 N N . ILE A 1 371 ? 10.763 3.140 -11.809 1.00 93.56 371 ILE A N 1
ATOM 2893 C CA . ILE A 1 371 ? 12.004 3.294 -11.018 1.00 93.56 371 ILE A CA 1
ATOM 2894 C C . ILE A 1 371 ? 13.322 3.217 -11.790 1.00 93.56 371 ILE A C 1
ATOM 2896 O O . ILE A 1 371 ? 14.355 3.554 -11.217 1.00 93.56 371 ILE A O 1
ATOM 2900 N N . THR A 1 372 ? 13.353 2.788 -13.058 1.00 89.62 372 THR A N 1
ATOM 2901 C CA . THR A 1 372 ? 14.659 2.613 -13.737 1.00 89.62 372 THR A CA 1
ATOM 2902 C C . THR A 1 372 ? 15.316 3.910 -14.227 1.00 89.62 372 THR A C 1
ATOM 2904 O O . THR A 1 372 ? 16.480 3.881 -14.623 1.00 89.62 372 THR A O 1
ATOM 2907 N N . ASP A 1 373 ? 14.612 5.045 -14.196 1.00 90.19 373 ASP A N 1
ATOM 2908 C CA . ASP A 1 373 ? 15.191 6.366 -14.454 1.00 90.19 373 ASP A CA 1
ATOM 2909 C C . ASP A 1 373 ? 14.532 7.465 -13.607 1.00 90.19 373 ASP A C 1
ATOM 2911 O O . ASP A 1 373 ? 13.452 7.282 -13.043 1.00 90.19 373 ASP A O 1
ATOM 2915 N N . GLY A 1 374 ? 15.188 8.628 -13.537 1.00 90.94 374 GLY A N 1
ATOM 2916 C CA . GLY A 1 374 ? 14.767 9.735 -12.678 1.00 90.94 374 GLY A CA 1
ATOM 2917 C C . GLY A 1 374 ? 13.392 10.327 -13.011 1.00 90.94 374 GLY A C 1
ATOM 2918 O O . GLY A 1 374 ? 12.692 10.759 -12.099 1.00 90.94 374 GLY A O 1
ATOM 2919 N N . LYS A 1 375 ? 12.958 10.321 -14.282 1.00 92.44 375 LYS A N 1
ATOM 2920 C CA . LYS A 1 375 ? 11.625 10.836 -14.651 1.00 92.44 375 LYS A CA 1
ATOM 2921 C C . LYS A 1 375 ? 10.536 9.888 -14.164 1.00 92.44 375 LYS A C 1
ATOM 2923 O O . LYS A 1 375 ? 9.539 10.340 -13.607 1.00 92.44 375 LYS A O 1
ATOM 2928 N N . LYS A 1 376 ? 10.742 8.582 -14.342 1.00 94.75 376 LYS A N 1
ATOM 2929 C CA . LYS A 1 376 ? 9.820 7.548 -13.848 1.00 94.75 376 LYS A CA 1
ATOM 2930 C C . LYS A 1 376 ? 9.749 7.542 -12.326 1.00 94.75 376 LYS A C 1
ATOM 2932 O O . LYS A 1 376 ? 8.655 7.502 -11.773 1.00 94.75 376 LYS A O 1
ATOM 2937 N N . LEU A 1 377 ? 10.902 7.666 -11.669 1.00 95.75 377 LEU A N 1
ATOM 2938 C CA . LEU A 1 377 ? 10.991 7.776 -10.218 1.00 95.75 377 LEU A CA 1
ATOM 2939 C C . LEU A 1 377 ? 10.188 8.975 -9.700 1.00 95.75 377 LEU A C 1
ATOM 2941 O O . LEU A 1 377 ? 9.366 8.820 -8.799 1.00 95.75 377 LEU A O 1
ATOM 2945 N N . PHE A 1 378 ? 10.363 10.148 -10.313 1.00 95.75 378 PHE A N 1
ATOM 2946 C CA . PHE A 1 378 ? 9.602 11.346 -9.960 1.00 95.75 378 PHE A CA 1
ATOM 2947 C C . PHE A 1 378 ? 8.086 11.143 -10.112 1.00 95.75 378 PHE A C 1
ATOM 2949 O O . PHE A 1 378 ? 7.321 11.550 -9.235 1.00 95.75 378 PHE A O 1
ATOM 2956 N N . VAL A 1 379 ? 7.645 10.481 -11.190 1.00 96.06 379 VAL A N 1
ATOM 2957 C CA . VAL A 1 379 ? 6.230 10.123 -11.390 1.00 96.06 379 VAL A CA 1
ATOM 2958 C C . VAL A 1 379 ? 5.736 9.224 -10.256 1.00 96.06 379 VAL A C 1
ATOM 2960 O O . VAL A 1 379 ? 4.735 9.559 -9.627 1.00 96.06 379 VAL A O 1
ATOM 2963 N N . SER A 1 380 ? 6.449 8.139 -9.943 1.00 98.00 380 SER A N 1
ATOM 2964 C CA . SER A 1 380 ? 6.077 7.227 -8.853 1.00 98.00 380 SER A CA 1
ATOM 2965 C C . SER A 1 380 ? 5.963 7.959 -7.518 1.00 98.00 380 SER A C 1
ATOM 2967 O O . SER A 1 380 ? 4.944 7.842 -6.846 1.00 98.00 380 SER A O 1
ATOM 2969 N N . MET A 1 381 ? 6.956 8.774 -7.153 1.00 98.44 381 MET A N 1
ATOM 2970 C CA . MET A 1 381 ? 6.940 9.527 -5.895 1.00 98.44 381 MET A CA 1
ATOM 2971 C C . MET A 1 381 ? 5.794 10.544 -5.839 1.00 98.44 381 MET A C 1
ATOM 2973 O O . MET A 1 381 ? 5.125 10.654 -4.813 1.00 98.44 381 MET A O 1
ATOM 2977 N N . SER A 1 382 ? 5.513 11.238 -6.943 1.00 97.81 382 SER A N 1
ATOM 2978 C CA . SER A 1 382 ? 4.391 12.183 -7.016 1.00 97.81 382 SER A CA 1
ATOM 2979 C C . SER A 1 382 ? 3.046 11.477 -6.826 1.00 97.81 382 SER A C 1
ATOM 2981 O O . SER A 1 382 ? 2.203 11.937 -6.058 1.00 97.81 382 SER A O 1
ATOM 2983 N N . LEU A 1 383 ? 2.858 10.325 -7.480 1.00 98.38 383 LEU A N 1
ATOM 2984 C CA . LEU A 1 383 ? 1.650 9.512 -7.346 1.00 98.38 383 LEU A CA 1
ATOM 2985 C C . LEU A 1 383 ? 1.518 8.913 -5.934 1.00 98.38 383 LEU A C 1
ATOM 2987 O O . LEU A 1 383 ? 0.416 8.891 -5.387 1.00 98.38 383 LEU A O 1
ATOM 2991 N N . ILE A 1 384 ? 2.618 8.484 -5.302 1.00 98.56 384 ILE A N 1
ATOM 2992 C CA . ILE A 1 384 ? 2.622 8.044 -3.895 1.00 98.56 384 ILE A CA 1
ATOM 2993 C C . ILE A 1 384 ? 2.146 9.182 -2.989 1.00 98.56 384 ILE A C 1
ATOM 2995 O O . ILE A 1 384 ? 1.239 8.989 -2.177 1.00 98.56 384 ILE A O 1
ATOM 2999 N N . ALA A 1 385 ? 2.732 10.374 -3.135 1.00 98.19 385 ALA A N 1
ATOM 3000 C CA . ALA A 1 385 ? 2.362 11.536 -2.339 1.00 98.19 385 ALA A CA 1
ATOM 3001 C C . ALA A 1 385 ? 0.880 11.907 -2.535 1.00 98.19 385 ALA A C 1
ATOM 3003 O O . ALA A 1 385 ? 0.182 12.161 -1.554 1.00 98.19 385 ALA A O 1
ATOM 3004 N N . ALA A 1 386 ? 0.366 11.857 -3.766 1.00 97.00 386 ALA A N 1
ATOM 3005 C CA . ALA A 1 386 ? -1.034 12.161 -4.057 1.00 97.00 386 ALA A CA 1
ATOM 3006 C C . ALA A 1 386 ? -2.019 11.131 -3.463 1.00 97.00 386 ALA A C 1
ATOM 3008 O O . ALA A 1 386 ? -3.087 11.495 -2.972 1.00 97.00 386 ALA A O 1
ATOM 3009 N N . THR A 1 387 ? -1.663 9.842 -3.457 1.00 95.44 387 THR A N 1
ATOM 3010 C CA . THR A 1 387 ? -2.609 8.748 -3.153 1.00 95.44 387 THR A CA 1
ATOM 3011 C C . THR A 1 387 ? -2.542 8.197 -1.730 1.00 95.44 387 THR A C 1
ATOM 3013 O O . THR A 1 387 ? -3.506 7.575 -1.276 1.00 95.44 387 THR A O 1
ATOM 3016 N N . ALA A 1 388 ? -1.463 8.441 -0.975 1.00 95.94 388 ALA A N 1
ATOM 3017 C CA . ALA A 1 388 ? -1.252 7.853 0.359 1.00 95.94 388 ALA A CA 1
ATOM 3018 C C . ALA A 1 388 ? -2.363 8.169 1.388 1.00 95.94 388 ALA A C 1
ATOM 3020 O O . ALA A 1 388 ? -2.564 7.434 2.365 1.00 95.94 388 ALA A O 1
ATOM 3021 N N . ARG A 1 389 ? -3.100 9.271 1.189 1.00 93.62 389 ARG A N 1
ATOM 3022 C CA . ARG A 1 389 ? -4.246 9.668 2.030 1.00 93.62 389 ARG A CA 1
ATOM 3023 C C . ARG A 1 389 ? -5.583 9.107 1.552 1.00 93.62 389 ARG A C 1
ATOM 3025 O O . ARG A 1 389 ? -6.505 9.042 2.362 1.00 93.62 389 ARG A O 1
ATOM 3032 N N . GLY A 1 390 ? -5.678 8.718 0.283 1.00 93.44 390 GLY A N 1
ATOM 3033 C CA . GLY A 1 390 ? -6.902 8.223 -0.334 1.00 93.44 390 GLY A CA 1
ATOM 3034 C C . GLY A 1 390 ? -7.339 6.859 0.200 1.00 93.44 390 GLY A C 1
ATOM 3035 O O . GLY A 1 390 ? -6.619 6.185 0.950 1.00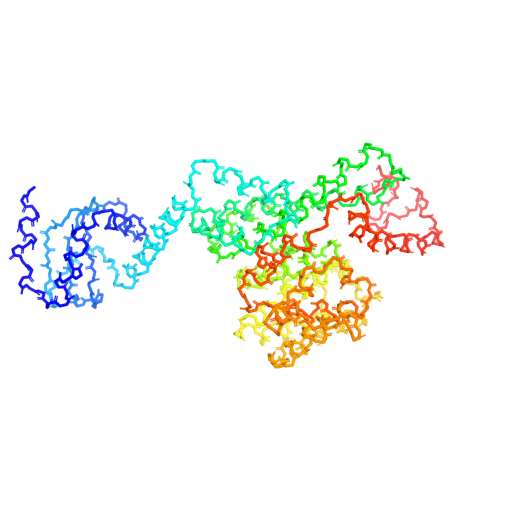 93.44 390 GLY A O 1
ATOM 3036 N N . ALA A 1 391 ? -8.545 6.467 -0.194 1.00 94.50 391 ALA A N 1
ATOM 3037 C CA . ALA A 1 391 ? -9.122 5.165 0.104 1.00 94.50 391 ALA A CA 1
ATOM 3038 C C . ALA A 1 391 ? -8.531 4.081 -0.830 1.00 94.50 391 ALA A C 1
ATOM 3040 O O . ALA A 1 391 ? -8.085 4.412 -1.931 1.00 94.50 391 ALA A O 1
ATOM 3041 N N . PRO A 1 392 ? -8.450 2.804 -0.419 1.00 95.75 392 PRO A N 1
ATOM 3042 C CA . PRO A 1 392 ? -7.808 1.759 -1.226 1.00 95.75 392 PRO A CA 1
ATOM 3043 C C . PRO A 1 392 ? -8.531 1.477 -2.556 1.00 95.75 392 PRO A C 1
ATOM 3045 O O . PRO A 1 392 ? -7.906 1.043 -3.521 1.00 95.75 392 PRO A O 1
ATOM 3048 N N . GLU A 1 393 ? -9.826 1.762 -2.653 1.00 95.62 393 GLU A N 1
ATOM 3049 C CA . GLU A 1 393 ? -10.630 1.569 -3.860 1.00 95.62 393 GLU A CA 1
ATOM 3050 C C . GLU A 1 393 ? -10.271 2.518 -5.024 1.00 95.62 393 GLU A C 1
ATOM 3052 O O . GLU A 1 393 ? -10.694 2.288 -6.159 1.00 95.62 393 GLU A O 1
ATOM 3057 N N . GLN A 1 394 ? -9.439 3.540 -4.773 1.00 96.19 394 GLN A N 1
ATOM 3058 C CA . GLN A 1 394 ? -8.918 4.454 -5.801 1.00 96.19 394 GLN A CA 1
ATOM 3059 C C . GLN A 1 394 ? -8.052 3.743 -6.859 1.00 96.19 394 GLN A C 1
ATOM 3061 O O . GLN A 1 394 ? -7.888 4.243 -7.967 1.00 96.19 394 GLN A O 1
ATOM 3066 N N . PHE A 1 395 ? -7.500 2.570 -6.526 1.00 97.25 395 PHE A N 1
ATOM 3067 C CA . PHE A 1 395 ? -6.634 1.774 -7.405 1.00 97.25 395 PHE A CA 1
ATOM 3068 C C . PHE A 1 395 ? -7.403 0.884 -8.394 1.00 97.25 395 PHE A C 1
ATOM 3070 O O . PHE A 1 395 ? -6.796 0.017 -9.027 1.00 97.25 395 PHE A O 1
ATOM 3077 N N . TYR A 1 396 ? -8.722 1.056 -8.492 1.00 96.94 396 TYR A N 1
ATOM 3078 C CA . TYR A 1 396 ? -9.606 0.211 -9.286 1.00 96.94 396 TYR A CA 1
ATOM 3079 C C . TYR A 1 396 ? -10.596 1.053 -10.071 1.00 96.94 396 TYR A C 1
ATOM 3081 O O . TYR A 1 396 ? -11.108 2.050 -9.561 1.00 96.94 396 TYR A O 1
ATOM 3089 N N . LEU A 1 397 ? -10.911 0.607 -11.284 1.00 95.94 397 LEU A N 1
ATOM 3090 C CA . LEU A 1 397 ? -12.000 1.160 -12.080 1.00 95.94 397 LEU A CA 1
ATOM 3091 C C . LEU A 1 397 ? -13.359 0.611 -11.613 1.00 95.94 397 LEU A C 1
ATOM 3093 O O . LEU A 1 397 ? -13.428 -0.551 -11.195 1.00 95.94 397 LEU A O 1
ATOM 3097 N N . PRO A 1 398 ? -14.447 1.392 -11.741 1.00 95.00 398 PRO A N 1
ATOM 3098 C CA . PRO A 1 398 ? -15.814 0.878 -11.677 1.00 95.00 398 PRO A CA 1
ATOM 3099 C C . PRO A 1 398 ? -16.012 -0.303 -12.631 1.00 95.00 398 PRO A C 1
ATOM 3101 O O . PRO A 1 398 ? -15.405 -0.343 -13.700 1.00 95.00 398 PRO A O 1
ATOM 3104 N N . SER A 1 399 ? -16.885 -1.245 -12.280 1.00 91.88 399 SER A N 1
ATOM 3105 C CA . SER A 1 399 ? -17.086 -2.510 -13.008 1.00 91.88 399 SER A CA 1
ATOM 3106 C C . SER A 1 399 ? -17.386 -2.327 -14.494 1.00 91.88 399 SER A C 1
ATOM 3108 O O . SER A 1 399 ? -16.883 -3.093 -15.318 1.00 91.88 399 SER A O 1
ATOM 3110 N N . GLU A 1 400 ? -18.168 -1.308 -14.847 1.00 91.75 400 GLU A N 1
ATOM 3111 C CA . GLU A 1 400 ? -18.504 -0.983 -16.236 1.00 91.75 400 GLU A CA 1
ATOM 3112 C C . GLU A 1 400 ? -17.247 -0.608 -17.037 1.00 91.75 400 GLU A C 1
ATOM 3114 O O . GLU A 1 400 ? -16.983 -1.189 -18.090 1.00 91.75 400 GLU A O 1
ATOM 3119 N N . LEU A 1 401 ? -16.414 0.285 -16.492 1.00 92.94 401 LEU A N 1
ATOM 3120 C CA . LEU A 1 401 ? -15.165 0.726 -17.119 1.00 92.94 401 LEU A CA 1
ATOM 3121 C C . LEU A 1 401 ? -14.087 -0.359 -17.091 1.00 92.94 401 LEU A C 1
ATOM 3123 O O . LEU A 1 401 ? -13.382 -0.543 -18.079 1.00 92.94 401 LEU A O 1
ATOM 3127 N N . ALA A 1 402 ? -13.980 -1.108 -15.992 1.00 92.25 402 ALA A N 1
ATOM 3128 C CA . ALA A 1 402 ? -13.059 -2.233 -15.871 1.00 92.25 402 ALA A CA 1
ATOM 3129 C C . ALA A 1 402 ? -13.350 -3.296 -16.940 1.00 92.25 402 ALA A C 1
ATOM 3131 O O . ALA A 1 402 ? -12.427 -3.790 -17.578 1.00 92.25 402 ALA A O 1
ATOM 3132 N N . THR A 1 403 ? -14.630 -3.598 -17.180 1.00 90.94 403 THR A N 1
ATOM 3133 C CA . THR A 1 403 ? -15.055 -4.538 -18.227 1.00 90.94 403 THR A CA 1
ATOM 3134 C C . THR A 1 403 ? -14.783 -3.977 -19.621 1.00 90.94 403 THR A C 1
ATOM 3136 O O . THR A 1 403 ? -14.254 -4.692 -20.468 1.00 90.94 403 THR A O 1
ATOM 3139 N N . ALA A 1 404 ? -15.106 -2.701 -19.860 1.00 90.81 404 ALA A N 1
ATOM 3140 C CA . ALA A 1 404 ? -14.917 -2.057 -21.160 1.00 90.81 404 ALA A CA 1
ATOM 3141 C C . ALA A 1 404 ? -13.438 -1.927 -21.566 1.00 90.81 404 ALA A C 1
ATOM 3143 O O . ALA A 1 404 ? -13.114 -2.021 -22.748 1.00 90.81 404 ALA A O 1
ATOM 3144 N N . LEU A 1 405 ? -12.544 -1.720 -20.595 1.00 89.06 405 LEU A N 1
ATOM 3145 C CA . LEU A 1 405 ? -11.105 -1.544 -20.817 1.00 89.06 405 LEU A CA 1
ATOM 3146 C C . LEU A 1 405 ? -10.295 -2.832 -20.627 1.00 89.06 405 LEU A C 1
ATOM 3148 O O . LEU A 1 405 ? -9.074 -2.813 -20.800 1.00 89.06 405 LEU A O 1
ATOM 3152 N N . HIS A 1 406 ? -10.941 -3.944 -20.266 1.00 89.25 406 HIS A N 1
ATOM 3153 C CA . HIS A 1 406 ? -10.245 -5.198 -20.019 1.00 89.25 406 HIS A CA 1
ATOM 3154 C C . HIS A 1 406 ? -9.555 -5.701 -21.289 1.00 89.25 406 HIS A C 1
ATOM 3156 O O . HIS A 1 406 ? -10.176 -5.898 -22.334 1.00 89.25 406 HIS A O 1
ATOM 3162 N N . GLN A 1 407 ? -8.259 -5.971 -21.165 1.00 88.81 407 GLN A N 1
ATOM 3163 C CA . GLN A 1 407 ? -7.487 -6.679 -22.174 1.00 88.81 407 GLN A CA 1
ATOM 3164 C C . GLN A 1 407 ? -7.155 -8.074 -21.641 1.00 88.81 407 GLN A C 1
ATOM 3166 O O . GLN A 1 407 ? -6.585 -8.164 -20.550 1.00 88.81 407 GLN A O 1
ATOM 3171 N N . PRO A 1 408 ? -7.471 -9.150 -22.386 1.00 90.75 408 PRO A N 1
ATOM 3172 C CA . PRO A 1 408 ? -7.083 -10.496 -21.996 1.00 90.75 408 PRO A CA 1
ATOM 3173 C C . PRO A 1 408 ? -5.575 -10.599 -21.776 1.00 90.75 408 PRO A C 1
ATOM 3175 O O . PRO A 1 408 ? -4.779 -10.012 -22.517 1.00 90.75 408 PRO A O 1
ATOM 3178 N N . TRP A 1 409 ? -5.183 -11.375 -20.769 1.00 92.94 409 TRP A N 1
ATOM 3179 C CA . TRP A 1 409 ? -3.775 -11.635 -20.513 1.00 92.94 409 TRP A CA 1
ATOM 3180 C C . TRP A 1 409 ? -3.104 -12.299 -21.724 1.00 92.94 409 TRP A C 1
ATOM 3182 O O . TRP A 1 409 ? -3.658 -13.188 -22.372 1.00 92.94 409 TRP A O 1
ATOM 3192 N N . THR A 1 410 ? -1.875 -11.867 -21.990 1.00 91.50 410 THR A N 1
ATOM 3193 C CA . THR A 1 410 ? -0.937 -12.483 -22.933 1.00 91.50 410 THR A CA 1
ATOM 3194 C C . THR A 1 410 ? 0.429 -12.583 -22.250 1.00 91.50 410 THR A C 1
ATOM 3196 O O . THR A 1 410 ? 0.704 -11.795 -21.335 1.00 91.50 410 THR A O 1
ATOM 3199 N N . PRO A 1 411 ? 1.332 -13.482 -22.676 1.00 90.19 411 PRO A N 1
ATOM 3200 C CA . PRO A 1 411 ? 2.696 -13.534 -22.142 1.00 90.19 411 PRO A CA 1
ATOM 3201 C C . PRO A 1 411 ? 3.424 -12.178 -22.195 1.00 90.19 411 PRO A C 1
ATOM 3203 O O . PRO A 1 411 ? 4.224 -11.853 -21.312 1.00 90.19 411 PRO A O 1
ATOM 3206 N N . GLU A 1 412 ? 3.123 -11.349 -23.197 1.00 88.88 412 GLU A N 1
ATOM 3207 C CA . GLU A 1 412 ? 3.629 -9.985 -23.351 1.00 88.88 412 GLU A CA 1
ATOM 3208 C C . GLU A 1 412 ? 3.263 -9.078 -22.170 1.00 88.88 412 GLU A C 1
ATOM 3210 O O . GLU A 1 412 ? 4.069 -8.217 -21.809 1.00 88.88 412 GLU A O 1
ATOM 3215 N N . SER A 1 413 ? 2.104 -9.278 -21.534 1.00 91.44 413 SER A N 1
ATOM 3216 C CA . SER A 1 413 ? 1.703 -8.546 -20.326 1.00 91.44 413 SER A CA 1
ATOM 3217 C C . SER A 1 413 ? 2.699 -8.779 -19.189 1.00 91.44 413 SER A C 1
ATOM 3219 O O . SER A 1 413 ? 3.212 -7.820 -18.608 1.00 91.44 413 SER A O 1
ATOM 3221 N N . THR A 1 414 ? 3.076 -10.035 -18.935 1.00 93.00 414 THR A N 1
ATOM 3222 C CA . THR A 1 414 ? 4.079 -10.362 -17.912 1.00 93.00 414 THR A CA 1
ATOM 3223 C C . THR A 1 414 ? 5.474 -9.872 -18.312 1.00 93.00 414 THR A C 1
ATOM 3225 O O . THR A 1 414 ? 6.229 -9.350 -17.490 1.00 93.00 414 THR A O 1
ATOM 3228 N N . TRP A 1 415 ? 5.841 -9.957 -19.592 1.00 90.94 415 TRP A N 1
ATOM 3229 C CA . TRP A 1 415 ? 7.124 -9.409 -20.038 1.00 90.94 415 TRP A CA 1
ATOM 3230 C C . TRP A 1 415 ? 7.189 -7.885 -19.936 1.00 90.94 415 TRP A C 1
ATOM 3232 O O . TRP A 1 415 ? 8.264 -7.353 -19.660 1.00 90.94 415 TRP A O 1
ATOM 3242 N N . ARG A 1 416 ? 6.072 -7.168 -20.098 1.00 89.50 416 ARG A N 1
ATOM 3243 C CA . ARG A 1 416 ? 6.009 -5.710 -19.910 1.00 89.50 416 ARG A CA 1
ATOM 3244 C C . ARG A 1 416 ? 6.463 -5.305 -18.507 1.00 89.50 416 ARG A C 1
ATOM 3246 O O . ARG A 1 416 ? 7.205 -4.334 -18.392 1.00 89.50 416 ARG A O 1
ATOM 3253 N N . VAL A 1 417 ? 6.101 -6.082 -17.485 1.00 92.25 417 VAL A N 1
ATOM 3254 C CA . VAL A 1 417 ? 6.498 -5.825 -16.090 1.00 92.25 417 VAL A CA 1
ATOM 3255 C C . VAL A 1 417 ? 7.905 -6.335 -15.757 1.00 92.25 417 VAL A C 1
ATOM 3257 O O . VAL A 1 417 ? 8.617 -5.709 -14.981 1.00 92.25 417 VAL A O 1
ATOM 3260 N N . LEU A 1 418 ? 8.364 -7.432 -16.371 1.00 91.56 418 LEU A N 1
ATOM 3261 C CA . LEU A 1 418 ? 9.693 -8.004 -16.095 1.00 91.56 418 LEU A CA 1
ATOM 3262 C C . LEU A 1 418 ? 10.844 -7.312 -16.849 1.00 91.56 418 LEU A C 1
ATOM 3264 O O . LEU A 1 418 ? 11.972 -7.243 -16.349 1.00 91.56 418 LEU A O 1
ATOM 3268 N N . ASN A 1 419 ? 10.586 -6.821 -18.063 1.00 90.19 419 ASN A N 1
ATOM 3269 C CA . ASN A 1 419 ? 11.608 -6.289 -18.968 1.00 90.19 419 ASN A CA 1
ATOM 3270 C C . ASN A 1 419 ? 12.390 -5.077 -18.431 1.00 90.19 419 ASN A C 1
ATOM 3272 O O . ASN A 1 419 ? 13.597 -5.028 -18.683 1.00 90.19 419 ASN A O 1
ATOM 3276 N N . PRO A 1 420 ? 11.778 -4.094 -17.742 1.00 89.50 420 PRO A N 1
ATOM 3277 C CA . PRO A 1 420 ? 12.510 -2.934 -17.236 1.00 89.50 420 PRO A CA 1
ATOM 3278 C C . PRO A 1 420 ? 13.659 -3.334 -16.305 1.00 89.50 420 PRO A C 1
ATOM 3280 O O . PRO A 1 420 ? 14.811 -2.984 -16.559 1.00 89.50 420 PRO A O 1
ATOM 3283 N N . LEU A 1 421 ? 13.375 -4.166 -15.301 1.00 87.69 421 LEU A N 1
ATOM 3284 C CA . LEU A 1 421 ? 14.393 -4.656 -14.371 1.00 87.69 421 LEU A CA 1
ATOM 3285 C C . LEU A 1 421 ? 15.407 -5.571 -15.051 1.00 87.69 421 LEU A C 1
ATOM 3287 O O . LEU A 1 421 ? 16.600 -5.451 -14.789 1.00 87.69 421 LEU A O 1
ATOM 3291 N N . LEU A 1 422 ? 14.967 -6.426 -15.980 1.00 88.38 422 LEU A N 1
ATOM 3292 C CA . LEU A 1 422 ? 15.877 -7.268 -16.757 1.00 88.38 422 LEU A CA 1
ATOM 3293 C C . LEU A 1 422 ? 16.917 -6.427 -17.514 1.00 88.38 422 LEU A C 1
ATOM 3295 O O . LEU A 1 422 ? 18.100 -6.765 -17.516 1.00 88.38 422 LEU A O 1
ATOM 3299 N N . LYS A 1 423 ? 16.501 -5.321 -18.144 1.00 86.44 423 LYS A N 1
ATOM 3300 C CA . LYS A 1 423 ? 17.418 -4.413 -18.851 1.00 86.44 423 LYS A CA 1
ATOM 3301 C C . LYS A 1 423 ? 18.426 -3.780 -17.893 1.00 86.44 423 LYS A C 1
ATOM 3303 O O . LYS A 1 423 ? 19.615 -3.752 -18.212 1.00 86.44 423 LYS A O 1
ATOM 3308 N N . THR A 1 424 ? 17.979 -3.334 -16.720 1.00 84.00 424 THR A N 1
ATOM 3309 C CA . THR A 1 424 ? 18.852 -2.762 -15.684 1.00 84.00 424 THR A CA 1
ATOM 3310 C C . THR A 1 424 ? 19.857 -3.790 -15.158 1.00 84.00 424 THR A C 1
ATOM 3312 O O . THR A 1 424 ? 21.058 -3.520 -15.117 1.00 84.00 424 THR A O 1
ATOM 3315 N N . GLU A 1 425 ? 19.406 -5.006 -14.842 1.00 83.50 425 GLU A N 1
ATOM 3316 C CA . GLU A 1 425 ? 20.261 -6.114 -14.401 1.00 83.50 425 GLU A CA 1
ATOM 3317 C C . GLU A 1 425 ? 21.296 -6.496 -15.476 1.00 83.50 425 GLU A C 1
ATOM 3319 O O . GLU A 1 425 ? 22.469 -6.728 -15.175 1.00 83.50 425 GLU A O 1
ATOM 3324 N N . GLN A 1 426 ? 20.894 -6.537 -16.751 1.00 82.75 426 GLN A N 1
ATOM 3325 C CA . GLN A 1 426 ? 21.801 -6.804 -17.871 1.00 82.75 426 GLN A CA 1
ATOM 3326 C C . GLN A 1 426 ? 22.834 -5.690 -18.065 1.00 82.75 426 GLN A C 1
ATOM 3328 O O . GLN A 1 426 ? 24.004 -5.990 -18.312 1.00 82.75 426 GLN A O 1
ATOM 3333 N N . ALA A 1 427 ? 22.430 -4.422 -17.951 1.00 78.81 427 ALA A N 1
ATOM 3334 C CA . ALA A 1 427 ? 23.341 -3.284 -18.032 1.00 78.81 427 ALA A CA 1
ATOM 3335 C C . ALA A 1 427 ? 24.386 -3.333 -16.907 1.00 78.81 427 ALA A C 1
ATOM 3337 O O . ALA A 1 427 ? 25.584 -3.234 -17.178 1.00 78.81 427 ALA A O 1
ATOM 3338 N N . ALA A 1 428 ? 23.955 -3.609 -15.672 1.00 73.12 428 ALA A N 1
ATOM 3339 C CA . ALA A 1 428 ? 24.851 -3.790 -14.534 1.00 73.12 428 ALA A CA 1
ATOM 3340 C C . ALA A 1 428 ? 25.852 -4.934 -14.773 1.00 73.12 428 ALA A C 1
ATOM 3342 O O . ALA A 1 428 ? 27.054 -4.753 -14.578 1.00 73.12 428 ALA A O 1
ATOM 3343 N N . ARG A 1 429 ? 25.398 -6.093 -15.275 1.00 73.44 429 ARG A N 1
ATOM 3344 C CA . ARG A 1 429 ? 26.284 -7.227 -15.606 1.00 73.44 429 ARG A CA 1
ATOM 3345 C C . ARG A 1 429 ? 27.316 -6.880 -16.681 1.00 73.44 429 ARG A C 1
ATOM 3347 O O . ARG A 1 429 ? 28.467 -7.284 -16.548 1.00 73.44 429 ARG A O 1
ATOM 3354 N N . LYS A 1 430 ? 26.935 -6.130 -17.722 1.00 66.56 430 LYS A N 1
ATOM 3355 C CA . LYS A 1 430 ? 27.865 -5.692 -18.780 1.00 66.56 430 LYS A CA 1
ATOM 3356 C C . LYS A 1 430 ? 28.962 -4.776 -18.239 1.00 66.56 430 LYS A C 1
ATOM 3358 O O . LYS A 1 430 ? 30.116 -4.964 -18.603 1.00 66.56 430 LYS A O 1
ATOM 3363 N N . LEU A 1 431 ? 28.625 -3.849 -17.339 1.00 59.62 431 LEU A N 1
ATOM 3364 C CA . LEU A 1 431 ? 29.612 -2.989 -16.672 1.00 59.62 431 LEU A CA 1
ATOM 3365 C C . LEU A 1 431 ? 30.612 -3.806 -15.835 1.00 59.62 431 LEU A C 1
ATOM 3367 O O . LEU A 1 431 ? 31.800 -3.505 -15.827 1.00 59.62 431 LEU A O 1
ATOM 3371 N N . HIS A 1 432 ? 30.154 -4.885 -15.191 1.00 58.16 432 HIS A N 1
ATOM 3372 C CA . HIS A 1 432 ? 31.016 -5.772 -14.401 1.00 58.16 432 HIS A CA 1
ATOM 3373 C C . HIS A 1 432 ? 31.845 -6.745 -15.254 1.00 58.16 432 HIS A C 1
ATOM 3375 O O . HIS A 1 432 ? 32.878 -7.220 -14.792 1.00 58.16 432 HIS A O 1
ATOM 3381 N N . ALA A 1 433 ? 31.439 -7.034 -16.495 1.00 57.59 433 ALA A N 1
ATOM 3382 C CA . ALA A 1 433 ? 32.160 -7.943 -17.392 1.00 57.59 433 ALA A CA 1
ATOM 3383 C C . ALA A 1 433 ? 33.522 -7.394 -17.867 1.00 57.59 433 ALA A C 1
ATOM 3385 O O . ALA A 1 433 ? 34.339 -8.162 -18.367 1.00 57.59 433 ALA A O 1
ATOM 3386 N N . GLY A 1 434 ? 33.768 -6.087 -17.703 1.00 50.34 434 GLY A N 1
ATOM 3387 C CA . GLY A 1 434 ? 35.068 -5.449 -17.941 1.00 50.34 434 GLY A CA 1
ATOM 3388 C C . GLY A 1 434 ? 35.975 -5.369 -16.707 1.00 50.34 434 GLY A C 1
ATOM 3389 O O . GLY A 1 434 ? 37.136 -4.986 -16.837 1.00 50.34 434 GLY A O 1
ATOM 3390 N N . ALA A 1 435 ? 35.479 -5.721 -15.515 1.00 55.88 435 ALA A N 1
ATOM 3391 C CA . ALA A 1 435 ? 36.316 -5.831 -14.326 1.00 55.88 435 ALA A CA 1
ATOM 3392 C C . ALA A 1 435 ? 37.129 -7.137 -14.400 1.00 55.88 435 ALA A C 1
ATOM 3394 O O . ALA A 1 435 ? 36.579 -8.160 -14.822 1.00 55.88 435 ALA A O 1
ATOM 3395 N N . PRO A 1 436 ? 38.417 -7.146 -14.001 1.00 57.78 436 PRO A N 1
ATOM 3396 C CA . PRO A 1 436 ? 39.202 -8.373 -13.983 1.00 57.78 436 PRO A CA 1
ATOM 3397 C C . PRO A 1 436 ? 38.453 -9.430 -13.171 1.00 57.78 436 PRO A C 1
ATOM 3399 O O . PRO A 1 436 ? 38.072 -9.195 -12.022 1.00 57.78 436 PRO A O 1
ATOM 3402 N N . SER A 1 437 ? 38.189 -10.582 -13.794 1.00 59.78 437 SER A N 1
ATOM 3403 C CA . SER A 1 437 ? 37.498 -11.681 -13.130 1.00 59.78 437 SER A CA 1
ATOM 3404 C C . SER A 1 437 ? 38.288 -12.053 -11.883 1.00 59.78 437 SER A C 1
ATOM 3406 O O . SER A 1 437 ? 39.446 -12.454 -12.006 1.00 59.78 437 SER A O 1
ATOM 3408 N N . ILE A 1 438 ? 37.672 -11.929 -10.706 1.00 65.62 438 ILE A N 1
ATOM 3409 C CA . ILE A 1 438 ? 38.286 -12.352 -9.447 1.00 65.62 438 ILE A CA 1
ATOM 3410 C C . ILE A 1 438 ? 38.580 -13.845 -9.588 1.00 65.62 438 ILE A C 1
ATOM 3412 O O . ILE A 1 438 ? 37.673 -14.682 -9.648 1.00 65.62 438 ILE A O 1
ATOM 3416 N N . GLY A 1 439 ? 39.859 -14.178 -9.708 1.00 70.81 439 GLY A N 1
ATOM 3417 C CA . GLY A 1 439 ? 40.324 -15.536 -9.867 1.00 70.81 439 GLY A CA 1
ATOM 3418 C C . GLY A 1 439 ? 39.917 -16.358 -8.653 1.00 70.81 439 GLY A C 1
ATOM 3419 O O . GLY A 1 439 ? 39.872 -15.879 -7.522 1.00 70.81 439 GLY A O 1
ATOM 3420 N N . ARG A 1 440 ? 39.673 -17.659 -8.839 1.00 79.31 440 ARG A N 1
ATOM 3421 C CA . ARG A 1 440 ? 39.343 -18.580 -7.730 1.00 79.31 440 ARG A CA 1
ATOM 3422 C C . ARG A 1 440 ? 40.345 -18.529 -6.562 1.00 79.31 440 ARG A C 1
ATOM 3424 O O . ARG A 1 440 ? 40.019 -18.977 -5.460 1.00 79.31 440 ARG A O 1
ATOM 3431 N N . GLN A 1 441 ? 41.568 -18.057 -6.807 1.00 76.81 441 GLN A N 1
ATOM 3432 C CA . GLN A 1 441 ? 42.627 -17.909 -5.811 1.00 76.81 441 GLN A CA 1
ATOM 3433 C C . GLN A 1 441 ? 42.723 -16.519 -5.172 1.00 76.81 441 GLN A C 1
ATOM 3435 O O . GLN A 1 441 ? 43.420 -16.410 -4.163 1.00 76.81 441 GLN A O 1
ATOM 3440 N N . ASP A 1 442 ? 42.036 -15.516 -5.709 1.00 79.12 442 ASP A N 1
ATOM 3441 C CA . ASP A 1 442 ? 42.082 -14.141 -5.219 1.00 79.12 442 ASP A CA 1
ATOM 3442 C C . ASP A 1 442 ? 41.307 -13.998 -3.900 1.00 79.12 442 ASP A C 1
ATOM 3444 O O . ASP A 1 442 ? 40.453 -14.844 -3.585 1.00 79.12 442 ASP A O 1
ATOM 3448 N N . PRO A 1 443 ? 41.597 -12.959 -3.095 1.00 73.94 443 PRO A N 1
ATOM 3449 C CA . PRO A 1 443 ? 40.840 -12.655 -1.887 1.00 73.94 443 PRO A CA 1
ATOM 3450 C C . PRO A 1 443 ? 39.340 -12.518 -2.177 1.00 73.94 443 PRO A C 1
ATOM 3452 O O . PRO A 1 443 ? 38.922 -11.887 -3.144 1.00 73.94 443 PRO A O 1
ATOM 3455 N N . CYS A 1 444 ? 38.514 -13.131 -1.333 1.00 58.88 444 CYS A N 1
ATOM 3456 C CA . CYS A 1 444 ? 37.072 -13.151 -1.515 1.00 58.88 444 CYS A CA 1
ATOM 3457 C C . CYS A 1 444 ? 36.478 -11.745 -1.288 1.00 58.88 444 CYS A C 1
ATOM 3459 O O . CYS A 1 444 ? 36.708 -11.163 -0.223 1.00 58.88 444 CYS A O 1
ATOM 3461 N N . PRO A 1 445 ? 35.649 -11.223 -2.214 1.00 55.75 445 PRO A N 1
ATOM 3462 C CA . PRO A 1 445 ? 35.104 -9.865 -2.145 1.00 55.75 445 PRO A CA 1
ATOM 3463 C C . PRO A 1 445 ? 34.104 -9.642 -0.998 1.00 55.75 445 PRO A C 1
ATOM 3465 O O . PRO A 1 445 ? 33.708 -8.507 -0.753 1.00 55.75 445 PRO A O 1
ATOM 3468 N N . CYS A 1 446 ? 33.727 -10.691 -0.256 1.00 55.81 446 CYS A N 1
ATOM 3469 C CA . CYS A 1 446 ? 32.928 -10.575 0.969 1.00 55.81 446 CYS A CA 1
ATOM 3470 C C . CYS A 1 446 ? 33.711 -10.031 2.181 1.00 55.81 446 CYS A C 1
ATOM 3472 O O . CYS A 1 446 ? 33.138 -9.894 3.256 1.00 55.81 446 CYS A O 1
ATOM 3474 N N . GLY A 1 447 ? 35.019 -9.773 2.040 1.00 41.03 447 GLY A N 1
ATOM 3475 C CA . GLY A 1 447 ? 35.852 -9.205 3.107 1.00 41.03 447 GLY A CA 1
ATOM 3476 C C . GLY A 1 447 ? 36.358 -10.215 4.143 1.00 41.03 447 GLY A C 1
ATOM 3477 O O . GLY A 1 447 ? 36.939 -9.819 5.145 1.00 41.03 447 GLY A O 1
ATOM 3478 N N . SER A 1 448 ? 36.192 -11.522 3.912 1.00 60.03 448 SER A N 1
ATOM 3479 C CA . SER A 1 448 ? 36.609 -12.577 4.860 1.00 60.03 448 SER A CA 1
ATOM 3480 C C . SER A 1 448 ? 38.125 -12.813 4.960 1.00 60.03 448 SER A C 1
ATOM 3482 O O . SER A 1 448 ? 38.561 -13.637 5.763 1.00 60.03 448 SER A O 1
ATOM 3484 N N . GLY A 1 449 ? 38.926 -12.201 4.081 1.00 60.16 449 GLY A N 1
ATOM 3485 C CA . GLY A 1 449 ? 40.367 -12.465 3.950 1.00 60.16 449 GLY A CA 1
ATOM 3486 C C . GLY A 1 449 ? 40.725 -13.848 3.376 1.00 60.16 449 GLY A C 1
ATOM 3487 O O . GLY A 1 449 ? 41.899 -14.154 3.183 1.00 60.16 449 GLY A O 1
ATOM 3488 N N . ARG A 1 450 ? 39.740 -14.705 3.070 1.00 68.19 450 ARG A N 1
ATOM 3489 C CA . ARG A 1 450 ? 39.947 -16.050 2.498 1.00 68.19 450 ARG A CA 1
ATOM 3490 C C . ARG A 1 450 ? 39.931 -16.008 0.969 1.00 68.19 450 ARG A C 1
ATOM 3492 O O . ARG A 1 450 ? 39.273 -15.153 0.392 1.00 68.19 450 ARG A O 1
ATOM 3499 N N . LYS A 1 451 ? 40.582 -16.971 0.301 1.00 75.44 451 LYS A N 1
ATOM 3500 C CA . LYS A 1 451 ? 40.503 -17.133 -1.170 1.00 75.44 451 LYS A CA 1
ATOM 3501 C C . LYS A 1 451 ? 39.055 -17.392 -1.622 1.00 75.44 451 LYS A C 1
ATOM 3503 O O . LYS A 1 451 ? 38.369 -18.180 -0.966 1.00 75.44 451 LYS A O 1
ATOM 3508 N N . LEU A 1 452 ? 38.621 -16.826 -2.754 1.00 74.00 452 LEU A N 1
ATOM 3509 C CA . LEU A 1 452 ? 37.248 -16.918 -3.285 1.00 74.00 452 LEU A CA 1
ATOM 3510 C C . LEU A 1 452 ? 36.711 -18.361 -3.312 1.00 74.00 452 LEU A C 1
ATOM 3512 O O . LEU A 1 452 ? 35.643 -18.627 -2.765 1.00 74.00 452 LEU A O 1
ATOM 3516 N N . LYS A 1 453 ? 37.494 -19.329 -3.814 1.00 80.31 453 LYS A N 1
ATOM 3517 C CA . LYS A 1 453 ? 37.114 -20.762 -3.854 1.00 80.31 453 LYS A CA 1
ATOM 3518 C C . LYS A 1 453 ? 36.890 -21.425 -2.485 1.00 80.31 453 LYS A C 1
ATOM 3520 O O . LYS A 1 453 ? 36.381 -22.537 -2.412 1.00 80.31 453 LYS A O 1
ATOM 3525 N N . ARG A 1 454 ? 37.365 -20.809 -1.398 1.00 77.12 454 ARG A N 1
ATOM 3526 C CA . ARG A 1 454 ? 37.236 -21.309 -0.015 1.00 77.12 454 ARG A CA 1
ATOM 3527 C C . ARG A 1 454 ? 36.215 -20.510 0.803 1.00 77.12 454 ARG A C 1
ATOM 3529 O O . ARG A 1 454 ? 36.110 -20.736 2.007 1.00 77.12 454 ARG A O 1
ATOM 3536 N N . CYS A 1 455 ? 35.500 -19.581 0.172 1.00 81.06 455 CYS A N 1
ATOM 3537 C CA . CYS A 1 455 ? 34.481 -18.750 0.799 1.00 81.06 455 CYS A CA 1
ATOM 3538 C C . CYS A 1 455 ? 33.229 -18.704 -0.092 1.00 81.06 455 CYS A C 1
ATOM 3540 O O . CYS A 1 455 ? 32.561 -19.725 -0.204 1.00 81.06 455 CYS A O 1
ATOM 3542 N N . CYS A 1 456 ? 32.927 -17.574 -0.738 1.00 62.28 456 CYS A N 1
ATOM 3543 C CA . CYS A 1 456 ? 31.699 -17.385 -1.520 1.00 62.28 456 CYS A CA 1
ATOM 3544 C C . CYS A 1 456 ? 31.696 -18.073 -2.895 1.00 62.28 456 CYS A C 1
ATOM 3546 O O . CYS A 1 456 ? 30.662 -18.101 -3.544 1.00 62.28 456 CYS A O 1
ATOM 3548 N N . GLY A 1 457 ? 32.831 -18.598 -3.362 1.00 66.12 457 GLY A N 1
ATOM 3549 C CA . GLY A 1 457 ? 32.943 -19.329 -4.629 1.00 66.12 457 GLY A CA 1
ATOM 3550 C C . GLY A 1 457 ? 32.833 -20.850 -4.483 1.00 66.12 457 GLY A C 1
ATOM 3551 O O . GLY A 1 457 ? 33.484 -21.558 -5.260 1.00 66.12 457 GLY A O 1
ATOM 3552 N N . ARG A 1 458 ? 32.135 -21.328 -3.443 1.00 52.69 458 ARG A N 1
ATOM 3553 C CA . ARG A 1 458 ? 31.813 -22.747 -3.236 1.00 52.69 458 ARG A CA 1
ATOM 3554 C C . ARG A 1 458 ? 30.565 -23.147 -3.997 1.00 52.69 458 ARG A C 1
ATOM 3556 O O . ARG A 1 458 ? 29.615 -22.337 -3.994 1.00 52.69 458 ARG A O 1
#

Sequence (458 aa):
MQHAEHFLSRLDRLLPSEVDLALELYRDPELLRAVLDAATLPERVERVAISIDDPKQGPFLVVTRSGHFVTCLGRGMRTGDLPIVTRVELDAISRKVTRLREAIALAKQIGRERGHTRLLRRLLVASDTVSREDFLAVAAWEPLLGPMFLDLYLAMGQELLREGPMLRTRRSRRAQDEEALHAYWNLLHAAGHMALLGASTADRESFVSLTDQHRGARAAFSYPLTGTGVITFILKGAWAAARLGKLMLLDYKRALTEDVSLFELLDTLFALLAIGTRAKSTRAEIVKALHAAPGGARTPQAKRLREVMGREVELCCELTAQLLETPAEELEAVVRRIGESYFEPGAPTTDALTRDELVRTLPLMSWADGITDGKKLFVSMSLIAATARGAPEQFYLPSELATALHQPWTPESTWRVLNPLLKTEQAARKLHAGAPSIGRQDPCPCGSGRKLKRCCGR

Secondary structure (DSSP, 8-state):
-HHHHHHHTTGGGS-HHHHHHHHHHHH-HHHHHHHHHHS---TT-SEEEEEEEETTTEEEEEEETTS-EEEEE-TT---TT--EE-HHHHHHHHHHHHHHHHHHHHHHHH-SHHHHHHHHHHHHHSGGG--HHHHHHHHTTHHHHHHHHHHHHHHHHHHHHHHHHHHHH-----HHHHHHHHHHHHHHHHHHHHHHHHHTT--HHHHHHHHHHSTTTTSSSSHHHHTT-BHHHHHHHHHHHHHHTHHHHHHHHHHTTT--SHHHHHHHHHHHHHHHHH-HHHHHHHHHHHHHTTT--SSHHHHHHHHHHHHHHHHHHHHHHHHHHS-HHHHHHHHHHHHHTTS-TT-----HHHHHHHHHHGGGG--SBSSSSHHHHHHHHHHHHHHTTS-GGGGS--HHHHHHH-----HHHHHHHHHHHHHHHHHHHHHHTTSPP--TTSBPTTSSSSBGGGTTT-

pLDDT: mean 86.24, std 11.47, range [41.03, 98.62]

Radius of gyration: 27.52 Å; chains: 1; bounding box: 79×45×76 Å

Foldseek 3Di:
DVQQVQAVVALVLDDPVLSVVVVVLVVCQVLQLQLLVPDPDDPDFQKAWEASADQAQGFTFIAGSSRHTRHTRHGNGDPPPHHYDYNVSSVVSSVLVVLQVQLVVLLVVCDPPVRVVVLVCCLQQVLLLQFLVSLVSVLSCLSPCLLVLLLLLLVLLVVLVVLLVVLLPDPDDDPVNFVSLSNSVSSLSSSLSSLQSNLQDDDLVSVVVSVVVVPPCLLQVLLSQLVLLFLLSLLSSLLSLLSCQPSRVVSLLVQLQAPQDPSSNLSSLSNLLLSCLQDVVCLVVSLVSLQCSLVHHDDPSSVVCSVVCSVVSNVSSVLSNVLSPDDLVVLVVLLLVVQCVVDDVPPPDDDPVVSVLSSNAVLNQGRARQPLDDVSVSSSSSSSSNPSNDRSSSNRHHSVVSVVPDDDDDSVSSCSSSVSVSVVVVVVVVVCVPPPPQDQQHQPPVPPRHRVVVPVVD